Protein AF-A0A8C8GYE6-F1 (afdb_monomer_lite)

InterPro domains:
  IPR001680 WD40 repeat [PF00400] (115-146)
  IPR001680 WD40 repeat [SM00320] (104-146)
  IPR001680 WD40 repeat [SM00320] (149-189)
  IPR001680 WD40 repeat [SM00320] (341-379)
  IPR001680 WD40 repeat [SM00320] (383-423)
  IPR001680 WD40 repeat [SM00320] (426-464)
  IPR001680 WD40 repeat [SM00320] (470-509)
  IPR001680 WD40 repeat [SM00320] (640-679)
  IPR001680 WD40 repeat [SM00320] (685-725)

Organism: Oncorhynchus tshawytscha (NCBI:txid74940)

Structure (mmCIF, N/CA/C/O backbone):
data_AF-A0A8C8GYE6-F1
#
_entry.id   AF-A0A8C8GYE6-F1
#
loop_
_atom_site.group_PDB
_atom_site.id
_atom_site.type_symbol
_atom_site.label_atom_id
_atom_site.label_alt_id
_atom_site.label_comp_id
_atom_site.label_asym_id
_atom_site.label_entity_id
_atom_site.label_seq_id
_atom_site.pdbx_PDB_ins_code
_atom_site.Cartn_x
_atom_site.Cartn_y
_atom_site.Cartn_z
_atom_site.occupancy
_atom_site.B_iso_or_equiv
_atom_site.auth_seq_id
_atom_site.auth_comp_id
_atom_site.auth_asym_id
_atom_site.auth_atom_id
_atom_site.pdbx_PDB_model_num
ATOM 1 N N . MET A 1 1 ? -68.203 -54.594 62.194 1.00 36.44 1 MET A N 1
ATOM 2 C CA . MET A 1 1 ? -66.873 -54.033 61.882 1.00 36.44 1 MET A CA 1
ATOM 3 C C . MET A 1 1 ? -67.044 -52.548 61.633 1.00 36.44 1 MET A C 1
ATOM 5 O O . MET A 1 1 ? -67.995 -52.160 60.972 1.00 36.44 1 MET A O 1
ATOM 9 N N . MET A 1 2 ? -66.207 -51.755 62.292 1.00 41.59 2 MET A N 1
ATOM 10 C CA . MET A 1 2 ? -66.303 -50.305 62.449 1.00 41.59 2 MET A CA 1
ATOM 11 C C . MET A 1 2 ? -66.113 -49.591 61.105 1.00 41.59 2 MET A C 1
ATOM 13 O O . MET A 1 2 ? -64.996 -49.504 60.613 1.00 41.59 2 MET A O 1
ATOM 17 N N . GLY A 1 3 ? -67.200 -49.095 60.520 1.00 38.06 3 GLY A N 1
ATOM 18 C CA . GLY A 1 3 ? -67.191 -48.263 59.314 1.00 38.06 3 GLY A CA 1
ATOM 19 C C . GLY A 1 3 ? -67.885 -46.936 59.586 1.00 38.06 3 GLY A C 1
ATOM 20 O O . GLY A 1 3 ? -68.831 -46.579 58.892 1.00 38.06 3 GLY A O 1
ATOM 21 N N . GLY A 1 4 ? -67.494 -46.263 60.672 1.00 36.59 4 GLY A N 1
ATOM 22 C CA . GLY A 1 4 ? -67.982 -44.926 60.983 1.00 36.59 4 GLY A CA 1
ATOM 23 C C . GLY A 1 4 ? -67.463 -43.950 59.936 1.00 36.59 4 GLY A C 1
ATOM 24 O O . GLY A 1 4 ? -66.288 -43.598 59.956 1.00 36.59 4 GLY A O 1
ATOM 25 N N . VAL A 1 5 ? -68.332 -43.531 59.019 1.00 42.81 5 VAL A N 1
ATOM 26 C CA . VAL A 1 5 ? -68.097 -42.368 58.158 1.00 42.81 5 VAL A CA 1
ATOM 27 C C . VAL A 1 5 ? -68.260 -41.141 59.050 1.00 42.81 5 VAL A C 1
ATOM 29 O O . VAL A 1 5 ? -69.351 -40.601 59.200 1.00 42.81 5 VAL A O 1
ATOM 32 N N . LEU A 1 6 ? -67.172 -40.785 59.729 1.00 44.88 6 LEU A N 1
ATOM 33 C CA . LEU A 1 6 ? -67.054 -39.620 60.603 1.00 44.88 6 LEU A CA 1
ATOM 34 C C . LEU A 1 6 ? -66.476 -38.418 59.836 1.00 44.88 6 LEU A C 1
ATOM 36 O O . LEU A 1 6 ? -65.725 -37.627 60.392 1.00 44.88 6 LEU A O 1
ATOM 40 N N . GLU A 1 7 ? -66.775 -38.308 58.543 1.00 51.22 7 GLU A N 1
ATOM 41 C CA . GLU A 1 7 ? -66.449 -37.129 57.746 1.00 51.22 7 GLU A CA 1
ATOM 42 C C . GLU A 1 7 ? -67.769 -36.475 57.349 1.00 51.22 7 GLU A C 1
ATOM 44 O O . GLU A 1 7 ? -68.511 -36.995 56.512 1.00 51.22 7 GLU A O 1
ATOM 49 N N . LEU A 1 8 ? -68.088 -35.353 57.998 1.00 53.78 8 LEU A N 1
ATOM 50 C CA . LEU A 1 8 ? -69.121 -34.438 57.525 1.00 53.78 8 LEU A CA 1
ATOM 51 C C . LEU A 1 8 ? -68.837 -34.134 56.053 1.00 53.78 8 LEU A C 1
ATOM 53 O O . LEU A 1 8 ? -67.723 -33.744 55.690 1.00 53.78 8 LEU A O 1
ATOM 57 N N . LYS A 1 9 ? -69.818 -34.372 55.174 1.00 59.41 9 LYS A N 1
ATOM 58 C CA . LYS A 1 9 ? -69.629 -34.109 53.746 1.00 59.41 9 LYS A CA 1
ATOM 59 C C . LYS A 1 9 ? -69.342 -32.617 53.593 1.00 59.41 9 LYS A C 1
ATOM 61 O O . LYS A 1 9 ? -69.963 -31.797 54.259 1.00 59.41 9 LYS A O 1
ATOM 66 N N . LYS A 1 10 ? -68.435 -32.243 52.687 1.00 60.72 10 LYS A N 1
ATOM 67 C CA . LYS A 1 10 ? -68.079 -30.832 52.418 1.00 60.72 10 LYS A CA 1
ATOM 68 C C . LYS A 1 10 ? -69.306 -29.942 52.143 1.00 60.72 10 LYS A C 1
ATOM 70 O O . LYS A 1 10 ? -69.274 -28.749 52.414 1.00 60.72 10 LYS A O 1
ATOM 75 N N . GLU A 1 11 ? -70.390 -30.536 51.640 1.00 60.94 11 GLU A N 1
ATOM 76 C CA . GLU A 1 11 ? -71.691 -29.889 51.440 1.00 60.94 11 GLU A CA 1
ATOM 77 C C . GLU A 1 11 ? -72.424 -29.544 52.749 1.00 60.94 11 GLU A C 1
ATOM 79 O O . GLU A 1 11 ? -73.122 -28.536 52.795 1.00 60.94 11 GLU A O 1
ATOM 84 N N . ASP A 1 12 ? -72.258 -30.336 53.811 1.00 62.78 12 ASP A N 1
ATOM 85 C CA . ASP A 1 12 ? -72.922 -30.142 55.106 1.00 62.78 12 ASP A CA 1
ATOM 86 C C . ASP A 1 12 ? -72.291 -28.991 55.896 1.00 62.78 12 ASP A C 1
ATOM 88 O O . ASP A 1 12 ? -73.007 -28.215 56.524 1.00 62.78 12 ASP A O 1
ATOM 92 N N . ILE A 1 13 ? -70.972 -28.803 55.775 1.00 66.31 13 ILE A N 1
ATOM 93 C CA . ILE A 1 13 ? -70.246 -27.666 56.364 1.00 66.31 13 ILE A CA 1
ATOM 94 C C . ILE A 1 13 ? -70.731 -26.339 55.751 1.00 66.31 13 ILE A C 1
ATOM 96 O O . ILE A 1 13 ? -70.726 -25.315 56.418 1.00 66.31 13 ILE A O 1
ATOM 100 N N . LEU A 1 14 ? -71.202 -26.334 54.501 1.00 66.81 14 LEU A N 1
ATOM 101 C CA . LEU A 1 14 ? -71.663 -25.130 53.794 1.00 66.81 14 LEU A CA 1
ATOM 102 C C . LEU A 1 14 ? -73.163 -24.821 53.988 1.00 66.81 14 LEU A C 1
ATOM 104 O O . LEU A 1 14 ? -73.620 -23.752 53.578 1.00 66.81 14 LEU A O 1
ATOM 108 N N . ARG A 1 15 ? -73.947 -25.726 54.591 1.00 72.69 15 ARG A N 1
ATOM 109 C CA . ARG A 1 15 ? -75.400 -25.560 54.778 1.00 72.69 15 ARG A CA 1
ATOM 110 C C . ARG A 1 15 ? -75.716 -24.796 56.059 1.00 72.69 15 ARG A C 1
ATOM 112 O O . ARG A 1 15 ? -75.362 -25.230 57.143 1.00 72.69 15 ARG A O 1
ATOM 119 N N . VAL A 1 16 ? -76.447 -23.689 55.945 1.00 72.44 16 VAL A N 1
ATOM 120 C CA . VAL A 1 16 ? -76.884 -22.876 57.094 1.00 72.44 16 VAL A CA 1
ATOM 121 C C . VAL A 1 16 ? -77.851 -23.672 57.980 1.00 72.44 16 VAL A C 1
ATOM 123 O O . VAL A 1 16 ? -78.812 -24.253 57.474 1.00 72.44 16 VAL A O 1
ATOM 126 N N . VAL A 1 17 ? -77.629 -23.678 59.302 1.00 78.50 17 VAL A N 1
ATOM 127 C CA . VAL A 1 17 ? -78.589 -24.256 60.258 1.00 78.50 17 VAL A CA 1
ATOM 128 C C . VAL A 1 17 ? -79.875 -23.413 60.226 1.00 78.50 17 VAL A C 1
ATOM 130 O O . VAL A 1 17 ? -79.801 -22.210 60.480 1.00 78.50 17 VAL A O 1
ATOM 133 N N . PRO A 1 18 ? -81.049 -23.987 59.910 1.00 75.81 18 PRO A N 1
ATOM 134 C CA . PRO A 1 18 ? -82.295 -23.229 59.843 1.00 75.81 18 PRO A CA 1
ATOM 135 C C . PRO A 1 18 ? -82.690 -22.693 61.224 1.00 75.81 18 PRO A C 1
ATOM 137 O O . PRO A 1 18 ? -82.660 -23.427 62.214 1.00 75.81 18 PRO A O 1
ATOM 140 N N . GLN A 1 19 ? -83.063 -21.411 61.285 1.00 75.62 19 GLN A N 1
ATOM 141 C CA . GLN A 1 19 ? -83.524 -20.769 62.518 1.00 75.62 19 GLN A CA 1
ATOM 142 C C . GLN A 1 19 ? -84.892 -21.325 62.947 1.00 75.62 19 GLN A C 1
ATOM 144 O O . GLN A 1 19 ? -85.797 -21.408 62.116 1.00 75.62 19 GLN A O 1
ATOM 149 N N . PRO A 1 20 ? -85.076 -21.672 64.234 1.00 80.38 20 PRO A N 1
ATOM 150 C CA . PRO A 1 20 ? -86.384 -22.023 64.773 1.00 80.38 20 PRO A CA 1
ATOM 151 C C . PRO A 1 20 ? -87.427 -20.910 64.566 1.00 80.38 20 PRO A C 1
ATOM 153 O O . PRO A 1 20 ? -87.199 -19.757 64.926 1.00 80.38 20 PRO A O 1
ATOM 156 N N . GLU A 1 21 ? -88.601 -21.258 64.030 1.00 73.31 21 GLU A N 1
ATOM 157 C CA . GLU A 1 21 ? -89.641 -20.303 63.602 1.00 73.31 21 GLU A CA 1
ATOM 158 C C . GLU A 1 21 ? -90.135 -19.364 64.719 1.00 73.31 21 GLU A C 1
ATOM 160 O O . GLU A 1 21 ? -90.485 -18.215 64.457 1.00 73.31 21 GLU A O 1
ATOM 165 N N . PHE A 1 22 ? -90.125 -19.808 65.980 1.00 72.81 22 PHE A N 1
ATOM 166 C CA . PHE A 1 22 ? -90.606 -19.012 67.115 1.00 72.81 22 PHE A CA 1
ATOM 167 C C . PHE A 1 22 ? -89.725 -17.792 67.439 1.00 72.81 22 PHE A C 1
ATOM 169 O O . PHE A 1 22 ? -90.223 -16.845 68.044 1.00 72.81 22 PHE A O 1
ATOM 176 N N . ILE A 1 23 ? -88.459 -17.779 67.001 1.00 69.00 23 ILE A N 1
ATOM 177 C CA . ILE A 1 23 ? -87.513 -16.661 67.192 1.00 69.00 23 ILE A CA 1
ATOM 178 C C . ILE A 1 23 ? -87.955 -15.420 66.401 1.00 69.00 23 ILE A C 1
ATOM 180 O O . ILE A 1 23 ? -87.709 -14.292 66.817 1.00 69.00 23 ILE A O 1
ATOM 184 N N . VAL A 1 24 ? -88.634 -15.615 65.266 1.00 69.38 24 VAL A N 1
ATOM 185 C CA . VAL A 1 24 ? -89.051 -14.530 64.361 1.00 69.38 24 VAL A CA 1
ATOM 186 C C . VAL A 1 24 ? -90.317 -13.819 64.859 1.00 69.38 24 VAL A C 1
ATOM 188 O O . VAL A 1 24 ? -90.530 -12.649 64.548 1.00 69.38 24 VAL A O 1
ATOM 191 N N . TYR A 1 25 ? -91.151 -14.501 65.655 1.00 70.94 25 TYR A N 1
ATOM 192 C CA . TYR A 1 25 ? -92.498 -14.030 66.004 1.00 70.94 25 TYR A CA 1
ATOM 193 C C . TYR A 1 25 ? -92.765 -13.875 67.515 1.00 70.94 25 TYR A C 1
ATOM 195 O O . TYR A 1 25 ? -93.810 -13.329 67.872 1.00 70.94 25 TYR A O 1
ATOM 203 N N . LYS A 1 26 ? -91.867 -14.323 68.413 1.00 73.31 26 LYS A N 1
ATOM 204 C CA . LYS A 1 26 ? -92.048 -14.237 69.880 1.00 73.31 26 LYS A CA 1
ATOM 205 C C . LYS A 1 26 ? -90.825 -13.642 70.611 1.00 73.31 26 LYS A C 1
ATOM 207 O O . LYS A 1 26 ? -89.732 -14.187 70.465 1.00 73.31 26 LYS A O 1
ATOM 212 N N . PRO A 1 27 ? -90.995 -12.617 71.476 1.00 71.06 27 PRO A N 1
ATOM 213 C CA . PRO A 1 27 ? -89.916 -12.087 72.321 1.00 71.06 27 PRO A CA 1
ATOM 214 C C . PRO A 1 27 ? -89.436 -13.086 73.389 1.00 71.06 27 PRO A C 1
ATOM 216 O O . PRO A 1 27 ? -90.254 -13.803 73.968 1.00 71.06 27 PRO A O 1
ATOM 219 N N . ASP A 1 28 ? -88.145 -13.050 73.731 1.00 62.22 28 ASP A N 1
ATOM 220 C CA . ASP A 1 28 ? -87.424 -13.990 74.621 1.00 62.22 28 ASP A CA 1
ATOM 221 C C . ASP A 1 28 ? -88.081 -14.255 75.991 1.00 62.22 28 ASP A C 1
ATOM 223 O O . ASP A 1 28 ? -87.897 -15.304 76.609 1.00 62.22 28 ASP A O 1
ATOM 227 N N . ILE A 1 29 ? -88.880 -13.302 76.474 1.00 66.00 29 ILE A N 1
ATOM 228 C CA . ILE A 1 29 ? -89.573 -13.351 77.771 1.00 66.00 29 ILE A CA 1
ATOM 229 C C . ILE A 1 29 ? -90.770 -14.325 77.741 1.00 66.00 29 ILE A C 1
ATOM 231 O O . ILE A 1 29 ? -91.199 -14.807 78.788 1.00 66.00 29 ILE A O 1
ATOM 235 N N . GLN A 1 30 ? -91.302 -14.639 76.555 1.00 68.94 30 GLN A N 1
ATOM 236 C CA . GLN A 1 30 ? -92.484 -15.491 76.355 1.00 68.94 30 GLN A CA 1
ATOM 237 C C . GLN A 1 30 ? -92.141 -16.937 75.968 1.00 68.94 30 GLN A C 1
ATOM 239 O O . GLN A 1 30 ? -93.041 -17.713 75.645 1.00 68.94 30 GLN A O 1
ATOM 244 N N . TRP A 1 31 ? -90.859 -17.307 75.971 1.00 76.25 31 TRP A N 1
ATOM 245 C CA . TRP A 1 31 ? -90.441 -18.655 75.601 1.00 76.25 31 TRP A CA 1
ATOM 246 C C . TRP A 1 31 ? -90.747 -19.653 76.716 1.00 76.25 31 TRP A C 1
ATOM 248 O O . TRP A 1 31 ? -90.363 -19.464 77.877 1.00 76.25 31 TRP A O 1
ATOM 258 N N . THR A 1 32 ? -91.389 -20.755 76.345 1.00 75.50 32 THR A N 1
ATOM 259 C CA . THR A 1 32 ? -91.532 -21.933 77.207 1.00 75.50 32 THR A CA 1
ATOM 260 C C . THR A 1 32 ? -90.163 -22.568 77.489 1.00 75.50 32 THR A C 1
ATOM 262 O O . THR A 1 32 ? -89.206 -22.391 76.733 1.00 75.50 32 THR A O 1
ATOM 265 N N . GLU A 1 33 ? -90.031 -23.323 78.585 1.00 74.44 33 GLU A N 1
ATOM 266 C CA . GLU A 1 33 ? -88.768 -24.011 78.920 1.00 74.44 33 GLU A CA 1
ATOM 267 C C . GLU A 1 33 ? -88.322 -24.999 77.822 1.00 74.44 33 GLU A C 1
ATOM 269 O O . GLU A 1 33 ? -87.126 -25.209 77.612 1.00 74.44 33 GLU A O 1
ATOM 274 N N . GLU A 1 34 ? -89.272 -25.547 77.060 1.00 74.44 34 GLU A N 1
ATOM 275 C CA . GLU A 1 34 ? -89.021 -26.391 75.889 1.00 74.44 34 GLU A CA 1
ATOM 276 C C . GLU A 1 34 ? -88.482 -25.576 74.697 1.00 74.44 34 GLU A C 1
ATOM 278 O O . GLU A 1 34 ? -87.462 -25.952 74.117 1.00 74.44 34 GLU A O 1
ATOM 283 N N . GLU A 1 35 ? -89.071 -24.413 74.383 1.00 77.44 35 GLU A N 1
ATOM 284 C CA . GLU A 1 35 ? -88.584 -23.489 73.339 1.00 77.44 35 GLU A CA 1
ATOM 285 C C . GLU A 1 35 ? -87.183 -22.932 73.671 1.00 77.44 35 GLU A C 1
ATOM 287 O O . GLU A 1 35 ? -86.311 -22.887 72.799 1.00 77.44 35 GLU A O 1
ATOM 292 N N . LYS A 1 36 ? -86.897 -22.612 74.944 1.00 76.31 36 LYS A N 1
ATOM 293 C CA . LYS A 1 36 ? -85.544 -22.223 75.403 1.00 76.31 36 LYS A CA 1
ATOM 294 C C . LYS A 1 36 ? -84.516 -23.337 75.196 1.00 76.31 36 LYS A C 1
ATOM 296 O O . LYS A 1 36 ? -83.353 -23.058 74.894 1.00 76.31 36 LYS A O 1
ATOM 301 N N . LYS A 1 37 ? -84.915 -24.600 75.376 1.00 80.12 37 LYS A N 1
ATOM 302 C CA . LYS A 1 37 ? -84.042 -25.764 75.168 1.00 80.12 37 LYS A CA 1
ATOM 303 C C . LYS A 1 37 ? -83.752 -25.983 73.680 1.00 80.12 37 LYS A C 1
ATOM 305 O O . LYS A 1 37 ? -82.595 -26.204 73.331 1.00 80.12 37 LYS A O 1
ATOM 310 N N . ILE A 1 38 ? -84.763 -25.834 72.819 1.00 79.56 38 ILE A N 1
ATOM 311 C CA . ILE A 1 38 ? -84.625 -25.902 71.353 1.00 79.56 38 ILE A CA 1
ATOM 312 C C . ILE A 1 38 ? -83.711 -24.782 70.840 1.00 79.56 38 ILE A C 1
ATOM 314 O O . ILE A 1 38 ? -82.832 -25.040 70.019 1.00 79.56 38 ILE A O 1
ATOM 318 N N . TYR A 1 39 ? -83.853 -23.560 71.361 1.00 80.25 39 TYR A N 1
ATOM 319 C CA . TYR A 1 39 ? -82.978 -22.439 71.010 1.00 80.25 39 TYR A CA 1
ATOM 320 C C . TYR A 1 39 ? -81.518 -22.691 71.410 1.00 80.25 39 TYR A C 1
ATOM 322 O O . TYR A 1 39 ? -80.623 -22.528 70.586 1.00 80.25 39 TYR A O 1
ATOM 330 N N . LYS A 1 40 ? -81.264 -23.164 72.640 1.00 82.19 40 LYS A N 1
ATOM 331 C CA . LYS A 1 40 ? -79.905 -23.524 73.090 1.00 82.19 40 LYS A CA 1
ATOM 332 C C . LYS A 1 40 ? -79.275 -24.626 72.237 1.00 82.19 40 LYS A C 1
ATOM 334 O O . LYS A 1 40 ? -78.069 -24.614 72.004 1.00 82.19 40 LYS A O 1
ATOM 339 N N . GLU A 1 41 ? -80.070 -25.593 71.784 1.00 82.50 41 GLU A N 1
ATOM 340 C CA . GLU A 1 41 ? -79.588 -26.668 70.915 1.00 82.50 41 GLU A CA 1
ATOM 341 C C . GLU A 1 41 ? -79.303 -26.174 69.487 1.00 82.50 41 GLU A C 1
ATOM 343 O O . GLU A 1 41 ? -78.298 -26.567 68.894 1.00 82.50 41 GLU A O 1
ATOM 348 N N . TYR A 1 42 ? -80.134 -25.269 68.960 1.00 84.19 42 TYR A N 1
ATOM 349 C CA . TYR A 1 42 ? -79.882 -24.553 67.707 1.00 84.19 42 TYR A CA 1
ATOM 350 C C . TYR A 1 42 ? -78.604 -23.706 67.787 1.00 84.19 42 TYR A C 1
ATOM 352 O O . TYR A 1 42 ? -77.747 -23.822 66.917 1.00 84.19 42 TYR A O 1
ATOM 360 N N . GLU A 1 43 ? -78.435 -22.910 68.845 1.00 82.19 43 GLU A N 1
ATOM 361 C CA . GLU A 1 43 ? -77.268 -22.048 69.053 1.00 82.19 43 GLU A CA 1
ATOM 362 C C . GLU A 1 43 ? -75.980 -22.874 69.156 1.00 82.19 43 GLU A C 1
ATOM 364 O O . GLU A 1 43 ? -74.966 -22.537 68.543 1.00 82.19 43 GLU A O 1
ATOM 369 N N . LYS A 1 44 ? -76.036 -24.014 69.856 1.00 86.50 44 LYS A N 1
ATOM 370 C CA . LYS A 1 44 ? -74.926 -24.966 69.928 1.00 86.50 44 LYS A CA 1
ATOM 371 C C . LYS A 1 44 ? -74.577 -25.543 68.550 1.00 86.50 44 LYS A C 1
ATOM 373 O O . LYS A 1 44 ? -73.409 -25.503 68.179 1.00 86.50 44 LYS A O 1
ATOM 378 N N . LYS A 1 45 ? -75.562 -26.014 67.773 1.00 84.56 45 LYS A N 1
ATOM 379 C CA . LYS A 1 45 ? -75.343 -26.554 66.414 1.00 84.56 45 LYS A CA 1
ATOM 380 C C . LYS A 1 45 ? -74.842 -25.489 65.434 1.00 84.56 45 LYS A C 1
ATOM 382 O O . LYS A 1 45 ? -73.964 -25.771 64.626 1.00 84.56 45 LYS A O 1
ATOM 387 N N . ALA A 1 46 ? -75.361 -24.265 65.514 1.00 83.44 46 ALA A N 1
ATOM 388 C CA . ALA A 1 46 ? -74.907 -23.138 64.703 1.00 83.44 46 ALA A CA 1
ATOM 389 C C . ALA A 1 46 ? -73.459 -22.747 65.040 1.00 83.44 46 ALA A C 1
ATOM 391 O O . ALA A 1 46 ? -72.669 -22.470 64.138 1.00 83.44 46 ALA A O 1
ATOM 392 N N . LYS A 1 47 ? -73.091 -22.779 66.327 1.00 85.31 47 LYS A N 1
ATOM 393 C CA . LYS A 1 47 ? -71.721 -22.527 66.781 1.00 85.31 47 LYS A CA 1
ATOM 394 C C . LYS A 1 47 ? -70.756 -23.637 66.353 1.00 85.31 47 LYS A C 1
ATOM 396 O O . LYS A 1 47 ? -69.698 -23.324 65.821 1.00 85.31 47 LYS A O 1
ATOM 401 N N . GLU A 1 48 ? -71.133 -24.905 66.513 1.00 85.25 48 GLU A N 1
ATOM 402 C CA . GLU A 1 48 ? -70.344 -26.062 66.055 1.00 85.25 48 GLU A CA 1
ATOM 403 C C . GLU A 1 48 ? -70.116 -26.019 64.533 1.00 85.25 48 GLU A C 1
ATOM 405 O O . GLU A 1 48 ? -68.976 -26.136 64.082 1.00 85.25 48 GLU A O 1
ATOM 410 N N . LEU A 1 49 ? -71.162 -25.738 63.744 1.00 84.31 49 LEU A N 1
ATOM 411 C CA . LEU A 1 49 ? -71.049 -25.567 62.293 1.00 84.31 49 LEU A CA 1
ATOM 412 C C . LEU A 1 49 ? -70.145 -24.382 61.921 1.00 84.31 49 LEU A C 1
ATOM 414 O O . LEU A 1 49 ? -69.314 -24.500 61.023 1.00 84.31 49 LEU A O 1
ATOM 418 N N . SER A 1 50 ? -70.277 -23.242 62.607 1.00 82.06 50 SER A N 1
ATOM 419 C CA . SER A 1 50 ? -69.422 -22.073 62.370 1.00 82.06 50 SER A CA 1
ATOM 420 C C . SER A 1 50 ? -67.951 -22.366 62.682 1.00 82.06 50 SER A C 1
ATOM 422 O O . SER A 1 50 ? -67.071 -21.906 61.954 1.00 82.06 50 SER A O 1
ATOM 424 N N . GLU A 1 51 ? -67.663 -23.117 63.747 1.00 87.81 51 GLU A N 1
ATOM 425 C CA . GLU A 1 51 ? -66.302 -23.542 64.092 1.00 87.81 51 GLU A CA 1
ATOM 426 C C . GLU A 1 51 ? -65.727 -24.503 63.039 1.00 87.81 51 GLU A C 1
ATOM 428 O O . GLU A 1 51 ? -64.533 -24.452 62.735 1.00 87.81 51 GLU A O 1
ATOM 433 N N . GLU A 1 52 ? -66.559 -25.354 62.444 1.00 85.88 52 GLU A N 1
ATOM 434 C CA . GLU A 1 52 ? -66.156 -26.291 61.396 1.00 85.88 52 GLU A CA 1
ATOM 435 C C . GLU A 1 52 ? -65.971 -25.624 60.026 1.00 85.88 52 GLU A C 1
ATOM 437 O O . GLU A 1 52 ? -64.990 -25.907 59.336 1.00 85.88 52 GLU A O 1
ATOM 442 N N . GLN A 1 53 ? -66.821 -24.654 59.677 1.00 84.19 53 GLN A N 1
ATOM 443 C CA . GLN A 1 53 ? -66.630 -23.763 58.526 1.00 84.19 53 GLN A CA 1
ATOM 444 C C . GLN A 1 53 ? -65.316 -22.986 58.622 1.00 84.19 53 GLN A C 1
ATOM 446 O O . GLN A 1 53 ? -64.591 -22.870 57.634 1.00 84.19 53 GLN A O 1
ATOM 451 N N . GLU A 1 54 ? -64.988 -22.470 59.808 1.00 87.00 54 GLU A N 1
ATOM 452 C CA . GLU A 1 54 ? -63.737 -21.750 60.051 1.00 87.00 54 GLU A CA 1
ATOM 453 C C . GLU A 1 54 ? -62.518 -22.680 59.936 1.00 87.00 54 GLU A C 1
ATOM 455 O O . GLU A 1 54 ? -61.511 -22.306 59.331 1.00 87.00 54 GLU A O 1
ATOM 460 N N . LYS A 1 55 ? -62.603 -23.914 60.454 1.00 89.56 55 LYS A N 1
ATOM 461 C CA . LYS A 1 55 ? -61.554 -24.934 60.267 1.00 89.56 55 LYS A CA 1
ATOM 462 C C . LYS A 1 55 ? -61.369 -25.281 58.789 1.00 89.56 55 LYS A C 1
ATOM 464 O O . LYS A 1 55 ? -60.238 -25.276 58.314 1.00 89.56 55 LYS A O 1
ATOM 469 N N . TYR A 1 56 ? -62.459 -25.518 58.060 1.00 86.62 56 TYR A N 1
ATOM 470 C CA . TYR A 1 56 ? -62.419 -25.844 56.634 1.00 86.62 56 TYR A CA 1
ATOM 471 C C . TYR A 1 56 ? -61.850 -24.694 55.791 1.00 86.62 56 TYR A C 1
ATOM 473 O O . TYR A 1 56 ? -61.005 -24.927 54.925 1.00 86.62 56 TYR A O 1
ATOM 481 N N . ARG A 1 57 ? -62.235 -23.444 56.091 1.00 88.44 57 ARG A N 1
ATOM 482 C CA . ARG A 1 57 ? -61.658 -22.246 55.461 1.00 88.44 57 ARG A CA 1
ATOM 483 C C . ARG A 1 57 ? -60.148 -22.182 55.679 1.00 88.44 57 ARG A C 1
ATOM 485 O O . ARG A 1 57 ? -59.412 -22.032 54.710 1.00 88.44 57 ARG A O 1
ATOM 492 N N . LYS A 1 58 ? -59.682 -22.377 56.917 1.00 92.69 58 LYS A N 1
ATOM 493 C CA . LYS A 1 58 ? -58.245 -22.392 57.243 1.00 92.69 58 LYS A CA 1
ATOM 494 C C . LYS A 1 58 ? -57.487 -23.499 56.511 1.00 92.69 58 LYS A C 1
ATOM 496 O O . LYS A 1 58 ? -56.359 -23.271 56.082 1.00 92.69 58 LYS A O 1
ATOM 501 N N . THR A 1 59 ? -58.083 -24.680 56.342 1.00 90.75 59 THR A N 1
ATOM 502 C CA . THR A 1 59 ? -57.480 -25.766 55.552 1.00 90.75 59 THR A CA 1
ATOM 503 C C . THR A 1 59 ? -57.337 -25.378 54.081 1.00 90.75 59 THR A C 1
ATOM 505 O O . THR A 1 59 ? -56.257 -25.549 53.520 1.00 90.75 59 THR A O 1
ATOM 508 N N . LEU A 1 60 ? -58.380 -24.806 53.469 1.00 89.75 60 LEU A N 1
ATOM 509 C CA . LEU A 1 60 ? -58.328 -24.339 52.079 1.00 89.75 60 LEU A CA 1
ATOM 510 C C . LEU A 1 60 ? -57.331 -23.192 51.883 1.00 89.75 60 LEU A C 1
ATOM 512 O O . LEU A 1 60 ? -56.584 -23.196 50.908 1.00 89.75 60 LEU A O 1
ATOM 516 N N . GLU A 1 61 ? -57.277 -22.234 52.809 1.00 93.12 61 GLU A N 1
ATOM 517 C CA . GLU A 1 61 ? -56.276 -21.162 52.788 1.00 93.12 61 GLU A CA 1
ATOM 518 C C . GLU A 1 61 ? -54.853 -21.725 52.888 1.00 93.12 61 GLU A C 1
ATOM 520 O O . GLU A 1 61 ? -53.964 -21.294 52.154 1.00 93.12 61 GLU A O 1
ATOM 525 N N . ALA A 1 62 ? -54.626 -22.728 53.741 1.00 94.38 62 ALA A N 1
ATOM 526 C CA . ALA A 1 62 ? -53.329 -23.388 53.853 1.00 94.38 62 ALA A CA 1
ATOM 527 C C . ALA A 1 62 ? -52.940 -24.142 52.568 1.00 94.38 62 ALA A C 1
ATOM 529 O O . ALA A 1 62 ? -51.790 -24.051 52.136 1.00 94.38 62 ALA A O 1
ATOM 530 N N . GLU A 1 63 ? -53.875 -24.857 51.934 1.00 95.19 63 GLU A N 1
ATOM 531 C CA . GLU A 1 63 ? -53.639 -25.533 50.650 1.00 95.19 63 GLU A CA 1
ATOM 532 C C . GLU A 1 63 ? -53.371 -24.537 49.518 1.00 95.19 63 GLU A C 1
ATOM 534 O O . GLU A 1 63 ? -52.420 -24.724 48.757 1.00 95.19 63 GLU A O 1
ATOM 539 N N . MET A 1 64 ? -54.152 -23.456 49.436 1.00 94.94 64 MET A N 1
ATOM 540 C CA . MET A 1 64 ? -53.953 -22.384 48.461 1.00 94.94 64 MET A CA 1
ATOM 541 C C . MET A 1 64 ? -52.567 -21.759 48.615 1.00 94.94 64 MET A C 1
ATOM 543 O O . MET A 1 64 ? -51.831 -21.668 47.633 1.00 94.94 64 MET A O 1
ATOM 547 N N . ASN A 1 65 ? -52.185 -21.389 49.840 1.00 94.81 65 ASN A N 1
ATOM 548 C CA . ASN A 1 65 ? -50.871 -20.814 50.120 1.00 94.81 65 ASN A CA 1
ATOM 549 C C . ASN A 1 65 ? -49.752 -21.799 49.755 1.00 94.81 65 ASN A C 1
ATOM 551 O O . ASN A 1 65 ? -48.781 -21.415 49.111 1.00 94.81 65 ASN A O 1
ATOM 555 N N . LYS A 1 66 ? -49.908 -23.088 50.083 1.00 96.88 66 LYS A N 1
ATOM 556 C CA . LYS A 1 66 ? -48.927 -24.128 49.739 1.00 96.88 66 LYS A CA 1
ATOM 557 C C . LYS A 1 66 ? -48.767 -24.300 48.225 1.00 96.88 66 LYS A C 1
ATOM 559 O O . LYS A 1 66 ? -47.642 -24.439 47.745 1.00 96.88 66 LYS A O 1
ATOM 564 N N . LEU A 1 67 ? -49.867 -24.281 47.472 1.00 96.19 67 LEU A N 1
ATOM 565 C CA . LEU A 1 67 ? -49.839 -24.339 46.008 1.00 96.19 67 LEU A CA 1
ATOM 566 C C . LEU A 1 67 ? -49.216 -23.077 45.407 1.00 96.19 67 LEU A C 1
ATOM 568 O O . LEU A 1 67 ? -48.397 -23.189 44.499 1.00 96.19 67 LEU A O 1
ATOM 572 N N . GLN A 1 68 ? -49.544 -21.895 45.932 1.00 96.38 68 GLN A N 1
ATOM 573 C CA . GLN A 1 68 ? -48.930 -20.637 45.502 1.00 96.38 68 GLN A CA 1
ATOM 574 C C . GLN A 1 68 ? -47.415 -20.647 45.717 1.00 96.38 68 GLN A C 1
ATOM 576 O O . GLN A 1 68 ? -46.679 -20.324 44.786 1.00 96.38 68 GLN A O 1
ATOM 581 N N . THR A 1 69 ? -46.936 -21.081 46.888 1.00 96.44 69 THR A N 1
ATOM 582 C CA . THR A 1 69 ? -45.495 -21.227 47.148 1.00 96.44 69 THR A CA 1
ATOM 583 C C . THR A 1 69 ? -44.861 -22.237 46.194 1.00 96.44 69 THR A C 1
ATOM 585 O O . THR A 1 69 ? -43.853 -21.931 45.570 1.00 96.44 69 THR A O 1
ATOM 588 N N . SER A 1 70 ? -45.488 -23.399 45.983 1.00 97.62 70 SER A N 1
ATOM 589 C CA . SER A 1 70 ? -44.964 -24.413 45.058 1.00 97.62 70 SER A CA 1
ATOM 590 C C . SER A 1 70 ? -44.870 -23.921 43.609 1.00 97.62 70 SER A C 1
ATOM 592 O O . SER A 1 70 ? -43.920 -24.273 42.910 1.00 97.62 70 SER A O 1
ATOM 594 N N . ILE A 1 71 ? -45.850 -23.145 43.135 1.00 96.62 71 ILE A N 1
ATOM 595 C CA . ILE A 1 71 ? -45.835 -22.561 41.786 1.00 96.62 71 ILE A CA 1
ATOM 596 C C . ILE A 1 71 ? -44.730 -21.511 41.685 1.00 96.62 71 ILE A C 1
ATOM 598 O O . ILE A 1 71 ? -44.003 -21.493 40.691 1.00 96.62 71 ILE A O 1
ATOM 602 N N . MET A 1 72 ? -44.585 -20.664 42.705 1.00 97.06 72 MET A N 1
ATOM 603 C CA . MET A 1 72 ? -43.541 -19.644 42.758 1.00 97.06 72 MET A CA 1
ATOM 604 C C . MET A 1 72 ? -42.147 -20.280 42.708 1.00 97.06 72 MET A C 1
ATOM 606 O O . MET A 1 72 ? -41.358 -19.925 41.834 1.00 97.06 72 MET A O 1
ATOM 610 N N . ASP A 1 73 ? -41.886 -21.284 43.547 1.00 96.81 73 ASP A N 1
ATOM 611 C CA . ASP A 1 73 ? -40.606 -22.000 43.585 1.00 96.81 73 ASP A CA 1
ATOM 612 C C . ASP A 1 73 ? -40.310 -22.700 42.248 1.00 96.81 73 ASP A C 1
ATOM 614 O O . ASP A 1 73 ? -39.191 -22.643 41.734 1.00 96.81 73 ASP A O 1
ATOM 618 N N . SER A 1 74 ? -41.321 -23.331 41.636 1.00 96.88 74 SER A N 1
ATOM 619 C CA . SER A 1 74 ? -41.166 -23.984 40.330 1.00 96.88 74 SER A CA 1
ATOM 620 C C . SER A 1 74 ? -40.905 -22.985 39.203 1.00 96.88 74 SER A C 1
ATOM 622 O O . SER A 1 74 ? -40.128 -23.285 38.295 1.00 96.88 74 SER A O 1
ATOM 624 N N . THR A 1 75 ? -41.553 -21.819 39.238 1.00 97.06 75 THR A N 1
ATOM 625 C CA . THR A 1 75 ? -41.354 -20.753 38.245 1.00 97.06 75 THR A CA 1
ATOM 626 C C . THR A 1 75 ? -39.947 -20.184 38.374 1.00 97.06 75 THR A C 1
ATOM 628 O O . THR A 1 75 ? -39.219 -20.120 37.387 1.00 97.06 75 THR A O 1
ATOM 631 N N . GLN A 1 76 ? -39.512 -19.898 39.603 1.00 96.88 76 GLN A N 1
ATOM 632 C CA . GLN A 1 76 ? -38.157 -19.431 39.871 1.00 96.88 76 GLN A CA 1
ATOM 633 C C . GLN A 1 76 ? -37.103 -20.450 39.408 1.00 96.88 76 GLN A C 1
ATOM 635 O O . GLN A 1 76 ? -36.142 -20.081 38.734 1.00 96.88 76 GLN A O 1
ATOM 640 N N . GLY A 1 77 ? -37.292 -21.742 39.695 1.00 97.31 77 GLY A N 1
ATOM 641 C CA . GLY A 1 77 ? -36.370 -22.791 39.244 1.00 97.31 77 GLY A CA 1
ATOM 642 C C . GLY A 1 77 ? -36.286 -22.913 37.716 1.00 97.31 77 GLY A C 1
ATOM 643 O O . GLY A 1 77 ? -35.205 -23.155 37.162 1.00 97.31 77 GLY A O 1
ATOM 644 N N . PHE A 1 78 ? -37.407 -22.712 37.019 1.00 97.88 78 PHE A N 1
ATOM 645 C CA . PHE A 1 78 ? -37.434 -22.661 35.559 1.00 97.88 78 PHE A CA 1
ATOM 646 C C . PHE A 1 78 ? -36.666 -21.445 35.027 1.00 97.88 78 PHE A C 1
ATOM 648 O O . PHE A 1 78 ? -35.786 -21.611 34.179 1.00 97.88 78 PHE A O 1
ATOM 655 N N . ASP A 1 79 ? -36.930 -20.255 35.566 1.00 97.69 79 ASP A N 1
ATOM 656 C CA . ASP A 1 79 ? -36.288 -19.007 35.145 1.00 97.69 79 ASP A CA 1
ATOM 657 C C . ASP A 1 79 ? -34.773 -19.028 35.390 1.00 97.69 79 ASP A C 1
ATOM 659 O O . ASP A 1 79 ? -33.986 -18.618 34.530 1.00 97.69 79 ASP A O 1
ATOM 663 N N . GLU A 1 80 ? -34.327 -19.589 36.516 1.00 97.75 80 GLU A N 1
ATOM 664 C CA . GLU A 1 80 ? -32.904 -19.798 36.796 1.00 97.75 80 GLU A CA 1
ATOM 665 C C . GLU A 1 80 ? -32.253 -20.739 35.775 1.00 97.75 80 GLU A C 1
ATOM 667 O O . GLU A 1 80 ? -31.126 -20.507 35.322 1.00 97.75 80 GLU A O 1
ATOM 672 N N . THR A 1 81 ? -32.952 -21.808 35.389 1.00 97.81 81 THR A N 1
ATOM 673 C CA . THR A 1 81 ? -32.460 -22.763 34.387 1.00 97.81 81 THR A CA 1
ATOM 674 C C . THR A 1 81 ? -32.392 -22.119 33.005 1.00 97.81 81 THR A C 1
ATOM 676 O O . THR A 1 81 ? -31.387 -22.272 32.303 1.00 97.81 81 THR A O 1
ATOM 679 N N . LEU A 1 82 ? -33.416 -21.352 32.630 1.00 97.75 82 LEU A N 1
ATOM 680 C CA . LEU A 1 82 ? -33.467 -20.612 31.374 1.00 97.75 82 LEU A CA 1
ATOM 681 C C . LEU A 1 82 ? -32.347 -19.569 31.298 1.00 97.75 82 LEU A C 1
ATOM 683 O O . LEU A 1 82 ? -31.669 -19.470 30.275 1.00 97.75 82 LEU A O 1
ATOM 687 N N . THR A 1 83 ? -32.087 -18.859 32.395 1.00 96.94 83 THR A N 1
ATOM 688 C CA . THR A 1 83 ? -30.997 -17.878 32.492 1.00 96.94 83 THR A CA 1
ATOM 689 C C . THR A 1 83 ? -29.636 -18.548 32.303 1.00 96.94 83 THR A C 1
ATOM 691 O O . THR A 1 83 ? -28.842 -18.115 31.467 1.00 96.94 83 THR A O 1
ATOM 694 N N . LYS A 1 84 ? -29.385 -19.678 32.980 1.00 97.56 84 LYS A N 1
ATOM 695 C CA . LYS A 1 84 ? -28.145 -20.462 32.805 1.00 97.56 84 LYS A CA 1
ATOM 696 C C . LYS A 1 84 ? -27.978 -20.972 31.371 1.00 97.56 84 LYS A C 1
ATOM 698 O O . LYS A 1 84 ? -26.860 -21.000 30.848 1.00 97.56 84 LYS A O 1
ATOM 703 N N . LEU A 1 85 ? -29.070 -21.388 30.727 1.00 97.75 85 LEU A N 1
ATOM 704 C CA . LEU A 1 85 ? -29.058 -21.816 29.327 1.00 97.75 85 LEU A CA 1
ATOM 705 C C . LEU A 1 85 ? -28.715 -20.643 28.400 1.00 97.75 85 LEU A C 1
ATOM 707 O O . LEU A 1 85 ? -27.880 -20.791 27.507 1.00 97.75 85 LEU A O 1
ATOM 711 N N . PHE A 1 86 ? -29.318 -19.477 28.634 1.00 96.69 86 PHE A N 1
ATOM 712 C CA . PHE A 1 86 ? -29.060 -18.267 27.863 1.00 96.69 86 PHE A CA 1
ATOM 713 C C . PHE A 1 86 ? -27.603 -17.812 27.994 1.00 96.69 86 PHE A C 1
ATOM 715 O O . PHE A 1 86 ? -26.943 -17.573 26.985 1.00 96.69 86 PHE A O 1
ATOM 722 N N . GLU A 1 87 ? -27.047 -17.796 29.206 1.00 96.56 87 GLU A N 1
ATOM 723 C CA . GLU A 1 87 ? -25.628 -17.492 29.423 1.00 96.56 87 GLU A CA 1
ATOM 724 C C . GLU A 1 87 ? -24.702 -18.464 28.686 1.00 96.56 87 GLU A C 1
ATOM 726 O O . GLU A 1 87 ? -23.705 -18.049 28.087 1.00 96.56 87 GLU A O 1
ATOM 731 N N . ARG A 1 88 ? -25.019 -19.766 28.711 1.00 97.44 88 ARG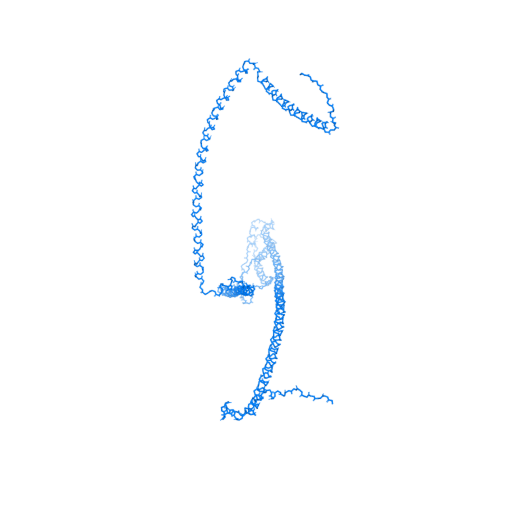 A N 1
ATOM 732 C CA . ARG A 1 88 ? -24.268 -20.776 27.952 1.00 97.44 88 ARG A CA 1
ATOM 733 C C . ARG A 1 88 ? -24.346 -20.516 26.454 1.00 97.44 88 ARG A C 1
ATOM 735 O O . ARG A 1 88 ? -23.306 -20.542 25.804 1.00 97.44 88 ARG A O 1
ATOM 742 N N . LYS A 1 89 ? -25.536 -20.216 25.927 1.00 97.44 89 LYS A N 1
ATOM 743 C CA . LYS A 1 89 ? -25.732 -19.867 24.516 1.00 97.44 89 LYS A CA 1
ATOM 744 C C . LYS A 1 89 ? -24.865 -18.669 24.124 1.00 97.44 89 LYS A C 1
ATOM 746 O O . LYS A 1 89 ? -24.102 -18.777 23.171 1.00 97.44 89 LYS A O 1
ATOM 751 N N . VAL A 1 90 ? -24.922 -17.577 24.888 1.00 97.00 90 VAL A N 1
ATOM 752 C CA . VAL A 1 90 ? -24.137 -16.361 24.614 1.00 97.00 90 VAL A CA 1
ATOM 753 C C . VAL A 1 90 ? -22.635 -16.654 24.635 1.00 97.00 90 VAL A C 1
ATOM 755 O O . VAL A 1 90 ? -21.910 -16.215 23.744 1.00 97.00 90 VAL A O 1
ATOM 758 N N . LYS A 1 91 ? -22.148 -17.435 25.609 1.00 96.88 91 LYS A N 1
ATOM 759 C CA . LYS A 1 91 ? -20.729 -17.831 25.671 1.00 96.88 91 LYS A CA 1
ATOM 760 C C . LYS A 1 91 ? -20.319 -18.692 24.476 1.00 96.88 91 LYS A C 1
ATOM 762 O O . LYS A 1 91 ? -19.247 -18.468 23.921 1.00 96.88 91 LYS A O 1
ATOM 767 N N . SER A 1 92 ? -21.151 -19.649 24.073 1.00 93.81 92 SER A N 1
ATOM 768 C CA . SER A 1 92 ? -20.892 -20.484 22.897 1.00 93.81 92 SER A CA 1
ATOM 769 C C . SER A 1 92 ? -20.872 -19.661 21.609 1.00 93.81 92 SER A C 1
ATOM 771 O O . SER A 1 92 ? -19.920 -19.777 20.844 1.00 93.81 92 SER A O 1
ATOM 773 N N . GLU A 1 93 ? -21.857 -18.786 21.394 1.00 96.62 93 GLU A N 1
ATOM 774 C CA . GLU A 1 93 ? -21.901 -17.884 20.233 1.00 96.62 93 GLU A CA 1
ATOM 775 C C . GLU A 1 93 ? -20.691 -16.946 20.199 1.00 96.62 93 GLU A C 1
ATOM 777 O O . GLU A 1 93 ? -20.084 -16.767 19.148 1.00 96.62 93 GLU A O 1
ATOM 782 N N . MET A 1 94 ? -20.276 -16.402 21.347 1.00 95.44 94 MET A N 1
ATOM 783 C CA . MET A 1 94 ? -19.073 -15.573 21.438 1.00 95.44 94 MET A CA 1
ATOM 784 C C . MET A 1 94 ? -17.825 -16.317 20.944 1.00 95.44 94 MET A C 1
ATOM 786 O O . MET A 1 94 ? -17.041 -15.743 20.191 1.00 95.44 94 MET A O 1
ATOM 790 N N . VAL A 1 95 ? -17.636 -17.577 21.351 1.00 96.25 95 VAL A N 1
ATOM 791 C CA . VAL A 1 95 ? -16.495 -18.393 20.902 1.00 96.25 95 VAL A CA 1
ATOM 792 C C . VAL A 1 95 ? -16.599 -18.693 19.408 1.00 96.25 95 VAL A C 1
ATOM 794 O O . VAL A 1 95 ? -15.605 -18.547 18.703 1.00 96.25 95 VAL A O 1
ATOM 797 N N . ILE A 1 96 ? -17.791 -19.037 18.907 1.00 93.94 96 ILE A N 1
ATOM 798 C CA . ILE A 1 96 ? -18.017 -19.261 17.471 1.00 93.94 96 ILE A CA 1
ATOM 799 C C . ILE A 1 96 ? -17.622 -18.012 16.676 1.00 93.94 96 ILE A C 1
ATOM 801 O O . ILE A 1 96 ? -16.783 -18.107 15.785 1.00 93.94 96 ILE A O 1
ATOM 805 N N . TYR A 1 97 ? -18.123 -16.832 17.047 1.00 94.88 97 TYR A N 1
ATOM 806 C CA . TYR A 1 97 ? -17.795 -15.587 16.348 1.00 94.88 97 TYR A CA 1
ATOM 807 C C . TYR A 1 97 ? -16.310 -15.217 16.437 1.00 94.88 97 TYR A C 1
ATOM 809 O O . TYR A 1 97 ? -15.755 -14.654 15.493 1.00 94.88 97 TYR A O 1
ATOM 817 N N . GLN A 1 98 ? -15.641 -15.526 17.552 1.00 94.69 98 GLN A N 1
ATOM 818 C CA . GLN A 1 98 ? -14.193 -15.339 17.663 1.00 94.69 98 GLN A CA 1
ATOM 819 C C . GLN A 1 98 ? -13.428 -16.238 16.686 1.00 94.69 98 GLN A C 1
ATOM 821 O O . GLN A 1 98 ? -12.487 -15.767 16.045 1.00 94.69 98 GLN A O 1
ATOM 826 N N . GLU A 1 99 ? -13.822 -17.504 16.548 1.00 92.19 99 GLU A N 1
ATOM 827 C CA . GLU A 1 99 ? -13.190 -18.429 15.604 1.00 92.19 99 GLU A CA 1
ATOM 828 C C . GLU A 1 99 ? -13.517 -18.077 14.146 1.00 92.19 99 GLU A C 1
ATOM 830 O O . GLU A 1 99 ? -12.614 -18.044 13.312 1.00 92.19 99 GLU A O 1
ATOM 835 N N . GLU A 1 100 ? -14.757 -17.698 13.834 1.00 92.00 100 GLU A N 1
ATOM 836 C CA . GLU A 1 100 ? -15.139 -17.214 12.500 1.00 92.00 100 GLU A CA 1
ATOM 837 C C . GLU A 1 100 ? -14.341 -15.970 12.090 1.00 92.00 100 GLU A C 1
ATOM 839 O O . GLU A 1 100 ? -13.881 -15.863 10.948 1.00 92.00 100 GLU A O 1
ATOM 844 N N . LEU A 1 101 ? -14.103 -15.047 13.027 1.00 92.06 101 LEU A N 1
ATOM 845 C CA . LEU A 1 101 ? -13.262 -13.877 12.786 1.00 92.06 101 LEU A CA 1
ATOM 846 C C . LEU A 1 101 ? -11.806 -14.273 12.510 1.00 92.06 101 LEU A C 1
ATOM 848 O O . LEU A 1 101 ? -11.189 -13.725 11.595 1.00 92.06 101 LEU A O 1
ATOM 852 N N . LYS A 1 102 ? -11.245 -15.226 13.266 1.00 93.56 102 LYS A N 1
ATOM 853 C CA . LYS A 1 102 ? -9.886 -15.739 13.017 1.00 93.56 102 LYS A CA 1
ATOM 854 C C . LYS A 1 102 ? -9.783 -16.390 11.643 1.00 93.56 102 LYS A C 1
ATOM 856 O O . LYS A 1 102 ? -8.845 -16.081 10.912 1.00 93.56 102 LYS A O 1
ATOM 861 N N . ILE A 1 103 ? -10.750 -17.230 11.274 1.00 90.88 103 ILE A N 1
ATOM 862 C CA . ILE A 1 103 ? -10.813 -17.866 9.952 1.00 90.88 103 ILE A CA 1
ATOM 863 C C . ILE A 1 103 ? -10.864 -16.793 8.862 1.00 90.88 103 ILE A C 1
ATOM 865 O O . ILE A 1 103 ? -10.062 -16.829 7.934 1.00 90.88 103 ILE A O 1
ATOM 869 N N . THR A 1 104 ? -11.736 -15.796 9.008 1.00 90.75 104 THR A N 1
ATOM 870 C CA . THR A 1 104 ? -11.867 -14.693 8.042 1.00 90.75 104 THR A CA 1
ATOM 871 C C . THR A 1 104 ? -10.555 -13.921 7.885 1.00 90.75 104 THR A C 1
ATOM 873 O O . THR A 1 104 ? -10.136 -13.634 6.764 1.00 90.75 104 THR A O 1
ATOM 876 N N . ASN A 1 105 ? -9.864 -13.628 8.989 1.00 91.00 105 ASN A N 1
ATOM 877 C CA . ASN A 1 105 ? -8.571 -12.944 8.957 1.00 91.00 105 ASN A CA 1
ATOM 878 C C . ASN A 1 105 ? -7.483 -13.787 8.276 1.00 91.00 105 ASN A C 1
ATOM 880 O O . ASN A 1 105 ? -6.692 -13.247 7.505 1.00 91.00 105 ASN A O 1
ATOM 884 N N . LEU A 1 106 ? -7.447 -15.099 8.530 1.00 91.94 106 LEU A N 1
ATOM 885 C CA . LEU A 1 106 ? -6.506 -16.010 7.875 1.00 91.94 106 LEU A CA 1
ATOM 886 C C . LEU A 1 106 ? -6.772 -16.101 6.372 1.00 91.94 106 LEU A C 1
ATOM 888 O O . LEU A 1 106 ? -5.840 -15.972 5.585 1.00 91.94 106 LEU A O 1
ATOM 892 N N . VAL A 1 107 ? -8.036 -16.248 5.970 1.00 91.94 107 VAL A N 1
ATOM 893 C CA . VAL A 1 107 ? -8.434 -16.252 4.554 1.00 91.94 107 VAL A CA 1
ATOM 894 C C . VAL A 1 107 ? -8.018 -14.948 3.878 1.00 91.94 107 VAL A C 1
ATOM 896 O O . VAL A 1 107 ? -7.439 -14.978 2.797 1.00 91.94 107 VAL A O 1
ATOM 899 N N . HIS A 1 108 ? -8.241 -13.803 4.527 1.00 87.81 108 HIS A N 1
ATOM 900 C CA . HIS A 1 108 ? -7.809 -12.514 3.997 1.00 87.81 108 HIS A CA 1
ATOM 901 C C . HIS A 1 108 ? -6.284 -12.425 3.842 1.00 87.81 108 HIS A C 1
ATOM 903 O O . HIS A 1 108 ? -5.804 -11.956 2.813 1.00 87.81 108 HIS A O 1
ATOM 909 N N . SER A 1 109 ? -5.522 -12.922 4.821 1.00 89.12 109 SER A N 1
ATOM 910 C CA . SER A 1 109 ? -4.057 -12.972 4.745 1.00 89.12 109 SER A CA 1
ATOM 911 C C . SER A 1 109 ? -3.570 -13.835 3.579 1.00 89.12 109 SER A C 1
ATOM 913 O O . SER A 1 109 ? -2.671 -13.414 2.855 1.00 89.12 109 SER A O 1
ATOM 915 N N . ILE A 1 110 ? -4.176 -15.010 3.376 1.00 89.06 110 ILE A N 1
ATOM 916 C CA . ILE A 1 110 ? -3.837 -15.920 2.271 1.00 89.06 110 ILE A CA 1
ATOM 917 C C . ILE A 1 110 ? -4.150 -15.265 0.922 1.00 89.06 110 ILE A C 1
ATOM 919 O O . ILE A 1 110 ? -3.326 -15.320 0.016 1.00 89.06 110 ILE A O 1
ATOM 923 N N . LEU A 1 111 ? -5.303 -14.602 0.794 1.00 89.50 111 LEU A N 1
ATOM 924 C CA . LEU A 1 111 ? -5.680 -13.904 -0.439 1.00 89.50 111 LEU A CA 1
ATOM 925 C C . LEU A 1 111 ? -4.698 -12.780 -0.792 1.00 89.50 111 LEU A C 1
ATOM 927 O O . LEU A 1 111 ? -4.322 -12.645 -1.954 1.00 89.50 111 LEU A O 1
ATOM 931 N N . ILE A 1 112 ? -4.252 -12.000 0.199 1.00 87.19 112 ILE A N 1
ATOM 932 C CA . ILE A 1 112 ? -3.240 -10.955 -0.014 1.00 87.19 112 ILE A CA 1
ATOM 933 C C . ILE A 1 112 ? -1.924 -11.576 -0.491 1.00 87.19 112 ILE A C 1
ATOM 935 O O . ILE A 1 112 ? -1.322 -11.086 -1.445 1.00 87.19 112 ILE A O 1
ATOM 939 N N . GLU A 1 113 ? -1.469 -12.646 0.161 1.00 87.81 113 GLU A N 1
ATOM 940 C CA . GLU A 1 113 ? -0.235 -13.333 -0.221 1.00 87.81 113 GLU A CA 1
ATOM 941 C C . GLU A 1 113 ? -0.325 -13.897 -1.647 1.00 87.81 113 GLU A C 1
ATOM 943 O O . GLU A 1 113 ? 0.584 -13.697 -2.455 1.00 87.81 113 GLU A O 1
ATOM 948 N N . GLU A 1 114 ? -1.448 -14.522 -1.998 1.00 89.81 114 GLU A N 1
ATOM 949 C CA . GLU A 1 114 ? -1.695 -15.042 -3.342 1.00 89.81 114 GLU A CA 1
ATOM 950 C C . GLU A 1 114 ? -1.705 -13.928 -4.401 1.00 89.81 114 GLU A C 1
ATOM 952 O O . GLU A 1 114 ? -1.115 -14.090 -5.475 1.00 89.81 114 GLU A O 1
ATOM 957 N N . GLU A 1 115 ? -2.316 -12.778 -4.111 1.00 90.69 115 GLU A N 1
ATOM 958 C CA . GLU A 1 115 ? -2.314 -11.617 -5.006 1.00 90.69 115 GLU A CA 1
ATOM 959 C C . GLU A 1 115 ? -0.895 -11.074 -5.230 1.00 90.69 115 GLU A C 1
ATOM 961 O O . GLU A 1 115 ? -0.499 -10.819 -6.375 1.00 90.69 115 GLU A O 1
ATOM 966 N N . VAL A 1 116 ? -0.093 -10.971 -4.166 1.00 89.81 116 VAL A N 1
ATOM 967 C CA . VAL A 1 116 ? 1.315 -10.554 -4.251 1.00 89.81 116 VAL A CA 1
ATOM 968 C C . VAL A 1 116 ? 2.124 -11.539 -5.098 1.00 89.81 116 VAL A C 1
ATOM 970 O O . VAL A 1 116 ? 2.827 -11.110 -6.017 1.00 89.81 116 VAL A O 1
ATOM 973 N N . LEU A 1 117 ? 1.976 -12.846 -4.868 1.00 90.12 117 LEU A N 1
ATOM 974 C CA . LEU A 1 117 ? 2.677 -13.888 -5.627 1.00 90.12 117 LEU A CA 1
ATOM 975 C C . LEU A 1 117 ? 2.264 -13.916 -7.103 1.00 90.12 117 LEU A C 1
ATOM 977 O O . LEU A 1 117 ? 3.105 -14.088 -7.990 1.00 90.12 117 LEU A O 1
ATOM 981 N N . ASN A 1 118 ? 0.974 -13.740 -7.396 1.00 90.81 118 ASN A N 1
ATOM 982 C CA . ASN A 1 118 ? 0.480 -13.607 -8.766 1.00 90.81 118 ASN A CA 1
ATOM 983 C C . ASN A 1 118 ? 1.126 -12.399 -9.452 1.00 90.81 118 ASN A C 1
ATOM 985 O O . ASN A 1 118 ? 1.624 -12.508 -10.578 1.00 90.81 118 ASN A O 1
ATOM 989 N N . ARG A 1 119 ? 1.184 -11.260 -8.757 1.00 89.19 119 ARG A N 1
ATOM 990 C CA . ARG A 1 119 ? 1.765 -10.038 -9.308 1.00 89.19 119 ARG A CA 1
ATOM 991 C C . ARG A 1 119 ? 3.270 -10.150 -9.534 1.00 89.19 119 ARG A C 1
ATOM 993 O O . ARG A 1 119 ? 3.768 -9.683 -10.561 1.00 89.19 119 ARG A O 1
ATOM 1000 N N . GLU A 1 120 ? 3.989 -10.782 -8.616 1.00 89.94 120 GLU A N 1
ATOM 1001 C CA . GLU A 1 120 ? 5.418 -11.063 -8.754 1.00 89.94 120 GLU A CA 1
ATOM 1002 C C . GLU A 1 120 ? 5.694 -11.968 -9.961 1.00 89.94 120 GLU A C 1
ATOM 1004 O O . GLU A 1 120 ? 6.585 -11.671 -10.765 1.00 89.94 120 GLU A O 1
ATOM 1009 N N . ARG A 1 121 ? 4.884 -13.018 -10.154 1.00 93.69 121 ARG A N 1
ATOM 1010 C CA . ARG A 1 121 ? 4.977 -13.907 -11.324 1.00 93.69 121 ARG A CA 1
ATOM 1011 C C . ARG A 1 121 ? 4.770 -13.154 -12.635 1.00 93.69 121 ARG A C 1
ATOM 1013 O O . ARG A 1 121 ? 5.562 -13.317 -13.565 1.00 93.69 121 ARG A O 1
ATOM 1020 N N . GLU A 1 122 ? 3.756 -12.294 -12.717 1.00 91.50 122 GLU A N 1
ATOM 1021 C CA . GLU A 1 122 ? 3.522 -11.469 -13.909 1.00 91.50 122 GLU A CA 1
ATOM 1022 C C . GLU A 1 122 ? 4.696 -10.536 -14.221 1.00 91.50 122 GLU A C 1
ATOM 1024 O O . GLU A 1 122 ? 5.088 -10.389 -15.383 1.00 91.50 122 GLU A O 1
ATOM 1029 N N . LEU A 1 123 ? 5.240 -9.874 -13.197 1.00 88.38 123 LEU A N 1
ATOM 1030 C CA . LEU A 1 123 ? 6.367 -8.957 -13.355 1.00 88.38 123 LEU A CA 1
ATOM 1031 C C . LEU A 1 123 ? 7.632 -9.703 -13.773 1.00 88.38 123 LEU A C 1
ATOM 1033 O O . LEU A 1 123 ? 8.318 -9.248 -14.686 1.00 88.38 123 LEU A O 1
ATOM 1037 N N . SER A 1 124 ? 7.889 -10.867 -13.183 1.00 92.94 124 SER A N 1
ATOM 1038 C CA . SER A 1 124 ? 9.016 -11.734 -13.535 1.00 92.94 124 SER A CA 1
ATOM 1039 C C . SER A 1 124 ? 8.945 -12.183 -14.994 1.00 92.94 124 SER A C 1
ATOM 1041 O O . SER A 1 124 ? 9.928 -12.079 -15.725 1.00 92.94 124 SER A O 1
ATOM 1043 N N . LEU A 1 125 ? 7.760 -12.581 -15.467 1.00 94.88 125 LEU A N 1
ATOM 1044 C CA . LEU A 1 125 ? 7.557 -12.978 -16.860 1.00 94.88 125 LEU A CA 1
ATOM 1045 C C . LEU A 1 125 ? 7.764 -11.807 -17.834 1.00 94.88 125 LEU A C 1
ATOM 1047 O O . LEU A 1 125 ? 8.349 -11.984 -18.903 1.00 94.88 125 LEU A O 1
ATOM 1051 N N . LYS A 1 126 ? 7.314 -10.599 -17.475 1.00 95.00 126 LYS A N 1
ATOM 1052 C CA . LYS A 1 126 ? 7.567 -9.386 -18.275 1.00 95.00 126 LYS A CA 1
ATOM 1053 C C . LYS A 1 126 ? 9.047 -9.011 -18.288 1.00 95.00 126 LYS A C 1
ATOM 1055 O O . LYS A 1 126 ? 9.558 -8.629 -19.338 1.00 95.00 126 LYS A O 1
ATOM 1060 N N . LEU A 1 127 ? 9.728 -9.125 -17.149 1.00 92.19 127 LEU A N 1
ATOM 1061 C CA . LEU A 1 127 ? 11.158 -8.855 -17.033 1.00 92.19 127 LEU A CA 1
ATOM 1062 C C . LEU A 1 127 ? 11.950 -9.802 -17.931 1.00 92.19 127 LEU A C 1
ATOM 1064 O O . LEU A 1 127 ? 12.780 -9.333 -18.705 1.00 92.19 127 LEU A O 1
ATOM 1068 N N . GLU A 1 128 ? 11.645 -11.099 -17.896 1.00 96.56 128 GLU A N 1
ATOM 1069 C CA . GLU A 1 128 ? 12.343 -12.084 -18.721 1.00 96.56 128 GLU A CA 1
ATOM 1070 C C . GLU A 1 128 ? 12.120 -11.837 -20.217 1.00 96.56 128 GLU A C 1
ATOM 1072 O O . GLU A 1 128 ? 13.084 -11.798 -20.978 1.00 96.56 128 GLU A O 1
ATOM 1077 N N . LYS A 1 129 ? 10.879 -11.549 -20.638 1.00 96.00 129 LYS A N 1
ATOM 1078 C CA . LYS A 1 129 ? 10.587 -11.157 -22.029 1.00 96.00 129 LYS A CA 1
ATOM 1079 C C . LYS A 1 129 ? 11.398 -9.938 -22.468 1.00 96.00 129 LYS A C 1
ATOM 1081 O O . LYS A 1 129 ? 12.002 -9.952 -23.536 1.00 96.00 129 LYS A O 1
ATOM 1086 N N . ASN A 1 130 ? 11.452 -8.901 -21.632 1.00 92.75 130 ASN A N 1
ATOM 1087 C CA . ASN A 1 130 ? 12.230 -7.699 -21.929 1.00 92.75 130 ASN A CA 1
ATOM 1088 C C . ASN A 1 130 ? 13.737 -7.981 -21.962 1.00 92.75 130 ASN A C 1
ATOM 1090 O O . ASN A 1 130 ? 14.455 -7.368 -22.749 1.00 92.75 130 ASN A O 1
ATOM 1094 N N . ARG A 1 131 ? 14.227 -8.896 -21.120 1.00 96.62 131 ARG A N 1
ATOM 1095 C CA . ARG A 1 131 ? 15.634 -9.305 -21.088 1.00 96.62 131 ARG A CA 1
ATOM 1096 C C . ARG A 1 131 ? 16.028 -10.025 -22.373 1.00 96.62 131 ARG A C 1
ATOM 1098 O O . ARG A 1 131 ? 17.051 -9.677 -22.953 1.00 96.62 131 ARG A O 1
ATOM 1105 N N . VAL A 1 132 ? 15.204 -10.968 -22.830 1.00 97.31 132 VAL A N 1
ATOM 1106 C CA . VAL A 1 132 ? 15.409 -11.672 -24.103 1.00 97.31 132 VAL A CA 1
ATOM 1107 C C . VAL A 1 132 ? 15.422 -10.675 -25.260 1.00 97.31 132 VAL A C 1
ATOM 1109 O O . VAL A 1 132 ? 16.402 -10.622 -25.994 1.00 97.31 132 VAL A O 1
ATOM 1112 N N . HIS A 1 133 ? 14.419 -9.799 -25.346 1.00 94.69 133 HIS A N 1
ATOM 1113 C CA . HIS A 1 133 ? 14.347 -8.810 -26.421 1.00 94.69 133 HIS A CA 1
ATOM 1114 C C . HIS A 1 133 ? 15.526 -7.822 -26.415 1.00 94.69 133 HIS A C 1
ATOM 1116 O O . HIS A 1 133 ? 16.075 -7.476 -27.458 1.00 94.69 133 HIS A O 1
ATOM 1122 N N . LYS A 1 134 ? 15.979 -7.394 -25.228 1.00 96.56 134 LYS A N 1
ATOM 1123 C CA . LYS A 1 134 ? 17.188 -6.569 -25.093 1.00 96.56 134 LYS A CA 1
ATOM 1124 C C . LYS A 1 134 ? 18.429 -7.296 -25.616 1.00 96.56 134 LYS A C 1
ATOM 1126 O O . LYS A 1 134 ? 19.278 -6.652 -26.226 1.00 96.56 134 LYS A O 1
ATOM 1131 N N . ASN A 1 135 ? 18.555 -8.594 -25.347 1.00 95.44 135 ASN A N 1
ATOM 1132 C CA . ASN A 1 135 ? 19.685 -9.384 -25.829 1.00 95.44 135 ASN A CA 1
ATOM 1133 C C . ASN A 1 135 ? 19.638 -9.543 -27.354 1.00 95.44 135 ASN A C 1
ATOM 1135 O O . ASN A 1 135 ? 20.667 -9.362 -27.991 1.00 95.44 135 ASN A O 1
ATOM 1139 N N . GLU A 1 136 ? 18.460 -9.788 -27.936 1.00 95.88 136 GLU A N 1
ATOM 1140 C CA . GLU A 1 136 ? 18.264 -9.844 -29.395 1.00 95.88 136 GLU A CA 1
ATOM 1141 C C . GLU A 1 136 ? 18.704 -8.539 -30.072 1.00 95.88 136 GLU A C 1
ATOM 1143 O O . GLU A 1 136 ? 19.553 -8.559 -30.961 1.00 95.88 136 GLU A O 1
ATOM 1148 N N . ILE A 1 137 ? 18.214 -7.394 -29.580 1.00 92.75 137 ILE A N 1
ATOM 1149 C CA . ILE A 1 137 ? 18.633 -6.070 -30.068 1.00 92.75 137 ILE A CA 1
ATOM 1150 C C . ILE A 1 137 ? 20.139 -5.858 -29.850 1.00 92.75 137 ILE A C 1
ATOM 1152 O O . ILE A 1 137 ? 20.806 -5.223 -30.663 1.00 92.75 137 ILE A O 1
ATOM 1156 N N . GLY A 1 138 ? 20.691 -6.361 -28.744 1.00 94.38 138 GLY A N 1
ATOM 1157 C CA . GLY A 1 138 ? 22.116 -6.267 -28.433 1.00 94.38 138 GLY A CA 1
ATOM 1158 C C . GLY A 1 138 ? 22.999 -7.003 -29.442 1.00 94.38 138 GLY A C 1
ATOM 1159 O O . GLY A 1 138 ? 23.997 -6.438 -29.892 1.00 94.38 138 GLY A O 1
ATOM 1160 N N . GLU A 1 139 ? 22.620 -8.223 -29.823 1.00 95.12 139 GLU A N 1
ATOM 1161 C CA . GLU A 1 139 ? 23.310 -9.009 -30.853 1.00 95.12 139 GLU A CA 1
ATOM 1162 C C . GLU A 1 139 ? 23.169 -8.366 -32.235 1.00 95.12 139 GLU A C 1
ATOM 1164 O O . GLU A 1 139 ? 24.151 -8.228 -32.965 1.00 95.12 139 GLU A O 1
ATOM 1169 N N . GLU A 1 140 ? 21.975 -7.879 -32.575 1.00 93.38 140 GLU A N 1
ATOM 1170 C CA . GLU A 1 140 ? 21.749 -7.166 -33.831 1.00 93.38 140 GLU A CA 1
ATOM 1171 C C . GLU A 1 140 ? 22.586 -5.881 -33.910 1.00 93.38 140 GLU A C 1
ATOM 1173 O O . GLU A 1 140 ? 23.243 -5.626 -34.920 1.00 93.38 140 GLU A O 1
ATOM 1178 N N . LEU A 1 141 ? 22.647 -5.099 -32.829 1.00 91.75 141 LEU A N 1
ATOM 1179 C CA . LEU A 1 141 ? 23.490 -3.905 -32.743 1.00 91.75 141 LEU A CA 1
ATOM 1180 C C . LEU A 1 141 ? 24.974 -4.252 -32.900 1.00 91.75 141 LEU A C 1
ATOM 1182 O O . LEU A 1 141 ? 25.718 -3.494 -33.524 1.00 91.75 141 LEU A O 1
ATOM 1186 N N . LYS A 1 142 ? 25.421 -5.365 -32.312 1.00 94.81 142 LYS A N 1
ATOM 1187 C CA . LYS A 1 142 ? 26.804 -5.829 -32.429 1.00 94.81 142 LYS A CA 1
ATOM 1188 C C . LYS A 1 142 ? 27.137 -6.168 -33.880 1.00 94.81 142 LYS A C 1
ATOM 1190 O O . LYS A 1 142 ? 28.124 -5.647 -34.390 1.00 94.81 142 LYS A O 1
ATOM 1195 N N . LYS A 1 143 ? 26.274 -6.928 -34.556 1.00 93.75 143 LYS A N 1
ATOM 1196 C CA . LYS A 1 143 ? 26.427 -7.255 -35.978 1.00 93.75 143 LYS A CA 1
ATOM 1197 C C . LYS A 1 143 ? 26.501 -5.995 -36.845 1.00 93.75 143 LYS A C 1
ATOM 1199 O O . LYS A 1 143 ? 27.440 -5.832 -37.610 1.00 93.75 143 LYS A O 1
ATOM 1204 N N . HIS A 1 144 ? 25.585 -5.045 -36.646 1.00 90.88 144 HIS A N 1
ATOM 1205 C CA . HIS A 1 144 ? 25.611 -3.778 -37.384 1.00 90.88 144 HIS A CA 1
ATOM 1206 C C . HIS A 1 144 ? 26.881 -2.957 -37.116 1.00 90.88 144 HIS A C 1
ATOM 1208 O O . HIS A 1 144 ? 27.364 -2.265 -38.009 1.00 90.88 144 HIS A O 1
ATOM 1214 N N . LYS A 1 145 ? 27.438 -3.003 -35.898 1.00 90.38 145 LYS A N 1
ATOM 1215 C CA . LYS A 1 145 ? 28.719 -2.346 -35.592 1.00 90.38 145 LYS A CA 1
ATOM 1216 C C . LYS A 1 145 ? 29.886 -3.005 -36.320 1.00 90.38 145 LYS A C 1
ATOM 1218 O O . LYS A 1 145 ? 30.710 -2.278 -36.864 1.00 90.38 145 LYS A O 1
ATOM 1223 N N . GLU A 1 146 ? 29.933 -4.335 -36.340 1.00 93.06 146 GLU A N 1
ATOM 1224 C CA . GLU A 1 146 ? 30.936 -5.102 -37.088 1.00 93.06 146 GLU A CA 1
ATOM 1225 C C . GLU A 1 146 ? 30.840 -4.794 -38.589 1.00 93.06 146 GLU A C 1
ATOM 1227 O O . GLU A 1 146 ? 31.852 -4.479 -39.213 1.00 93.06 146 GLU A O 1
ATOM 1232 N N . ASP A 1 147 ? 29.627 -4.759 -39.148 1.00 85.50 147 ASP A N 1
ATOM 1233 C CA . ASP A 1 147 ? 29.394 -4.382 -40.545 1.00 85.50 147 ASP A CA 1
ATOM 1234 C C . ASP A 1 147 ? 29.901 -2.958 -40.831 1.00 85.50 147 ASP A C 1
ATOM 1236 O O . ASP A 1 147 ? 30.615 -2.731 -41.808 1.00 85.50 147 ASP A O 1
ATOM 1240 N N . VAL A 1 148 ? 29.590 -1.983 -39.968 1.00 88.25 148 VAL A N 1
ATOM 1241 C CA . VAL A 1 148 ? 30.071 -0.597 -40.112 1.00 88.25 148 VAL A CA 1
ATOM 1242 C C . VAL A 1 148 ? 31.596 -0.517 -40.053 1.00 88.25 148 VAL A C 1
ATOM 1244 O O . VAL A 1 148 ? 32.190 0.242 -40.820 1.00 88.25 148 VAL A O 1
ATOM 1247 N N . GLU A 1 149 ? 32.237 -1.270 -39.161 1.00 90.81 149 GLU A N 1
ATOM 1248 C CA . GLU A 1 149 ? 33.695 -1.300 -39.036 1.00 90.81 149 GLU A CA 1
ATOM 1249 C C . GLU A 1 149 ? 34.350 -1.906 -40.284 1.00 90.81 149 GLU A C 1
ATOM 1251 O O . GLU A 1 149 ? 35.247 -1.286 -40.855 1.00 90.81 149 GLU A O 1
ATOM 1256 N N . MET A 1 150 ? 33.807 -3.014 -40.796 1.00 88.19 150 MET A N 1
ATOM 1257 C CA . MET A 1 150 ? 34.217 -3.627 -42.066 1.00 88.19 150 MET A CA 1
ATOM 1258 C C . MET A 1 150 ? 34.054 -2.670 -43.256 1.00 88.19 150 MET A C 1
ATOM 1260 O O . MET A 1 150 ? 34.957 -2.527 -44.089 1.00 88.19 150 MET A O 1
ATOM 1264 N N . PHE A 1 151 ? 32.916 -1.972 -43.348 1.00 84.44 151 PHE A N 1
ATOM 1265 C CA . PHE A 1 151 ? 32.684 -0.970 -44.392 1.00 84.44 151 PHE A CA 1
ATOM 1266 C C . PHE A 1 151 ? 33.661 0.203 -44.283 1.00 84.44 151 PHE A C 1
ATOM 1268 O O . PHE A 1 151 ? 34.144 0.693 -45.307 1.00 84.44 151 PHE A O 1
ATOM 1275 N N . ARG A 1 152 ? 33.970 0.648 -43.061 1.00 86.81 152 ARG A N 1
ATOM 1276 C CA . ARG A 1 152 ? 34.924 1.732 -42.810 1.00 86.81 152 ARG A CA 1
ATOM 1277 C C . ARG A 1 152 ? 36.339 1.339 -43.211 1.00 86.81 152 ARG A C 1
ATOM 1279 O O . ARG A 1 152 ? 36.985 2.114 -43.907 1.00 86.81 152 ARG A O 1
ATOM 1286 N N . GLU A 1 153 ? 36.789 0.149 -42.826 1.00 89.94 153 GLU A N 1
ATOM 1287 C CA . GLU A 1 153 ? 38.100 -0.376 -43.214 1.00 89.94 153 GLU A CA 1
ATOM 1288 C C . GLU A 1 153 ? 38.213 -0.482 -44.738 1.00 89.94 153 GLU A C 1
ATOM 1290 O O . GLU A 1 153 ? 39.177 0.002 -45.331 1.00 89.94 153 GLU A O 1
ATOM 1295 N N . THR A 1 154 ? 37.181 -1.022 -45.393 1.00 86.56 154 THR A N 1
ATOM 1296 C CA . THR A 1 154 ? 37.132 -1.109 -46.859 1.00 86.56 154 THR A CA 1
ATOM 1297 C C . THR A 1 154 ? 37.221 0.278 -47.502 1.00 86.56 154 THR A C 1
ATOM 1299 O O . THR A 1 154 ? 37.994 0.480 -48.439 1.00 86.56 154 THR A O 1
ATOM 1302 N N . TYR A 1 155 ? 36.472 1.257 -46.990 1.00 84.38 155 TYR A N 1
ATOM 1303 C CA . TYR A 1 155 ? 36.529 2.634 -47.479 1.00 84.38 155 TYR A CA 1
ATOM 1304 C C . TYR A 1 155 ? 37.912 3.263 -47.284 1.00 84.38 155 TYR A C 1
ATOM 1306 O O . TYR A 1 155 ? 38.454 3.855 -48.220 1.00 84.38 155 TYR A O 1
ATOM 1314 N N . ASP A 1 156 ? 38.493 3.131 -46.093 1.00 88.06 156 ASP A N 1
ATOM 1315 C CA . ASP A 1 156 ? 39.801 3.696 -45.767 1.00 88.06 156 ASP A CA 1
ATOM 1316 C C . ASP A 1 156 ? 40.904 3.075 -46.642 1.00 88.06 156 ASP A C 1
ATOM 1318 O O . ASP A 1 156 ? 41.761 3.812 -47.143 1.00 88.06 156 ASP A O 1
ATOM 1322 N N . ASN A 1 157 ? 40.826 1.768 -46.926 1.00 88.56 157 ASN A N 1
ATOM 1323 C CA . ASN A 1 157 ? 41.707 1.068 -47.865 1.00 88.56 157 ASN A CA 1
ATOM 1324 C C . ASN A 1 157 ? 41.583 1.629 -49.287 1.00 88.56 157 ASN A C 1
ATOM 1326 O O . ASN A 1 157 ? 42.585 2.054 -49.859 1.00 88.56 157 ASN A O 1
ATOM 1330 N N . VAL A 1 158 ? 40.366 1.748 -49.830 1.00 86.19 158 VAL A N 1
ATOM 1331 C CA . VAL A 1 158 ? 40.132 2.335 -51.168 1.00 86.19 158 VAL A CA 1
ATOM 1332 C C . VAL A 1 158 ? 40.622 3.786 -51.231 1.00 86.19 158 VAL A C 1
ATOM 1334 O O . VAL A 1 158 ? 41.221 4.228 -52.214 1.00 86.19 158 VAL A O 1
ATOM 1337 N N . VAL A 1 159 ? 40.413 4.563 -50.165 1.00 86.88 159 VAL A N 1
ATOM 1338 C CA . VAL A 1 159 ? 40.915 5.938 -50.076 1.00 86.88 159 VAL A CA 1
ATOM 1339 C C . VAL A 1 159 ? 42.444 5.974 -50.061 1.00 86.88 159 VAL A C 1
ATOM 1341 O O . VAL A 1 159 ? 43.016 6.871 -50.693 1.00 86.88 159 VAL A O 1
ATOM 1344 N N . ALA A 1 160 ? 43.094 5.058 -49.343 1.00 89.19 160 ALA A N 1
ATOM 1345 C CA . ALA A 1 160 ? 44.546 4.947 -49.264 1.00 89.19 160 ALA A CA 1
ATOM 1346 C C . ALA A 1 160 ? 45.159 4.501 -50.599 1.00 89.19 160 ALA A C 1
ATOM 1348 O O . ALA A 1 160 ? 46.088 5.159 -51.070 1.00 89.19 160 ALA A O 1
ATOM 1349 N N . GLU A 1 161 ? 44.607 3.470 -51.239 1.00 87.44 161 GLU A N 1
ATOM 1350 C CA . GLU A 1 161 ? 45.009 2.994 -52.569 1.00 87.44 161 GLU A CA 1
ATOM 1351 C C . GLU A 1 161 ? 44.919 4.106 -53.612 1.00 87.44 161 GLU A C 1
ATOM 1353 O O . GLU A 1 161 ? 45.895 4.391 -54.303 1.00 87.44 161 GLU A O 1
ATOM 1358 N N . ASP A 1 162 ? 43.806 4.838 -53.664 1.00 85.94 162 ASP A N 1
ATOM 1359 C CA . ASP A 1 162 ? 43.656 5.961 -54.588 1.00 85.94 162 ASP A CA 1
ATOM 1360 C C . ASP A 1 162 ? 44.716 7.058 -54.353 1.00 85.94 162 ASP A C 1
ATOM 1362 O O . ASP A 1 162 ? 45.253 7.630 -55.309 1.00 85.94 162 ASP A O 1
ATOM 1366 N N . LYS A 1 163 ? 45.058 7.353 -53.088 1.00 88.75 163 LYS A N 1
ATOM 1367 C CA . LYS A 1 163 ? 46.145 8.294 -52.754 1.00 88.75 163 LYS A CA 1
ATOM 1368 C C . LYS A 1 163 ? 47.512 7.751 -53.178 1.00 88.75 163 LYS A C 1
ATOM 1370 O O . LYS A 1 163 ? 48.365 8.545 -53.582 1.00 88.75 163 LYS A O 1
ATOM 1375 N N . LEU A 1 164 ? 47.737 6.440 -53.077 1.00 88.81 164 LEU A N 1
ATOM 1376 C CA . LEU A 1 164 ? 48.964 5.787 -53.537 1.00 88.81 164 LEU A CA 1
ATOM 1377 C C . LEU A 1 164 ? 49.083 5.845 -55.059 1.00 88.81 164 LEU A C 1
ATOM 1379 O O . LEU A 1 164 ? 50.130 6.274 -55.532 1.00 88.81 164 LEU A O 1
ATOM 1383 N N . LEU A 1 165 ? 48.017 5.543 -55.804 1.00 87.38 165 LEU A N 1
ATOM 1384 C CA . LEU A 1 165 ? 47.968 5.695 -57.265 1.00 87.38 165 LEU A CA 1
ATOM 1385 C C . LEU A 1 165 ? 48.260 7.141 -57.696 1.00 87.38 165 LEU A C 1
ATOM 1387 O O . LEU A 1 165 ? 48.881 7.387 -58.727 1.00 87.38 165 LEU A O 1
ATOM 1391 N N . ASP A 1 166 ? 47.847 8.129 -56.897 1.00 86.00 166 ASP A N 1
ATOM 1392 C CA . ASP A 1 166 ? 48.123 9.537 -57.193 1.00 86.00 166 ASP A CA 1
ATOM 1393 C C . ASP A 1 166 ? 49.587 9.931 -56.959 1.00 86.00 166 ASP A C 1
ATOM 1395 O O . ASP A 1 166 ? 50.198 10.621 -57.775 1.00 86.00 166 ASP A O 1
ATOM 1399 N N . ARG A 1 167 ? 50.170 9.482 -55.839 1.00 88.19 167 ARG A N 1
ATOM 1400 C CA . ARG A 1 167 ? 51.573 9.756 -55.474 1.00 88.19 167 ARG A CA 1
ATOM 1401 C C . ARG A 1 167 ? 52.563 8.918 -56.287 1.00 88.19 167 ARG A C 1
ATOM 1403 O O . ARG A 1 167 ? 53.692 9.353 -56.510 1.00 88.19 167 ARG A O 1
ATOM 1410 N N . GLY A 1 168 ? 52.153 7.715 -56.676 1.00 87.25 168 GLY A N 1
ATOM 1411 C CA . GLY A 1 168 ? 52.932 6.727 -57.416 1.00 87.25 168 GLY A CA 1
ATOM 1412 C C . GLY A 1 168 ? 53.067 7.054 -58.897 1.00 87.25 168 GLY A C 1
ATOM 1413 O O . GLY A 1 168 ? 54.101 6.732 -59.472 1.00 87.25 168 GLY A O 1
ATOM 1414 N N . PHE A 1 169 ? 52.114 7.796 -59.474 1.00 91.12 169 PHE A N 1
ATOM 1415 C CA . PHE A 1 169 ? 52.084 8.103 -60.907 1.00 91.12 169 PHE A CA 1
ATOM 1416 C C . PHE A 1 169 ? 53.435 8.587 -61.455 1.00 91.12 169 PHE A C 1
ATOM 1418 O O . PHE A 1 169 ? 53.959 8.037 -62.410 1.00 91.12 169 PHE A O 1
ATOM 1425 N N . ARG A 1 170 ? 54.073 9.580 -60.820 1.00 87.50 170 ARG A N 1
ATOM 1426 C CA . ARG A 1 170 ? 55.367 10.106 -61.307 1.00 87.50 170 ARG A CA 1
ATOM 1427 C C . ARG A 1 170 ? 56.514 9.096 -61.218 1.00 87.50 170 ARG A C 1
ATOM 1429 O O . ARG A 1 170 ? 57.470 9.214 -61.974 1.00 87.50 170 ARG A O 1
ATOM 1436 N N . LYS A 1 171 ? 56.442 8.138 -60.288 1.00 87.75 171 LYS A N 1
ATOM 1437 C CA . LYS A 1 171 ? 57.450 7.081 -60.127 1.00 87.75 171 LYS A CA 1
ATOM 1438 C C . LYS A 1 171 ? 57.305 5.993 -61.189 1.00 87.75 171 LYS A C 1
ATOM 1440 O O . LYS A 1 171 ? 58.312 5.418 -61.576 1.00 87.75 171 LYS A O 1
ATOM 1445 N N . GLU A 1 172 ? 56.091 5.734 -61.669 1.00 86.00 172 GLU A N 1
ATOM 1446 C CA . GLU A 1 172 ? 55.818 4.733 -62.714 1.00 86.00 172 GLU A CA 1
ATOM 1447 C C . GLU A 1 172 ? 56.342 5.137 -64.102 1.00 86.00 172 GLU A C 1
ATOM 1449 O O . GLU A 1 172 ? 56.566 4.271 -64.940 1.00 86.00 172 GLU A O 1
ATOM 1454 N N . PHE A 1 173 ? 56.587 6.433 -64.328 1.00 90.12 173 PHE A N 1
ATOM 1455 C CA . PHE A 1 173 ? 57.100 6.986 -65.590 1.00 90.12 173 PHE A CA 1
ATOM 1456 C C . PHE A 1 173 ? 58.474 7.656 -65.419 1.00 90.12 173 PHE A C 1
ATOM 1458 O O . PHE A 1 173 ? 58.761 8.670 -66.054 1.00 90.12 173 PHE A O 1
ATOM 1465 N N . PHE A 1 174 ? 59.324 7.131 -64.529 1.00 85.69 174 PHE A N 1
ATOM 1466 C CA . PHE A 1 174 ? 60.662 7.689 -64.264 1.00 85.69 174 PHE A CA 1
ATOM 1467 C C . PHE A 1 174 ? 61.598 7.646 -65.488 1.00 85.69 174 PHE A C 1
ATOM 1469 O O . PHE A 1 174 ? 62.563 8.405 -65.558 1.00 85.69 174 PHE A O 1
ATOM 1476 N N . ASP A 1 175 ? 61.315 6.742 -66.423 1.00 86.81 175 ASP A N 1
ATOM 1477 C CA . ASP A 1 175 ? 61.996 6.511 -67.697 1.00 86.81 175 ASP A CA 1
ATOM 1478 C C . ASP A 1 175 ? 61.605 7.529 -68.787 1.00 86.81 175 ASP A C 1
ATOM 1480 O O . ASP A 1 175 ? 62.222 7.567 -69.850 1.00 86.81 175 ASP A O 1
ATOM 1484 N N . VAL A 1 176 ? 60.613 8.386 -68.523 1.00 87.69 176 VAL A N 1
ATOM 1485 C CA . VAL A 1 176 ? 60.088 9.391 -69.455 1.00 87.69 176 VAL A CA 1
ATOM 1486 C C . VAL A 1 176 ? 60.588 10.796 -69.068 1.00 87.69 176 VAL A C 1
ATOM 1488 O O . VAL A 1 176 ? 60.648 11.127 -67.881 1.00 87.69 176 VAL A O 1
ATOM 1491 N N . PRO A 1 177 ? 60.911 11.686 -70.031 1.00 88.12 177 PRO A N 1
ATOM 1492 C CA . PRO A 1 177 ? 61.311 13.060 -69.724 1.00 88.12 177 PRO A CA 1
ATOM 1493 C C . PRO A 1 177 ? 60.271 13.818 -68.881 1.00 88.12 177 PRO A C 1
ATOM 1495 O O . PRO A 1 177 ? 59.077 13.805 -69.179 1.00 88.12 177 PRO A O 1
ATOM 1498 N N . GLY A 1 178 ? 60.724 14.555 -67.861 1.00 84.81 178 GLY A N 1
ATOM 1499 C CA . GLY A 1 178 ? 59.839 15.157 -66.849 1.00 84.81 178 GLY A CA 1
ATOM 1500 C C . GLY A 1 178 ? 58.727 16.071 -67.388 1.00 84.81 178 GLY A C 1
ATOM 1501 O O . GLY A 1 178 ? 57.609 16.033 -66.882 1.00 84.81 178 GLY A O 1
ATOM 1502 N N . HIS A 1 179 ? 58.986 16.833 -68.458 1.00 85.69 179 HIS A N 1
ATOM 1503 C CA . HIS A 1 179 ? 57.971 17.688 -69.089 1.00 85.69 179 HIS A CA 1
ATOM 1504 C C . HIS A 1 179 ? 56.834 16.881 -69.746 1.00 85.69 179 HIS A C 1
ATOM 1506 O O . HIS A 1 179 ? 55.681 17.312 -69.736 1.00 85.69 179 HIS A O 1
ATOM 1512 N N . VAL A 1 180 ? 57.146 15.690 -70.266 1.00 85.00 180 VAL A N 1
ATOM 1513 C CA . VAL A 1 180 ? 56.164 14.752 -70.825 1.00 85.00 180 VAL A CA 1
ATOM 1514 C C . VAL A 1 180 ? 55.381 14.082 -69.695 1.00 85.00 180 VAL A C 1
ATOM 1516 O O . VAL A 1 180 ? 54.160 13.980 -69.778 1.00 85.00 180 VAL A O 1
ATOM 1519 N N . VAL A 1 181 ? 56.035 13.724 -68.582 1.00 87.19 181 VAL A N 1
ATOM 1520 C CA . VAL A 1 181 ? 55.358 13.206 -67.374 1.00 87.19 181 VAL A CA 1
ATOM 1521 C C . VAL A 1 181 ? 54.358 14.224 -66.808 1.00 87.19 181 VAL A C 1
ATOM 1523 O O . VAL A 1 181 ? 53.254 13.850 -66.411 1.00 87.19 181 VAL A O 1
ATOM 1526 N N . ASP A 1 182 ? 54.689 15.518 -66.814 1.00 87.19 182 ASP A N 1
ATOM 1527 C CA . ASP A 1 182 ? 53.768 16.588 -66.402 1.00 87.19 182 ASP A CA 1
ATOM 1528 C C . ASP A 1 182 ? 52.553 16.716 -67.332 1.00 87.19 182 ASP A C 1
ATOM 1530 O O . ASP A 1 182 ? 51.429 16.938 -66.865 1.00 87.19 182 ASP A O 1
ATOM 1534 N N . GLN A 1 183 ? 52.757 16.561 -68.643 1.00 87.25 183 GLN A N 1
ATOM 1535 C CA . GLN A 1 183 ? 51.676 16.542 -69.628 1.00 87.25 183 GLN A CA 1
ATOM 1536 C C . GLN A 1 183 ? 50.765 15.322 -69.428 1.00 87.25 183 GLN A C 1
ATOM 1538 O O . GLN A 1 183 ? 49.541 15.477 -69.372 1.00 87.25 183 GLN A O 1
ATOM 1543 N N . LEU A 1 184 ? 51.344 14.135 -69.223 1.00 87.50 184 LEU A N 1
ATOM 1544 C CA . LEU A 1 184 ? 50.610 12.907 -68.919 1.00 87.50 184 LEU A CA 1
ATOM 1545 C C . LEU A 1 184 ? 49.841 13.018 -67.597 1.00 87.50 184 LEU A C 1
ATOM 1547 O O . LEU A 1 184 ? 48.676 12.636 -67.538 1.00 87.50 184 LEU A O 1
ATOM 1551 N N . TYR A 1 185 ? 50.406 13.632 -66.555 1.00 88.25 185 TYR A N 1
ATOM 1552 C CA . TYR A 1 185 ? 49.703 13.816 -65.280 1.00 88.25 185 TYR A CA 1
ATOM 1553 C C . TYR A 1 185 ? 48.460 14.717 -65.403 1.00 88.25 185 TYR A C 1
ATOM 1555 O O . TYR A 1 185 ? 47.441 14.478 -64.751 1.00 88.25 185 TYR A O 1
ATOM 1563 N N . LYS A 1 186 ? 48.478 15.729 -66.282 1.00 88.81 186 LYS A N 1
ATOM 1564 C CA . LYS A 1 186 ? 47.272 16.529 -66.578 1.00 88.81 186 LYS A CA 1
ATOM 1565 C C . LYS A 1 186 ? 46.186 15.681 -67.246 1.00 88.81 186 LYS A C 1
ATOM 1567 O O . LYS A 1 186 ? 45.013 15.805 -66.894 1.00 88.81 186 LYS A O 1
ATOM 1572 N N . LEU A 1 187 ? 46.570 14.799 -68.169 1.00 87.44 187 LEU A N 1
ATOM 1573 C CA . LEU A 1 187 ? 45.654 13.852 -68.814 1.00 87.44 187 LEU A CA 1
ATOM 1574 C C . LEU A 1 187 ? 45.151 12.780 -67.834 1.00 87.44 187 LEU A C 1
ATOM 1576 O O . LEU A 1 187 ? 43.990 12.383 -67.914 1.00 87.44 187 LEU A O 1
ATOM 1580 N N . TYR A 1 188 ? 45.981 12.368 -66.875 1.00 87.31 188 TYR A N 1
ATOM 1581 C CA . TYR A 1 188 ? 45.643 11.431 -65.801 1.00 87.31 188 TYR A CA 1
ATOM 1582 C C . TYR A 1 188 ? 44.553 11.966 -64.867 1.00 87.31 188 TYR A C 1
ATOM 1584 O O . TYR A 1 188 ? 43.747 11.196 -64.352 1.00 87.31 188 TYR A O 1
ATOM 1592 N N . LYS A 1 189 ? 44.484 13.288 -64.662 1.00 87.06 189 LYS A N 1
ATOM 1593 C CA . LYS A 1 189 ? 43.448 13.954 -63.850 1.00 87.06 189 LYS A CA 1
ATOM 1594 C C . LYS A 1 189 ? 42.166 14.284 -64.618 1.00 87.06 189 LYS A C 1
ATOM 1596 O O . LYS A 1 189 ? 41.163 14.649 -64.005 1.00 87.06 189 LYS A O 1
ATOM 1601 N N . ARG A 1 190 ? 42.174 14.180 -65.948 1.00 85.81 190 ARG A N 1
ATOM 1602 C CA . ARG A 1 190 ? 41.005 14.473 -66.783 1.00 85.81 190 ARG A CA 1
ATOM 1603 C C . ARG A 1 190 ? 39.980 13.339 -66.670 1.00 85.81 190 ARG A C 1
ATOM 1605 O O . ARG A 1 190 ? 40.341 12.165 -66.681 1.00 85.81 190 ARG A O 1
ATOM 1612 N N . ARG A 1 191 ? 38.694 13.685 -66.551 1.00 86.12 191 ARG A N 1
ATOM 1613 C CA . ARG A 1 191 ? 37.575 12.727 -66.477 1.00 86.12 191 ARG A CA 1
ATOM 1614 C C . ARG A 1 191 ? 36.540 13.015 -67.572 1.00 86.12 191 ARG A C 1
ATOM 1616 O O . ARG A 1 191 ? 36.278 14.195 -67.829 1.00 86.12 191 ARG A O 1
ATOM 1623 N N . PRO A 1 192 ? 35.933 11.985 -68.185 1.00 80.69 192 PRO A N 1
ATOM 1624 C CA . PRO A 1 192 ? 34.791 12.149 -69.075 1.00 80.69 192 PRO A CA 1
ATOM 1625 C C . PRO A 1 192 ? 33.587 12.762 -68.350 1.00 80.69 192 PRO A C 1
ATOM 1627 O O . PRO A 1 192 ? 33.348 12.502 -67.167 1.00 80.69 192 PRO A O 1
ATOM 1630 N N . ARG A 1 193 ? 32.795 13.570 -69.062 1.00 72.50 193 ARG A N 1
ATOM 1631 C CA . ARG A 1 193 ? 31.499 14.058 -68.569 1.00 72.50 193 ARG A CA 1
ATOM 1632 C C . ARG A 1 193 ? 30.413 13.067 -68.987 1.00 72.50 193 ARG A C 1
ATOM 1634 O O . ARG A 1 193 ? 29.898 13.167 -70.091 1.00 72.50 193 ARG A O 1
ATOM 1641 N N . VAL A 1 194 ? 30.070 12.124 -68.112 1.00 65.81 194 VAL A N 1
ATOM 1642 C CA . VAL A 1 194 ? 28.970 11.174 -68.357 1.00 65.81 194 VAL A CA 1
ATOM 1643 C C . VAL A 1 194 ? 27.651 11.796 -67.879 1.00 65.81 194 VAL A C 1
ATOM 1645 O O . VAL A 1 194 ? 27.545 12.232 -66.731 1.00 65.81 194 VAL A O 1
ATOM 1648 N N . GLN A 1 195 ? 26.658 11.893 -68.766 1.00 50.47 195 GLN A N 1
ATOM 1649 C CA . GLN A 1 195 ? 25.339 12.466 -68.480 1.00 50.47 195 GLN A CA 1
ATOM 1650 C C . GLN A 1 195 ? 24.501 11.438 -67.697 1.00 50.47 195 GLN A C 1
ATOM 1652 O O . GLN A 1 195 ? 24.236 10.351 -68.199 1.00 50.47 195 GLN A O 1
ATOM 1657 N N . ARG A 1 196 ? 24.093 11.748 -66.457 1.00 50.53 196 ARG A N 1
ATOM 1658 C CA . ARG A 1 196 ? 23.233 10.848 -65.664 1.00 50.53 196 ARG A CA 1
ATOM 1659 C C . ARG A 1 196 ? 21.803 10.876 -66.218 1.00 50.53 196 ARG A C 1
ATOM 1661 O O . ARG A 1 196 ? 21.162 11.926 -66.174 1.00 50.53 196 ARG A O 1
ATOM 1668 N N . MET A 1 197 ? 21.289 9.743 -66.704 1.00 39.94 197 MET A N 1
ATOM 1669 C CA . MET A 1 197 ? 19.854 9.595 -66.965 1.00 39.94 197 MET A CA 1
ATOM 1670 C C . MET A 1 197 ? 19.093 9.520 -65.638 1.00 39.94 197 MET A C 1
ATOM 1672 O O . MET A 1 197 ? 19.462 8.779 -64.732 1.00 39.94 197 MET A O 1
ATOM 1676 N N . ARG A 1 198 ? 18.043 10.333 -65.519 1.00 32.31 198 ARG A N 1
ATOM 1677 C CA . ARG A 1 198 ? 17.168 10.412 -64.349 1.00 32.31 198 ARG A CA 1
ATOM 1678 C C . ARG A 1 198 ? 16.112 9.313 -64.468 1.00 32.31 198 ARG A C 1
ATOM 1680 O O . ARG A 1 198 ? 15.130 9.492 -65.183 1.00 32.31 198 ARG A O 1
ATOM 1687 N N . THR A 1 199 ? 16.313 8.182 -63.806 1.00 40.09 199 THR A N 1
ATOM 1688 C CA . THR A 1 199 ? 15.277 7.153 -63.659 1.00 40.09 199 THR A CA 1
ATOM 1689 C C . THR A 1 199 ? 14.164 7.691 -62.757 1.00 40.09 199 THR A C 1
ATOM 1691 O O . THR A 1 199 ? 14.425 8.195 -61.665 1.00 40.09 199 THR A O 1
ATOM 1694 N N . GLN A 1 200 ? 12.917 7.653 -63.236 1.00 37.56 200 GLN A N 1
ATOM 1695 C CA . GLN A 1 200 ? 11.746 7.898 -62.392 1.00 37.56 200 GLN A CA 1
ATOM 1696 C C . GLN A 1 200 ? 11.661 6.772 -61.356 1.00 37.56 200 GLN A C 1
ATOM 1698 O O . GLN A 1 200 ? 11.697 5.602 -61.724 1.00 37.56 200 GLN A O 1
ATOM 1703 N N . ALA A 1 201 ? 11.601 7.126 -60.074 1.00 37.06 201 ALA A N 1
ATOM 1704 C CA . ALA A 1 201 ? 11.500 6.165 -58.985 1.00 37.06 201 ALA A CA 1
ATOM 1705 C C . ALA A 1 201 ? 10.038 5.743 -58.777 1.00 37.06 201 ALA A C 1
ATOM 1707 O O . ALA A 1 201 ? 9.165 6.592 -58.580 1.00 37.06 201 ALA A O 1
ATOM 1708 N N . ASP A 1 202 ? 9.787 4.434 -58.791 1.00 35.44 202 ASP A N 1
ATOM 1709 C CA . ASP A 1 202 ? 8.517 3.845 -58.375 1.00 35.44 202 ASP A CA 1
ATOM 1710 C C . ASP A 1 202 ? 8.309 4.005 -56.858 1.00 35.44 202 ASP A C 1
ATOM 1712 O O . ASP A 1 202 ? 9.157 3.673 -56.029 1.00 35.44 202 ASP A O 1
ATOM 1716 N N . ASN A 1 203 ? 7.122 4.492 -56.501 1.00 37.34 203 ASN A N 1
ATOM 1717 C CA . ASN A 1 203 ? 6.716 5.015 -55.190 1.00 37.34 203 ASN A CA 1
ATOM 1718 C C . ASN A 1 203 ? 6.480 3.964 -54.073 1.00 37.34 203 ASN A C 1
ATOM 1720 O O . ASN A 1 203 ? 5.653 4.191 -53.192 1.00 37.34 203 ASN A O 1
ATOM 1724 N N . SER A 1 204 ? 7.140 2.799 -54.078 1.00 41.72 204 SER A N 1
ATOM 1725 C CA . SER A 1 204 ? 6.702 1.664 -53.232 1.00 41.72 204 SER A CA 1
ATOM 1726 C C . SER A 1 204 ? 7.719 1.034 -52.272 1.00 41.72 204 SER A C 1
ATOM 1728 O O . SER A 1 204 ? 7.432 -0.031 -51.724 1.00 41.72 204 SER A O 1
ATOM 1730 N N . THR A 1 205 ? 8.860 1.666 -51.968 1.00 40.78 205 THR A N 1
ATOM 1731 C CA . THR A 1 205 ? 9.828 1.062 -51.024 1.00 40.78 205 THR A CA 1
ATOM 1732 C C . THR A 1 205 ? 9.985 1.871 -49.735 1.00 40.78 205 THR A C 1
ATOM 1734 O O . THR A 1 205 ? 10.429 3.013 -49.740 1.00 40.78 205 THR A O 1
ATOM 1737 N N . SER A 1 206 ? 9.588 1.249 -48.619 1.00 40.47 206 SER A N 1
ATOM 1738 C CA . SER A 1 206 ? 9.701 1.757 -47.245 1.00 40.47 206 SER A CA 1
ATOM 1739 C C . SER A 1 206 ? 11.152 2.129 -46.870 1.00 40.47 206 SER A C 1
ATOM 1741 O O . SER A 1 206 ? 12.057 1.363 -47.207 1.00 40.47 206 SER A O 1
ATOM 1743 N N . PRO A 1 207 ? 11.388 3.216 -46.099 1.00 47.69 207 PRO A N 1
ATOM 1744 C CA . PRO A 1 207 ? 12.728 3.693 -45.713 1.00 47.69 207 PRO A CA 1
ATOM 1745 C C . PRO A 1 207 ? 13.546 2.734 -44.831 1.00 47.69 207 PRO A C 1
ATOM 1747 O O . PRO A 1 207 ? 14.722 2.985 -44.592 1.00 47.69 207 PRO A O 1
ATOM 1750 N N . PHE A 1 208 ? 12.923 1.670 -44.316 1.00 40.72 208 PHE A N 1
ATOM 1751 C CA . PHE A 1 208 ? 13.511 0.744 -43.340 1.00 40.72 208 PHE A CA 1
ATOM 1752 C C . PHE A 1 208 ? 13.789 -0.654 -43.902 1.00 40.72 208 PHE A C 1
ATOM 1754 O O . PHE A 1 208 ? 14.097 -1.570 -43.145 1.00 40.72 208 PHE A O 1
ATOM 1761 N N . LYS A 1 209 ? 13.644 -0.861 -45.215 1.00 41.84 209 LYS A N 1
ATOM 1762 C CA . LYS A 1 209 ? 13.983 -2.150 -45.822 1.00 41.84 209 LYS A CA 1
ATOM 1763 C C . LYS A 1 209 ? 15.503 -2.241 -45.970 1.00 41.84 209 LYS A C 1
ATOM 1765 O O . LYS A 1 209 ? 16.102 -1.319 -46.519 1.00 41.84 209 LYS A O 1
ATOM 1770 N N . GLU A 1 210 ? 16.102 -3.329 -45.478 1.00 37.59 210 GLU A N 1
ATOM 1771 C CA . GLU A 1 210 ? 17.524 -3.643 -45.666 1.00 37.59 210 GLU A CA 1
ATOM 1772 C C . GLU A 1 210 ? 17.922 -3.373 -47.121 1.00 37.59 210 GLU A C 1
ATOM 1774 O O . GLU A 1 210 ? 17.360 -3.954 -48.056 1.00 37.59 210 GLU A O 1
ATOM 1779 N N . ARG A 1 211 ? 18.858 -2.436 -47.311 1.00 45.03 211 ARG A N 1
ATOM 1780 C CA . ARG A 1 211 ? 19.438 -2.152 -48.623 1.00 45.03 211 ARG A CA 1
ATOM 1781 C C . ARG A 1 211 ? 20.095 -3.447 -49.105 1.00 45.03 211 ARG A C 1
ATOM 1783 O O . ARG A 1 211 ? 20.988 -3.938 -48.413 1.00 45.03 211 ARG A O 1
ATOM 1790 N N . PRO A 1 212 ? 19.708 -4.001 -50.266 1.00 39.94 212 PRO A N 1
ATOM 1791 C CA . PRO A 1 212 ? 20.496 -5.059 -50.870 1.00 39.94 212 PRO A CA 1
ATOM 1792 C C . PRO A 1 212 ? 21.916 -4.534 -51.082 1.00 39.94 212 PRO A C 1
ATOM 1794 O O . PRO A 1 212 ? 22.100 -3.378 -51.478 1.00 39.94 212 PRO A O 1
ATOM 1797 N N . LEU A 1 213 ? 22.909 -5.385 -50.823 1.00 44.75 213 LEU A N 1
ATOM 1798 C CA . LEU A 1 213 ? 24.288 -5.154 -51.245 1.00 44.75 213 LEU A CA 1
ATOM 1799 C C . LEU A 1 213 ? 24.310 -4.656 -52.705 1.00 44.75 213 LEU A C 1
ATOM 1801 O O . LEU A 1 213 ? 23.495 -5.103 -53.520 1.00 44.75 213 LEU A O 1
ATOM 1805 N N . PRO A 1 214 ? 25.210 -3.722 -53.046 1.00 47.28 214 PRO A N 1
ATOM 1806 C CA . PRO A 1 214 ? 25.212 -3.071 -54.349 1.00 47.28 214 PRO A CA 1
ATOM 1807 C C . PRO A 1 214 ? 25.349 -4.075 -55.479 1.00 47.28 214 PRO A C 1
ATOM 1809 O O . PRO A 1 214 ? 26.355 -4.769 -55.589 1.00 47.28 214 PRO A O 1
ATOM 1812 N N . GLY A 1 215 ? 24.351 -4.109 -56.353 1.00 62.00 215 GLY A N 1
ATOM 1813 C CA . GLY A 1 215 ? 24.448 -4.810 -57.624 1.00 62.00 215 GLY A CA 1
ATOM 1814 C C . GLY A 1 215 ? 24.351 -3.845 -58.811 1.00 62.00 215 GLY A C 1
ATOM 1815 O O . GLY A 1 215 ? 25.278 -3.071 -59.053 1.00 62.00 215 GLY A O 1
ATOM 1816 N N . PRO A 1 216 ? 23.266 -3.875 -59.599 1.00 51.81 216 PRO A N 1
ATOM 1817 C CA . PRO A 1 216 ? 23.352 -3.606 -61.039 1.00 51.81 216 PRO A CA 1
ATOM 1818 C C . PRO A 1 216 ? 23.654 -2.148 -61.415 1.00 51.81 216 PRO A C 1
ATOM 1820 O O . PRO A 1 216 ? 24.378 -1.899 -62.372 1.00 51.81 216 PRO A O 1
ATOM 1823 N N . VAL A 1 217 ? 23.151 -1.179 -60.642 1.00 54.44 217 VAL A N 1
ATOM 1824 C CA . VAL A 1 217 ? 23.187 0.253 -61.006 1.00 54.44 217 VAL A CA 1
ATOM 1825 C C . VAL A 1 217 ? 24.580 0.872 -60.821 1.00 54.44 217 VAL A C 1
ATOM 1827 O O . VAL A 1 217 ? 25.016 1.687 -61.633 1.00 54.44 217 VAL A O 1
ATOM 1830 N N . ALA A 1 218 ? 25.319 0.457 -59.785 1.00 56.19 218 ALA A N 1
ATOM 1831 C CA . ALA A 1 218 ? 26.700 0.899 -59.569 1.00 56.19 218 ALA A CA 1
ATOM 1832 C C . ALA A 1 218 ? 27.649 0.306 -60.627 1.00 56.19 218 ALA A C 1
ATOM 1834 O O . ALA A 1 218 ? 28.507 1.008 -61.162 1.00 56.19 218 ALA A O 1
ATOM 1835 N N . ALA A 1 219 ? 27.439 -0.965 -60.987 1.00 62.47 219 ALA A N 1
ATOM 1836 C CA . ALA A 1 219 ? 28.179 -1.630 -62.057 1.00 62.47 219 ALA A CA 1
ATOM 1837 C C . ALA A 1 219 ? 27.903 -0.993 -63.432 1.00 62.47 219 ALA A C 1
ATOM 1839 O O . ALA A 1 219 ? 28.825 -0.815 -64.230 1.00 62.47 219 ALA A O 1
ATOM 1840 N N . GLU A 1 220 ? 26.660 -0.586 -63.698 1.00 67.69 220 GLU A N 1
ATOM 1841 C CA . GLU A 1 220 ? 26.270 0.081 -64.943 1.00 67.69 220 GLU A CA 1
ATOM 1842 C C . GLU A 1 220 ? 26.894 1.481 -65.077 1.00 67.69 220 GLU A C 1
ATOM 1844 O O . GLU A 1 220 ? 27.426 1.826 -66.136 1.00 67.69 220 GLU A O 1
ATOM 1849 N N . GLY A 1 221 ? 26.925 2.262 -63.990 1.00 71.44 221 GLY A N 1
ATOM 1850 C CA . GLY A 1 221 ? 27.598 3.565 -63.953 1.00 71.44 221 GLY A CA 1
ATOM 1851 C C . GLY A 1 221 ? 29.113 3.475 -64.175 1.00 71.44 221 GLY A C 1
ATOM 1852 O O . GLY A 1 221 ? 29.681 4.305 -64.894 1.00 71.44 221 GLY A O 1
ATOM 1853 N N . LEU A 1 222 ? 29.768 2.454 -63.609 1.00 75.31 222 LEU A N 1
ATOM 1854 C CA . LEU A 1 222 ? 31.185 2.176 -63.856 1.00 75.31 222 LEU A CA 1
ATOM 1855 C C . LEU A 1 222 ? 31.425 1.770 -65.318 1.00 75.31 222 LEU A C 1
ATOM 1857 O O . LEU A 1 222 ? 32.327 2.311 -65.954 1.00 75.31 222 LEU A O 1
ATOM 1861 N N . CYS A 1 223 ? 30.586 0.897 -65.883 1.00 80.00 223 CYS A N 1
ATOM 1862 C CA . CYS A 1 223 ? 30.687 0.474 -67.283 1.00 80.00 223 CYS A CA 1
ATOM 1863 C C . CYS A 1 223 ? 30.559 1.649 -68.264 1.00 80.00 223 CYS A C 1
ATOM 1865 O O . CYS A 1 223 ? 31.321 1.739 -69.226 1.00 80.00 223 CYS A O 1
ATOM 1867 N N . GLN A 1 224 ? 29.620 2.571 -68.030 1.00 81.12 224 GLN A N 1
ATOM 1868 C CA . GLN A 1 224 ? 29.465 3.773 -68.861 1.00 81.12 224 GLN A CA 1
ATOM 1869 C C . GLN A 1 224 ? 30.682 4.703 -68.757 1.00 81.12 224 GLN A C 1
ATOM 1871 O O . GLN A 1 224 ? 31.139 5.241 -69.765 1.00 81.12 224 GLN A O 1
ATOM 1876 N N . MET A 1 225 ? 31.238 4.863 -67.553 1.00 82.38 225 MET A N 1
ATOM 1877 C CA . MET A 1 225 ? 32.466 5.633 -67.341 1.00 82.38 225 MET A CA 1
ATOM 1878 C C . MET A 1 225 ? 33.670 5.001 -68.053 1.00 82.38 225 MET A C 1
ATOM 1880 O O . MET A 1 225 ? 34.440 5.722 -68.679 1.00 82.38 225 MET A O 1
ATOM 1884 N N . MET A 1 226 ? 33.817 3.674 -67.997 1.00 84.19 226 MET A N 1
ATOM 1885 C CA . MET A 1 226 ? 34.902 2.949 -68.669 1.00 84.19 226 MET A CA 1
ATOM 1886 C C . MET A 1 226 ? 34.826 3.075 -70.195 1.00 84.19 226 MET A C 1
ATOM 1888 O O . MET A 1 226 ? 35.836 3.374 -70.825 1.00 84.19 226 MET A O 1
ATOM 1892 N N . LYS A 1 227 ? 33.631 2.974 -70.789 1.00 85.38 227 LYS A N 1
ATOM 1893 C CA . LYS A 1 227 ? 33.441 3.204 -72.235 1.00 85.38 227 LYS A CA 1
ATOM 1894 C C . LYS A 1 227 ? 33.838 4.620 -72.661 1.00 85.38 227 LYS A C 1
ATOM 1896 O O . LYS A 1 227 ? 34.520 4.801 -73.659 1.00 85.38 227 LYS A O 1
ATOM 1901 N N . ALA A 1 228 ? 33.476 5.633 -71.873 1.00 85.00 228 ALA A N 1
ATOM 1902 C CA . ALA A 1 228 ? 33.878 7.012 -72.155 1.00 85.00 228 ALA A CA 1
ATOM 1903 C C . ALA A 1 228 ? 35.388 7.257 -71.943 1.00 85.00 228 ALA A C 1
ATOM 1905 O O . ALA A 1 228 ? 35.948 8.203 -72.496 1.00 85.00 228 ALA A O 1
ATOM 1906 N N . MET A 1 229 ? 36.057 6.429 -71.132 1.00 86.88 229 MET A N 1
ATOM 1907 C CA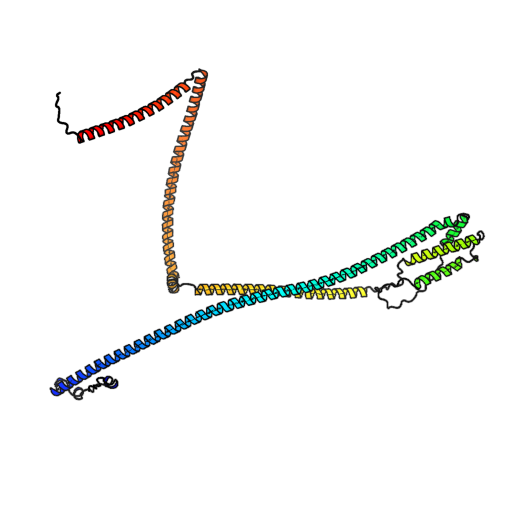 . MET A 1 229 ? 37.516 6.444 -71.011 1.00 86.88 229 MET A CA 1
ATOM 1908 C C . MET A 1 229 ? 38.189 5.873 -72.260 1.00 86.88 229 MET A C 1
ATOM 1910 O O . MET A 1 229 ? 39.153 6.467 -72.723 1.00 86.88 229 MET A O 1
ATOM 1914 N N . GLU A 1 230 ? 37.659 4.803 -72.859 1.00 85.94 230 GLU A N 1
ATOM 1915 C CA . GLU A 1 230 ? 38.208 4.215 -74.095 1.00 85.94 230 GLU A CA 1
ATOM 1916 C C . GLU A 1 230 ? 38.344 5.242 -75.231 1.00 85.94 230 GLU A C 1
ATOM 1918 O O . GLU A 1 230 ? 39.367 5.264 -75.912 1.00 85.94 230 GLU A O 1
ATOM 1923 N N . GLU A 1 231 ? 37.387 6.164 -75.369 1.00 85.19 231 GLU A N 1
ATOM 1924 C CA . GLU A 1 231 ? 37.455 7.268 -76.340 1.00 85.19 231 GLU A CA 1
ATOM 1925 C C . GLU A 1 231 ? 38.602 8.258 -76.055 1.00 85.19 231 GLU A C 1
ATOM 1927 O O . GLU A 1 231 ? 39.218 8.790 -76.977 1.00 85.19 231 GLU A O 1
ATOM 1932 N N . LEU A 1 232 ? 38.923 8.511 -74.779 1.00 82.94 232 LEU A N 1
ATOM 1933 C CA . LEU A 1 232 ? 40.053 9.365 -74.377 1.00 82.94 232 LEU A CA 1
ATOM 1934 C C . LEU A 1 232 ? 41.404 8.639 -74.458 1.00 82.94 232 LEU A C 1
ATOM 1936 O O . LEU A 1 232 ? 42.453 9.290 -74.454 1.00 82.94 232 LEU A O 1
ATOM 1940 N N . ASP A 1 233 ? 41.391 7.309 -74.422 1.00 87.12 233 ASP A N 1
ATOM 1941 C CA . ASP A 1 233 ? 42.548 6.413 -74.540 1.00 87.12 233 ASP A CA 1
ATOM 1942 C C . ASP A 1 233 ? 42.896 6.101 -76.012 1.00 87.12 233 ASP A C 1
ATOM 1944 O O . ASP A 1 233 ? 43.945 5.516 -76.278 1.00 87.12 233 ASP A O 1
ATOM 1948 N N . ALA A 1 234 ? 42.045 6.512 -76.959 1.00 86.88 234 ALA A N 1
ATOM 1949 C CA . ALA A 1 234 ? 42.178 6.214 -78.381 1.00 86.88 234 ALA A CA 1
ATOM 1950 C C . ALA A 1 234 ? 43.518 6.710 -78.982 1.00 86.88 234 ALA A C 1
ATOM 1952 O O . ALA A 1 234 ? 44.035 7.750 -78.550 1.00 86.88 234 ALA A O 1
ATOM 1953 N N . PRO A 1 235 ? 44.100 5.983 -79.959 1.00 79.38 235 PRO A N 1
ATOM 1954 C CA . PRO A 1 235 ? 45.440 6.248 -80.493 1.00 79.38 235 PRO A CA 1
ATOM 1955 C C . PRO A 1 235 ? 45.578 7.620 -81.172 1.00 79.38 235 PRO A C 1
ATOM 1957 O O . PRO A 1 235 ? 46.685 8.140 -81.285 1.00 79.38 235 PRO A O 1
ATOM 1960 N N . GLU A 1 236 ? 44.471 8.254 -81.563 1.00 82.25 236 GLU A N 1
ATOM 1961 C CA . GLU A 1 236 ? 44.442 9.619 -82.102 1.00 82.25 236 GLU A CA 1
ATOM 1962 C C . GLU A 1 236 ? 44.823 10.683 -81.056 1.00 82.25 236 GLU A C 1
ATOM 1964 O O . GLU A 1 236 ? 45.160 11.810 -81.413 1.00 82.25 236 GLU A O 1
ATOM 1969 N N . ASN A 1 237 ? 44.779 10.344 -79.763 1.00 83.44 237 ASN A N 1
ATOM 1970 C CA . ASN A 1 237 ? 45.085 11.255 -78.657 1.00 83.44 237 ASN A CA 1
ATOM 1971 C C . ASN A 1 237 ? 46.538 11.150 -78.149 1.00 83.44 237 ASN A C 1
ATOM 1973 O O . ASN A 1 237 ? 46.875 11.793 -77.147 1.00 83.44 237 ASN A O 1
ATOM 1977 N N . ILE A 1 238 ? 47.389 10.347 -78.800 1.00 85.25 238 ILE A N 1
ATOM 1978 C CA . ILE A 1 238 ? 48.798 10.167 -78.419 1.00 85.25 238 ILE A CA 1
ATOM 1979 C C . ILE A 1 238 ? 49.576 11.467 -78.695 1.00 85.25 238 ILE A C 1
ATOM 1981 O O . ILE A 1 238 ? 49.534 11.978 -79.815 1.00 85.25 238 ILE A O 1
ATOM 1985 N N . PRO A 1 239 ? 50.313 12.024 -77.715 1.00 83.38 239 PRO A N 1
ATOM 1986 C CA . PRO A 1 239 ? 51.200 13.158 -77.964 1.00 83.38 239 PRO A CA 1
ATOM 1987 C C . PRO A 1 239 ? 52.297 12.800 -78.978 1.00 83.38 239 PRO A C 1
ATOM 1989 O O . PRO A 1 239 ? 52.943 11.767 -78.834 1.00 83.38 239 PRO A O 1
ATOM 1992 N N . GLU A 1 240 ? 52.568 13.682 -79.945 1.00 74.75 240 GLU A N 1
ATOM 1993 C CA . GLU A 1 240 ? 53.499 13.454 -81.074 1.00 74.75 240 GLU A CA 1
ATOM 1994 C C . GLU A 1 240 ? 54.940 13.056 -80.673 1.00 74.75 240 GLU A C 1
ATOM 1996 O O . GLU A 1 240 ? 55.707 12.579 -81.504 1.00 74.75 240 GLU A O 1
ATOM 2001 N N . SER A 1 241 ? 55.321 13.239 -79.404 1.00 69.94 241 SER A N 1
ATOM 2002 C CA . SER A 1 241 ? 56.642 12.929 -78.843 1.00 69.94 241 SER A CA 1
ATOM 2003 C C . SER A 1 241 ? 56.696 11.658 -77.980 1.00 69.94 241 SER A C 1
ATOM 2005 O O . SER A 1 241 ? 57.726 11.399 -77.353 1.00 69.94 241 SER A O 1
ATOM 2007 N N . LEU A 1 242 ? 55.607 10.886 -77.902 1.00 81.50 242 LEU A N 1
ATOM 2008 C CA . LEU A 1 242 ? 55.471 9.750 -76.990 1.00 81.50 242 LEU A CA 1
ATOM 2009 C C . LEU A 1 242 ? 55.478 8.408 -77.732 1.00 81.50 242 LEU A C 1
ATOM 2011 O O . LEU A 1 242 ? 54.787 8.237 -78.731 1.00 81.50 242 LEU A O 1
ATOM 2015 N N . ASP A 1 243 ? 56.218 7.438 -77.196 1.00 84.81 243 ASP A N 1
ATOM 2016 C CA . ASP A 1 243 ? 56.189 6.067 -77.700 1.00 84.81 243 ASP A CA 1
ATOM 2017 C C . ASP A 1 243 ? 54.867 5.358 -77.357 1.00 84.81 243 ASP A C 1
ATOM 2019 O O . ASP A 1 243 ? 54.292 5.550 -76.278 1.00 84.81 243 ASP A O 1
ATOM 2023 N N . VAL A 1 244 ? 54.412 4.491 -78.264 1.00 84.81 244 VAL A N 1
ATOM 2024 C CA . VAL A 1 244 ? 53.140 3.762 -78.144 1.00 84.81 244 VAL A CA 1
ATOM 2025 C C . VAL A 1 244 ? 53.125 2.886 -76.887 1.00 84.81 244 VAL A C 1
ATOM 2027 O O . VAL A 1 244 ? 52.121 2.860 -76.176 1.00 84.81 244 VAL A O 1
ATOM 2030 N N . SER A 1 245 ? 54.254 2.260 -76.533 1.00 85.19 245 SER A N 1
ATOM 2031 C CA . SER A 1 245 ? 54.348 1.417 -75.330 1.00 85.19 245 SER A CA 1
ATOM 2032 C C . SER A 1 245 ? 54.156 2.209 -74.026 1.00 85.19 245 SER A C 1
ATOM 2034 O O . SER A 1 245 ? 53.550 1.729 -73.063 1.00 85.19 245 SER A O 1
ATOM 2036 N N . VAL A 1 246 ? 54.611 3.466 -73.998 1.00 86.50 246 VAL A N 1
ATOM 2037 C CA . VAL A 1 246 ? 54.450 4.365 -72.848 1.00 86.50 246 VAL A CA 1
ATOM 2038 C C . VAL A 1 246 ? 53.004 4.856 -72.746 1.00 86.50 246 VAL A C 1
ATOM 2040 O O . VAL A 1 246 ? 52.483 4.987 -71.634 1.00 86.50 246 VAL A O 1
ATOM 2043 N N . TRP A 1 247 ? 52.335 5.084 -73.881 1.00 89.19 247 TRP A N 1
ATOM 2044 C CA . TRP A 1 247 ? 50.914 5.439 -73.920 1.00 89.19 247 TRP A CA 1
ATOM 2045 C C . TRP A 1 247 ? 50.010 4.309 -73.418 1.00 89.19 247 TRP A C 1
ATOM 2047 O O . TRP A 1 247 ? 49.107 4.566 -72.623 1.00 89.19 247 TRP A O 1
ATOM 2057 N N . GLU A 1 248 ? 50.272 3.060 -73.805 1.00 87.06 248 GLU A N 1
ATOM 2058 C CA . GLU A 1 248 ? 49.525 1.894 -73.311 1.00 87.06 248 GLU A CA 1
ATOM 2059 C C . GLU A 1 248 ? 49.652 1.750 -71.787 1.00 87.06 248 GLU A C 1
ATOM 2061 O O . GLU A 1 248 ? 48.649 1.603 -71.082 1.00 87.06 248 GLU A O 1
ATOM 2066 N N . ARG A 1 249 ? 50.870 1.902 -71.248 1.00 90.50 249 ARG A N 1
ATOM 2067 C CA . ARG A 1 249 ? 51.117 1.903 -69.795 1.00 90.50 249 ARG A CA 1
ATOM 2068 C C . ARG A 1 249 ? 50.390 3.055 -69.087 1.00 90.50 249 ARG A C 1
ATOM 2070 O O . ARG A 1 249 ? 49.832 2.863 -68.007 1.00 90.50 249 ARG A O 1
ATOM 2077 N N . PHE A 1 250 ? 50.350 4.240 -69.699 1.00 91.12 250 PHE A N 1
ATOM 2078 C CA . PHE A 1 250 ? 49.596 5.396 -69.199 1.00 91.12 250 PHE A CA 1
ATOM 2079 C C . PHE A 1 250 ? 48.083 5.153 -69.167 1.00 91.12 250 PHE A C 1
ATOM 2081 O O . PHE A 1 250 ? 47.433 5.464 -68.167 1.00 91.12 250 PHE A O 1
ATOM 2088 N N . CYS A 1 251 ? 47.532 4.575 -70.230 1.00 90.06 251 CYS A N 1
ATOM 2089 C CA . CYS A 1 251 ? 46.122 4.216 -70.333 1.00 90.06 251 CYS A CA 1
ATOM 2090 C C . CYS A 1 251 ? 45.710 3.251 -69.212 1.00 90.06 251 CYS A C 1
ATOM 2092 O O . CYS A 1 251 ? 44.722 3.495 -68.516 1.00 90.06 251 CYS A O 1
ATOM 2094 N N . LEU A 1 252 ? 46.522 2.223 -68.948 1.00 88.94 252 LEU A N 1
ATOM 2095 C CA . LEU A 1 252 ? 46.297 1.280 -67.847 1.00 88.94 252 LEU A CA 1
ATOM 2096 C C . LEU A 1 252 ? 46.293 1.970 -66.475 1.00 88.94 252 LEU A C 1
ATOM 2098 O O . LEU A 1 252 ? 45.339 1.809 -65.712 1.00 88.94 252 LEU A O 1
ATOM 2102 N N . ALA A 1 253 ? 47.303 2.797 -66.182 1.00 87.94 253 ALA A N 1
ATOM 2103 C CA . ALA A 1 253 ? 47.367 3.544 -64.924 1.00 87.94 253 ALA A CA 1
ATOM 2104 C C . ALA A 1 253 ? 46.158 4.485 -64.761 1.00 87.94 253 ALA A C 1
ATOM 2106 O O . ALA A 1 253 ? 45.552 4.572 -63.690 1.00 87.94 253 ALA A O 1
ATOM 2107 N N . ARG A 1 254 ? 45.758 5.169 -65.841 1.00 89.00 254 ARG A N 1
ATOM 2108 C CA . ARG A 1 254 ? 44.605 6.077 -65.855 1.00 89.00 254 ARG A CA 1
ATOM 2109 C C . ARG A 1 254 ? 43.287 5.343 -65.609 1.00 89.00 254 ARG A C 1
ATOM 2111 O O . ARG A 1 254 ? 42.470 5.850 -64.842 1.00 89.00 254 ARG A O 1
ATOM 2118 N N . ARG A 1 255 ? 43.074 4.170 -66.207 1.00 88.25 255 ARG A N 1
ATOM 2119 C CA . ARG A 1 255 ? 41.868 3.354 -65.979 1.00 88.25 255 ARG A CA 1
ATOM 2120 C C . ARG A 1 255 ? 41.801 2.842 -64.542 1.00 88.25 255 ARG A C 1
ATOM 2122 O O . ARG A 1 255 ? 40.789 3.080 -63.885 1.00 88.25 255 ARG A O 1
ATOM 2129 N N . ALA A 1 256 ? 42.902 2.304 -64.013 1.00 87.31 256 ALA A N 1
ATOM 2130 C CA . ALA A 1 256 ? 42.993 1.866 -62.616 1.00 87.31 256 ALA A CA 1
ATOM 2131 C C . ALA A 1 256 ? 42.660 3.001 -61.626 1.00 87.31 256 ALA A C 1
ATOM 2133 O O . ALA A 1 256 ? 41.936 2.814 -60.645 1.00 87.31 256 ALA A O 1
ATOM 2134 N N . LYS A 1 257 ? 43.116 4.227 -61.915 1.00 87.94 257 LYS A N 1
ATOM 2135 C CA . LYS A 1 257 ? 42.768 5.418 -61.128 1.00 87.94 257 LYS A CA 1
ATOM 2136 C C . LYS A 1 257 ? 41.282 5.763 -61.185 1.00 87.94 257 LYS A C 1
ATOM 2138 O O . LYS A 1 257 ? 40.695 6.116 -60.165 1.00 87.94 257 LYS A O 1
ATOM 2143 N N . VAL A 1 258 ? 40.669 5.698 -62.365 1.00 86.25 258 VAL A N 1
ATOM 2144 C CA . VAL A 1 258 ? 39.242 6.009 -62.542 1.00 86.25 258 VAL A CA 1
ATOM 2145 C C . VAL A 1 258 ? 38.362 4.974 -61.837 1.00 86.25 258 VAL A C 1
ATOM 2147 O O . VAL A 1 258 ? 37.376 5.361 -61.207 1.00 86.25 258 VAL A O 1
ATOM 2150 N N . GLU A 1 259 ? 38.727 3.692 -61.887 1.00 84.62 259 GLU A N 1
ATOM 2151 C CA . GLU A 1 259 ? 38.048 2.615 -61.154 1.00 84.62 259 GLU A CA 1
ATOM 2152 C C . GLU A 1 259 ? 38.106 2.843 -59.637 1.00 84.62 259 GLU A C 1
ATOM 2154 O O . GLU A 1 259 ? 37.066 2.842 -58.975 1.00 84.62 259 GLU A O 1
ATOM 2159 N N . SER A 1 260 ? 39.290 3.150 -59.094 1.00 83.75 260 SER A N 1
ATOM 2160 C CA . SER A 1 260 ? 39.482 3.440 -57.665 1.00 83.75 260 SER A CA 1
ATOM 2161 C C . SER A 1 260 ? 38.690 4.676 -57.197 1.00 83.75 260 SER A C 1
ATOM 2163 O O . SER A 1 260 ? 38.019 4.653 -56.160 1.00 83.75 260 SER A O 1
ATOM 2165 N N . GLU A 1 261 ? 38.662 5.754 -57.990 1.00 82.81 261 GLU A N 1
ATOM 2166 C CA . GLU A 1 261 ? 37.854 6.944 -57.688 1.00 82.81 261 GLU A CA 1
ATOM 2167 C C . GLU A 1 261 ? 36.344 6.683 -57.753 1.00 82.81 261 GLU A C 1
ATOM 2169 O O . GLU A 1 261 ? 35.581 7.273 -56.979 1.00 82.81 261 GLU A O 1
ATOM 2174 N N . HIS A 1 262 ? 35.894 5.838 -58.684 1.00 79.19 262 HIS A N 1
ATOM 2175 C CA . HIS A 1 262 ? 34.489 5.455 -58.794 1.00 79.19 262 HIS A CA 1
ATOM 2176 C C . HIS A 1 262 ? 34.064 4.600 -57.598 1.00 79.19 262 HIS A C 1
ATOM 2178 O O . HIS A 1 262 ? 33.027 4.873 -56.989 1.00 79.19 262 HIS A O 1
ATOM 2184 N N . LEU A 1 263 ? 34.911 3.650 -57.198 1.00 77.50 263 LEU A N 1
ATOM 2185 C CA . LEU A 1 263 ? 34.708 2.836 -56.006 1.00 77.50 263 LEU A CA 1
ATOM 2186 C C . LEU A 1 263 ? 34.678 3.702 -54.739 1.00 77.50 263 LEU A C 1
ATOM 2188 O O . LEU A 1 263 ? 33.815 3.507 -53.895 1.00 77.50 263 LEU A O 1
ATOM 2192 N N . ARG A 1 264 ? 35.515 4.743 -54.628 1.00 76.44 264 ARG A N 1
ATOM 2193 C CA . ARG A 1 264 ? 35.423 5.722 -53.527 1.00 76.44 264 ARG A CA 1
ATOM 2194 C C . ARG A 1 264 ? 34.085 6.470 -53.519 1.00 76.44 264 ARG A C 1
ATOM 2196 O O . ARG A 1 264 ? 33.500 6.661 -52.455 1.00 76.44 264 ARG A O 1
ATOM 2203 N N . LYS A 1 265 ? 33.610 6.934 -54.681 1.00 70.56 265 LYS A N 1
ATOM 2204 C CA . LYS A 1 265 ? 32.337 7.675 -54.792 1.00 70.56 265 LYS A CA 1
ATOM 2205 C C . LYS A 1 265 ? 31.136 6.827 -54.390 1.00 70.56 265 LYS A C 1
ATOM 2207 O O . LYS A 1 265 ? 30.166 7.392 -53.903 1.00 70.56 265 LYS A O 1
ATOM 2212 N N . TYR A 1 266 ? 31.222 5.510 -54.546 1.00 66.38 266 TYR A N 1
ATOM 2213 C CA . TYR A 1 266 ? 30.199 4.576 -54.088 1.00 66.38 266 TYR A CA 1
ATOM 2214 C C . TYR A 1 266 ? 29.988 4.617 -52.558 1.00 66.38 266 TYR A C 1
ATOM 2216 O O . TYR A 1 266 ? 28.867 4.457 -52.086 1.00 66.38 266 TYR A O 1
ATOM 2224 N N . PHE A 1 267 ? 31.030 4.911 -51.774 1.00 63.22 267 PHE A N 1
ATOM 2225 C CA . PHE A 1 267 ? 30.915 5.060 -50.315 1.00 63.22 267 PHE A CA 1
ATOM 2226 C C . PHE A 1 267 ? 30.373 6.429 -49.867 1.00 63.22 267 PHE A C 1
ATOM 2228 O O . PHE A 1 267 ? 30.094 6.626 -48.684 1.00 63.22 267 PHE A O 1
ATOM 2235 N N . ILE A 1 268 ? 30.215 7.390 -50.782 1.00 58.44 268 ILE A N 1
ATOM 2236 C CA . ILE A 1 268 ? 29.556 8.668 -50.496 1.00 58.44 268 ILE A CA 1
ATOM 2237 C C . ILE A 1 268 ? 28.055 8.446 -50.674 1.00 58.44 268 ILE A C 1
ATOM 2239 O O . ILE A 1 268 ? 27.623 8.024 -51.742 1.00 58.44 268 ILE A O 1
ATOM 2243 N N . ALA A 1 269 ? 27.266 8.725 -49.630 1.00 55.75 269 ALA A N 1
ATOM 2244 C CA . ALA A 1 269 ? 25.825 8.487 -49.629 1.00 55.75 269 ALA A CA 1
ATOM 2245 C C . ALA A 1 269 ? 25.151 9.092 -50.871 1.00 55.75 269 ALA A C 1
ATOM 2247 O O . ALA A 1 269 ? 25.094 10.314 -51.035 1.00 55.75 269 ALA A O 1
ATOM 2248 N N . ASP A 1 270 ? 24.642 8.217 -51.740 1.00 57.34 270 ASP A N 1
ATOM 2249 C CA . ASP A 1 270 ? 23.818 8.622 -52.865 1.00 57.34 270 ASP A CA 1
ATOM 2250 C C . ASP A 1 270 ? 22.412 8.947 -52.351 1.00 57.34 270 ASP A C 1
ATOM 2252 O O . 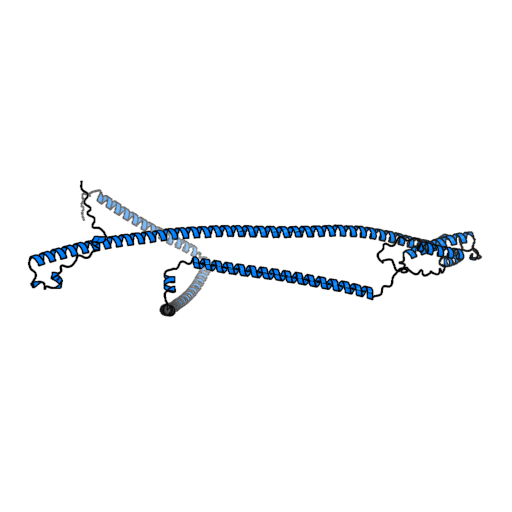ASP A 1 270 ? 21.671 8.071 -51.895 1.00 57.34 270 ASP A O 1
ATOM 2256 N N . TYR A 1 271 ? 22.071 10.233 -52.393 1.00 57.69 271 TYR A N 1
ATOM 2257 C CA . TYR A 1 271 ? 20.755 10.749 -52.031 1.00 57.69 271 TYR A CA 1
ATOM 2258 C C . TYR A 1 271 ? 19.759 10.678 -53.200 1.00 57.69 271 TYR A C 1
ATOM 2260 O O . TYR A 1 271 ? 18.662 11.224 -53.083 1.00 57.69 271 TYR A O 1
ATOM 2268 N N . SER A 1 272 ? 20.104 10.024 -54.314 1.00 58.62 272 SER A N 1
ATOM 2269 C CA . SER A 1 272 ? 19.218 9.888 -55.480 1.00 58.62 272 SER A CA 1
ATOM 2270 C C . SER A 1 272 ? 17.888 9.193 -55.154 1.00 58.62 272 SER A C 1
ATOM 2272 O O . SER A 1 272 ? 16.875 9.551 -55.747 1.00 58.62 272 SER A O 1
ATOM 2274 N N . ASP A 1 273 ? 17.871 8.303 -54.154 1.00 55.94 273 ASP A N 1
ATOM 2275 C CA . ASP A 1 273 ? 16.667 7.588 -53.689 1.00 55.94 273 ASP A CA 1
ATOM 2276 C C . ASP A 1 273 ? 15.970 8.269 -52.492 1.00 55.94 273 ASP A C 1
ATOM 2278 O O . ASP A 1 273 ? 15.085 7.694 -51.857 1.00 55.94 273 ASP A O 1
ATOM 2282 N N . SER A 1 274 ? 16.378 9.489 -52.127 1.00 69.88 274 SER A N 1
ATOM 2283 C CA . SER A 1 274 ? 15.781 10.200 -50.989 1.00 69.88 274 SER A CA 1
ATOM 2284 C C . SER A 1 274 ? 14.410 10.749 -51.361 1.00 69.88 274 SER A C 1
ATOM 2286 O O . SER A 1 274 ? 14.275 11.525 -52.308 1.00 69.88 274 SER A O 1
ATOM 2288 N N . LEU A 1 275 ? 13.397 10.424 -50.559 1.00 66.12 275 LEU A N 1
ATOM 2289 C CA . LEU A 1 275 ? 12.062 10.996 -50.695 1.00 66.12 275 LEU A CA 1
ATOM 2290 C C . LEU A 1 275 ? 11.935 12.251 -49.831 1.00 66.12 275 LEU A C 1
ATOM 2292 O O . LEU A 1 275 ? 12.176 12.236 -48.623 1.00 66.12 275 LEU A O 1
ATOM 2296 N N . LEU A 1 276 ? 11.533 13.349 -50.465 1.00 73.25 276 LEU A N 1
ATOM 2297 C CA . LEU A 1 276 ? 11.290 14.619 -49.794 1.00 73.25 276 LEU A CA 1
ATOM 2298 C C . LEU A 1 276 ? 9.899 14.564 -49.155 1.00 73.25 276 LEU A C 1
ATOM 2300 O O . LEU A 1 276 ? 8.881 14.715 -49.829 1.00 73.25 276 LEU A O 1
ATOM 2304 N N . LEU A 1 277 ? 9.854 14.285 -47.854 1.00 75.75 277 LEU A N 1
ATOM 2305 C CA . LEU A 1 277 ? 8.600 14.226 -47.111 1.00 75.75 277 LEU A CA 1
ATOM 2306 C C . LEU A 1 277 ? 8.130 15.633 -46.750 1.00 75.75 277 LEU A C 1
ATOM 2308 O O . LEU A 1 277 ? 8.880 16.448 -46.210 1.00 75.75 277 LEU A O 1
ATOM 2312 N N . HIS A 1 278 ? 6.858 15.906 -47.031 1.00 82.31 278 HIS A N 1
ATOM 2313 C CA . HIS A 1 278 ? 6.234 17.155 -46.630 1.00 82.31 278 HIS A CA 1
ATOM 2314 C C . HIS A 1 278 ? 6.115 17.212 -45.102 1.00 82.31 278 HIS A C 1
ATOM 2316 O O . HIS A 1 278 ? 5.684 16.249 -44.463 1.00 82.31 278 HIS A O 1
ATOM 2322 N N . LYS A 1 279 ? 6.469 18.364 -44.523 1.00 86.56 279 LYS A N 1
ATOM 2323 C CA . LYS A 1 279 ? 6.516 18.591 -43.070 1.00 86.56 279 LYS A CA 1
ATOM 2324 C C . LYS A 1 279 ? 5.219 18.184 -42.356 1.00 86.56 279 LYS A C 1
ATOM 2326 O O . LYS A 1 279 ? 5.283 17.660 -41.248 1.00 86.56 279 LYS A O 1
ATOM 2331 N N . SER A 1 280 ? 4.071 18.363 -43.016 1.00 88.94 280 SER A N 1
ATOM 2332 C CA . SER A 1 280 ? 2.758 18.039 -42.444 1.00 88.94 280 SER A CA 1
ATOM 2333 C C . SER A 1 280 ? 2.635 16.580 -42.013 1.00 88.94 280 SER A C 1
ATOM 2335 O O . SER A 1 280 ? 2.094 16.324 -40.953 1.00 88.94 280 SER A O 1
ATOM 2337 N N . VAL A 1 281 ? 3.205 15.622 -42.754 1.00 88.88 281 VAL A N 1
ATOM 2338 C CA . VAL A 1 281 ? 3.098 14.188 -42.419 1.00 88.88 281 VAL A CA 1
ATOM 2339 C C . VAL A 1 281 ? 3.733 13.892 -41.058 1.00 88.88 281 VAL A C 1
ATOM 2341 O O . VAL A 1 281 ? 3.209 13.119 -40.259 1.00 88.88 281 VAL A O 1
ATOM 2344 N N . VAL A 1 282 ? 4.862 14.545 -40.775 1.00 87.88 282 VAL A N 1
ATOM 2345 C CA . VAL A 1 282 ? 5.558 14.427 -39.490 1.00 87.88 282 VAL A CA 1
ATOM 2346 C C . VAL A 1 282 ? 4.778 15.150 -38.390 1.00 87.88 282 VAL A C 1
ATOM 2348 O O . VAL A 1 282 ? 4.670 14.648 -37.273 1.00 87.88 282 VAL A O 1
ATOM 2351 N N . GLU A 1 283 ? 4.213 16.319 -38.692 1.00 91.56 283 GLU A N 1
ATOM 2352 C CA . GLU A 1 283 ? 3.398 17.087 -37.744 1.00 91.56 283 GLU A CA 1
ATOM 2353 C C . GLU A 1 283 ? 2.097 16.358 -37.363 1.00 91.56 283 GLU A C 1
ATOM 2355 O O . GLU A 1 283 ? 1.768 16.313 -36.176 1.00 91.56 283 GLU A O 1
ATOM 2360 N N . ASP A 1 284 ? 1.427 15.711 -38.318 1.00 92.62 284 ASP A N 1
ATOM 2361 C CA . ASP A 1 284 ? 0.200 14.928 -38.125 1.00 92.62 284 ASP A CA 1
ATO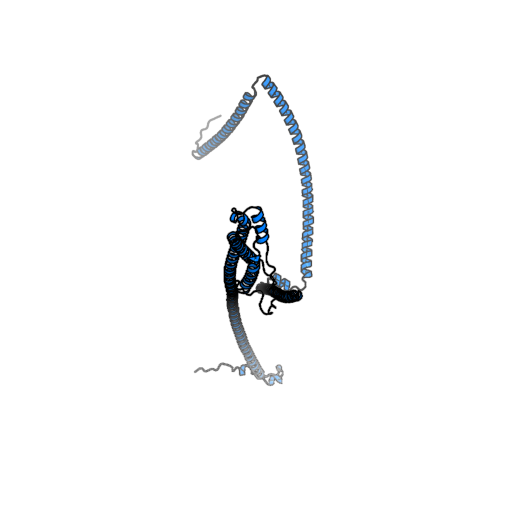M 2362 C C . ASP A 1 284 ? 0.460 13.682 -37.264 1.00 92.62 284 ASP A C 1
ATOM 2364 O O . ASP A 1 284 ? -0.274 13.392 -36.309 1.00 92.62 284 ASP A O 1
ATOM 2368 N N . LEU A 1 285 ? 1.563 12.972 -37.532 1.00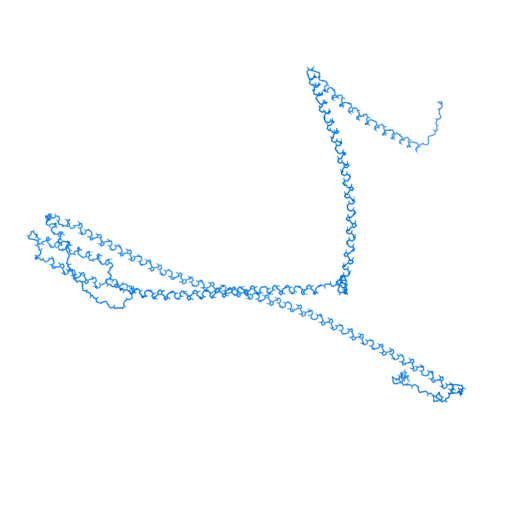 92.56 285 LEU A N 1
ATOM 2369 C CA . LEU A 1 285 ? 1.991 11.840 -36.710 1.00 92.56 285 LEU A CA 1
ATOM 2370 C C . LEU A 1 285 ? 2.311 12.292 -35.278 1.00 92.56 285 LEU A C 1
ATOM 2372 O O . LEU A 1 285 ? 1.860 11.676 -34.312 1.00 92.56 285 LEU A O 1
ATOM 2376 N N . ASN A 1 286 ? 3.021 13.411 -35.127 1.00 92.88 286 ASN A N 1
ATOM 2377 C CA . ASN A 1 286 ? 3.306 14.000 -33.818 1.00 92.88 286 ASN A CA 1
ATOM 2378 C C . ASN A 1 286 ? 2.035 14.472 -33.093 1.00 92.88 286 ASN A C 1
ATOM 2380 O O . ASN A 1 286 ? 2.002 14.481 -31.860 1.00 92.88 286 ASN A O 1
ATOM 2384 N N . GLY A 1 287 ? 0.997 14.886 -33.823 1.00 96.50 287 GLY A N 1
ATOM 2385 C CA . GLY A 1 287 ? -0.330 15.163 -33.270 1.00 96.50 287 GLY A CA 1
ATOM 2386 C C . GLY A 1 287 ? -0.983 13.898 -32.714 1.00 96.50 287 GLY A C 1
ATOM 2387 O O . GLY A 1 287 ? -1.417 13.879 -31.564 1.00 96.50 287 GLY A O 1
ATOM 2388 N N . THR A 1 288 ? -0.950 12.812 -33.486 1.00 95.69 288 THR A N 1
ATOM 2389 C CA . THR A 1 288 ? -1.499 11.506 -33.084 1.00 95.69 288 THR A CA 1
ATOM 2390 C C . THR A 1 288 ? -0.795 10.949 -31.843 1.00 95.69 288 THR A C 1
ATOM 2392 O O . THR A 1 288 ? -1.448 10.503 -30.899 1.00 95.69 288 THR A O 1
ATOM 2395 N N . ILE A 1 289 ? 0.539 11.030 -31.797 1.00 95.00 289 ILE A N 1
ATOM 2396 C CA . ILE A 1 289 ? 1.337 10.597 -30.639 1.00 95.00 289 ILE A CA 1
ATOM 2397 C C . ILE A 1 289 ? 0.957 11.392 -29.385 1.00 95.00 289 ILE A C 1
ATOM 2399 O O . ILE A 1 289 ? 0.806 10.809 -28.310 1.00 95.00 289 ILE A O 1
ATOM 2403 N N . ARG A 1 290 ? 0.771 12.712 -29.512 1.00 96.38 290 ARG A N 1
ATOM 2404 C CA . ARG A 1 290 ? 0.348 13.562 -28.390 1.00 96.38 290 ARG A CA 1
ATOM 2405 C C . ARG A 1 290 ? -1.042 13.192 -27.884 1.00 96.38 290 ARG A C 1
ATOM 2407 O O . ARG A 1 290 ? -1.190 13.013 -26.680 1.00 96.38 290 ARG A O 1
ATOM 2414 N N . ALA A 1 291 ? -2.008 12.982 -28.778 1.00 96.06 291 ALA A N 1
ATOM 2415 C CA . ALA A 1 291 ? -3.364 12.580 -28.400 1.00 96.06 291 ALA A CA 1
ATOM 2416 C C . ALA A 1 291 ? -3.385 11.244 -27.629 1.00 96.06 291 ALA A C 1
ATOM 2418 O O . ALA A 1 291 ? -4.020 11.132 -26.581 1.00 96.06 291 ALA A O 1
ATOM 2419 N N . LEU A 1 292 ? -2.624 10.244 -28.090 1.00 96.06 292 LEU A N 1
ATOM 2420 C CA . LEU A 1 292 ? -2.474 8.970 -27.372 1.00 96.06 292 LEU A CA 1
ATOM 2421 C C . LEU A 1 292 ? -1.792 9.152 -26.005 1.00 96.06 292 LEU A C 1
ATOM 2423 O O . LEU A 1 292 ? -2.148 8.486 -25.029 1.00 96.06 292 LEU A O 1
ATOM 2427 N N . GLY A 1 293 ? -0.823 10.067 -25.918 1.00 96.31 293 GLY A N 1
ATOM 2428 C CA . GLY A 1 293 ? -0.181 10.451 -24.663 1.00 96.31 293 GLY A CA 1
ATOM 2429 C C . GLY A 1 293 ? -1.161 11.067 -23.664 1.00 96.31 293 GLY A C 1
ATOM 2430 O O . GLY A 1 293 ? -1.189 10.655 -22.504 1.00 96.31 293 GLY A O 1
ATOM 2431 N N . GLU A 1 294 ? -2.001 11.999 -24.112 1.00 97.00 294 GLU A N 1
ATOM 2432 C CA . GLU A 1 294 ? -3.044 12.630 -23.295 1.00 97.00 294 GLU A CA 1
ATOM 2433 C C . GLU A 1 294 ? -4.064 11.605 -22.788 1.00 97.00 294 GLU A C 1
ATOM 2435 O O . GLU A 1 294 ? -4.367 11.585 -21.594 1.00 97.00 294 GLU A O 1
ATOM 2440 N N . GLN A 1 295 ? -4.514 10.685 -23.648 1.00 96.81 295 GLN A N 1
ATOM 2441 C CA . GLN A 1 295 ? -5.421 9.605 -23.251 1.00 96.81 295 GLN A CA 1
ATOM 2442 C C . GLN A 1 295 ? -4.805 8.711 -22.164 1.00 96.81 295 GLN A C 1
ATOM 2444 O O . GLN A 1 295 ? -5.456 8.394 -21.167 1.00 96.81 295 GLN A O 1
ATOM 2449 N N . LYS A 1 296 ? -3.528 8.338 -22.309 1.00 96.75 296 LYS A N 1
ATOM 2450 C CA . LYS A 1 296 ? -2.815 7.547 -21.297 1.00 96.75 296 LYS A CA 1
ATOM 2451 C C . LYS A 1 296 ? -2.726 8.287 -19.962 1.00 96.75 296 LYS A C 1
ATOM 2453 O O . LYS A 1 296 ? -2.918 7.672 -18.913 1.00 96.75 296 LYS A O 1
ATOM 2458 N N . ILE A 1 297 ? -2.430 9.586 -19.994 1.00 96.31 297 ILE A N 1
ATOM 2459 C CA . ILE A 1 297 ? -2.364 10.416 -18.787 1.00 96.31 297 ILE A CA 1
ATOM 2460 C C . ILE A 1 297 ? -3.737 10.475 -18.114 1.00 96.31 297 ILE A C 1
ATOM 2462 O O . ILE A 1 297 ? -3.806 10.280 -16.902 1.00 96.31 297 ILE A O 1
ATOM 2466 N N . ALA A 1 298 ? -4.820 10.657 -18.873 1.00 96.44 298 ALA A N 1
ATOM 2467 C CA . ALA A 1 298 ? -6.180 10.657 -18.334 1.00 96.44 298 ALA A CA 1
ATOM 2468 C C . ALA A 1 298 ? -6.500 9.348 -17.588 1.00 96.44 298 ALA A C 1
ATOM 2470 O O . ALA A 1 298 ? -6.857 9.389 -16.410 1.00 96.44 298 ALA A O 1
ATOM 2471 N N . SER A 1 299 ? -6.243 8.184 -18.197 1.00 94.31 299 SER A N 1
ATOM 2472 C CA . SER A 1 299 ? -6.442 6.889 -17.524 1.00 94.31 299 SER A CA 1
ATOM 2473 C C . SER A 1 299 ? -5.542 6.702 -16.294 1.00 94.31 299 SER A C 1
ATOM 2475 O O . SER A 1 299 ? -5.939 6.077 -15.310 1.00 94.31 299 SER A O 1
ATOM 2477 N N . MET A 1 300 ? -4.318 7.243 -16.307 1.00 94.12 300 MET A N 1
ATOM 2478 C CA . MET A 1 300 ? -3.448 7.227 -15.124 1.00 94.12 300 MET A CA 1
ATOM 2479 C C . MET A 1 300 ? -4.001 8.093 -13.986 1.00 94.12 300 MET A C 1
ATOM 2481 O O . MET A 1 300 ? -3.891 7.703 -12.820 1.00 94.12 300 MET A O 1
ATOM 2485 N N . VAL A 1 301 ? -4.593 9.248 -14.302 1.00 95.38 301 VAL A N 1
ATOM 2486 C CA . VAL A 1 301 ? -5.233 10.132 -13.319 1.00 95.38 301 VAL A CA 1
ATOM 2487 C C . VAL A 1 301 ? -6.448 9.449 -12.694 1.00 95.38 301 VAL A C 1
ATOM 2489 O O . VAL A 1 301 ? -6.528 9.404 -11.467 1.00 95.38 301 VAL A O 1
ATOM 2492 N N . GLU A 1 302 ? -7.309 8.825 -13.500 1.00 95.62 302 GLU A N 1
ATOM 2493 C CA . GLU A 1 302 ? -8.461 8.053 -13.012 1.00 95.62 302 GLU A CA 1
ATOM 2494 C C . GLU A 1 302 ? -8.033 6.920 -12.068 1.00 95.62 302 GLU A C 1
ATOM 2496 O O . GLU A 1 302 ? -8.549 6.806 -10.956 1.00 95.62 302 GLU A O 1
ATOM 2501 N N . CYS A 1 303 ? -7.019 6.130 -12.443 1.00 91.31 303 CYS A N 1
ATOM 2502 C CA . CYS A 1 303 ? -6.465 5.079 -11.581 1.00 91.31 303 CYS A CA 1
ATOM 2503 C C . CYS A 1 303 ? -5.936 5.626 -10.243 1.00 91.31 303 CYS A C 1
ATOM 2505 O O . CYS A 1 303 ? -6.104 5.001 -9.191 1.00 91.31 303 CYS A O 1
ATOM 2507 N N . LYS A 1 304 ? -5.264 6.783 -10.270 1.00 96.75 304 LYS A N 1
ATOM 2508 C CA . LYS A 1 304 ? -4.736 7.447 -9.070 1.00 96.75 304 LYS A CA 1
ATOM 2509 C C . LYS A 1 304 ? -5.876 7.923 -8.164 1.00 96.75 304 LYS A C 1
ATOM 2511 O O . LYS A 1 304 ? -5.806 7.711 -6.953 1.00 96.75 304 LYS A O 1
ATOM 2516 N N . ASP A 1 305 ? -6.917 8.528 -8.726 1.00 92.38 305 ASP A N 1
ATOM 2517 C CA . ASP A 1 305 ? -8.066 9.015 -7.958 1.00 92.38 305 ASP A CA 1
ATOM 2518 C C . ASP A 1 305 ? -8.904 7.856 -7.391 1.00 92.38 305 ASP A C 1
ATOM 2520 O O . ASP A 1 305 ? -9.316 7.915 -6.232 1.00 92.38 305 ASP A O 1
ATOM 2524 N N . PHE A 1 306 ? -9.038 6.748 -8.126 1.00 91.50 306 PHE A N 1
ATOM 2525 C CA . PHE A 1 306 ? -9.658 5.520 -7.621 1.00 91.50 306 PHE A CA 1
ATOM 2526 C C . PHE A 1 306 ? -8.908 4.955 -6.405 1.00 91.50 306 PHE A C 1
ATOM 2528 O O . PHE A 1 306 ? -9.514 4.691 -5.367 1.00 91.50 306 PHE A O 1
ATOM 2535 N N . ARG A 1 307 ? -7.571 4.854 -6.476 1.00 91.19 307 ARG A N 1
ATOM 2536 C CA . ARG A 1 307 ? -6.740 4.430 -5.331 1.00 91.19 307 ARG A CA 1
ATOM 2537 C C . ARG A 1 307 ? -6.888 5.355 -4.127 1.00 91.19 307 ARG A C 1
ATOM 2539 O O . ARG A 1 307 ? -6.971 4.879 -2.999 1.00 91.19 307 ARG A O 1
ATOM 2546 N N . LYS A 1 308 ? -6.946 6.670 -4.354 1.00 92.62 308 LYS A N 1
ATOM 2547 C CA . LYS A 1 308 ? -7.202 7.647 -3.288 1.00 92.62 308 LYS A CA 1
ATOM 2548 C C . LYS A 1 308 ? -8.568 7.406 -2.631 1.00 92.62 308 LYS A C 1
ATOM 2550 O O . LYS A 1 308 ? -8.664 7.480 -1.409 1.00 92.62 308 LYS A O 1
ATOM 2555 N N . GLY A 1 309 ? -9.591 7.083 -3.425 1.00 93.19 309 GLY A N 1
ATOM 2556 C CA . GLY A 1 309 ? -10.918 6.700 -2.938 1.00 93.19 309 GLY A CA 1
ATOM 2557 C C . GLY A 1 309 ? -10.892 5.460 -2.042 1.00 93.19 309 GLY A C 1
ATOM 2558 O O . GLY A 1 309 ? -11.474 5.490 -0.961 1.00 93.19 309 GLY A O 1
ATOM 2559 N N . ILE A 1 310 ? -10.158 4.412 -2.433 1.00 91.19 310 ILE A N 1
ATOM 2560 C CA . ILE A 1 310 ? -9.992 3.198 -1.612 1.00 91.19 310 ILE A CA 1
ATOM 2561 C C . ILE A 1 310 ? -9.367 3.537 -0.255 1.00 91.19 310 ILE A C 1
ATOM 2563 O O . ILE A 1 310 ? -9.935 3.191 0.776 1.00 91.19 310 ILE A O 1
ATOM 2567 N N . ILE A 1 311 ? -8.254 4.279 -0.239 1.00 91.06 311 ILE A N 1
ATOM 2568 C CA . ILE A 1 311 ? -7.565 4.659 1.008 1.00 91.06 311 ILE A CA 1
ATOM 2569 C C . ILE A 1 311 ? -8.496 5.458 1.934 1.00 91.06 311 ILE A C 1
ATOM 2571 O O . ILE A 1 311 ? -8.513 5.245 3.147 1.00 91.06 311 ILE A O 1
ATOM 2575 N N . GLN A 1 312 ? -9.295 6.369 1.370 1.00 91.75 312 GLN A N 1
ATOM 2576 C CA . GLN A 1 312 ? -10.281 7.136 2.131 1.00 91.75 312 GLN A CA 1
ATOM 2577 C C . GLN A 1 312 ? -11.344 6.219 2.757 1.00 91.75 312 GLN A C 1
ATOM 2579 O O . GLN A 1 312 ? -11.653 6.358 3.941 1.00 91.75 312 GLN A O 1
ATOM 2584 N N . GLN A 1 313 ? -11.872 5.264 1.989 1.00 93.06 313 GLN A N 1
ATOM 2585 C CA . GLN A 1 313 ? -12.865 4.303 2.474 1.00 93.06 313 GLN A CA 1
ATOM 2586 C C . GLN A 1 313 ? -12.296 3.369 3.551 1.00 93.06 313 GLN A C 1
ATOM 2588 O O . GLN A 1 313 ? -12.948 3.125 4.566 1.00 93.06 313 GLN A O 1
ATOM 2593 N N . GLU A 1 314 ? -11.059 2.898 3.399 1.00 90.44 314 GLU A N 1
ATOM 2594 C CA . GLU A 1 314 ? -10.371 2.101 4.421 1.00 90.44 314 GLU A CA 1
ATOM 2595 C C . GLU A 1 314 ? -10.197 2.874 5.732 1.00 90.44 314 GLU A C 1
ATOM 2597 O O . GLU A 1 314 ? -10.417 2.331 6.823 1.00 90.44 314 GLU A O 1
ATOM 2602 N N . TRP A 1 315 ? -9.832 4.154 5.637 1.00 97.31 315 TRP A N 1
ATOM 2603 C CA . TRP A 1 315 ? -9.712 5.027 6.798 1.00 97.31 315 TRP A CA 1
ATOM 2604 C C . TRP A 1 315 ? -11.064 5.235 7.492 1.00 97.31 315 TRP A C 1
ATOM 2606 O O . TRP A 1 315 ? -11.153 5.095 8.716 1.00 97.31 315 TRP A O 1
ATOM 2616 N N . GLU A 1 316 ? -12.129 5.501 6.730 1.00 93.94 316 GLU A N 1
ATOM 2617 C CA . GLU A 1 316 ? -13.491 5.635 7.262 1.00 93.94 316 GLU A CA 1
ATOM 2618 C C . GLU A 1 316 ? -13.941 4.349 7.955 1.00 93.94 316 GLU A C 1
ATOM 2620 O O . GLU A 1 316 ? -14.407 4.394 9.096 1.00 93.94 316 GLU A O 1
ATOM 2625 N N . HIS A 1 317 ? -13.711 3.194 7.333 1.00 90.62 317 HIS A N 1
ATOM 2626 C CA . HIS A 1 317 ? -14.016 1.898 7.925 1.00 90.62 317 HIS A CA 1
ATOM 2627 C C . HIS A 1 317 ? -13.253 1.674 9.240 1.00 90.62 317 HIS A C 1
ATOM 2629 O O . HIS A 1 317 ? -13.842 1.248 10.239 1.00 90.62 317 HIS A O 1
ATOM 2635 N N . LYS A 1 318 ? -11.957 2.014 9.293 1.00 94.81 318 LYS A N 1
ATOM 2636 C CA . LYS A 1 318 ? -11.152 1.916 10.522 1.00 94.81 318 LYS A CA 1
ATOM 2637 C C . LYS A 1 318 ? -11.690 2.828 11.625 1.00 94.81 318 LYS A C 1
ATOM 2639 O O . LYS A 1 318 ? -11.818 2.376 12.762 1.00 94.81 318 LYS A O 1
ATOM 2644 N N . ARG A 1 319 ? -12.061 4.068 11.294 1.00 93.69 319 ARG A N 1
ATOM 2645 C CA . ARG A 1 319 ? -12.678 5.012 12.238 1.00 93.69 319 ARG A CA 1
ATOM 2646 C C . ARG A 1 319 ? -13.983 4.458 12.810 1.00 93.69 319 ARG A C 1
ATOM 2648 O O . ARG A 1 319 ? -14.146 4.436 14.028 1.00 93.69 319 ARG A O 1
ATOM 2655 N N . MET A 1 320 ? -14.884 3.977 11.952 1.00 92.44 320 MET A N 1
ATOM 2656 C CA . MET A 1 320 ? -16.172 3.413 12.379 1.00 92.44 320 MET A CA 1
ATOM 2657 C C . MET A 1 320 ? -15.978 2.166 13.251 1.00 92.44 320 MET A C 1
ATOM 2659 O O . MET A 1 320 ? -16.680 1.988 14.246 1.00 92.44 320 MET A O 1
ATOM 2663 N N . ARG A 1 321 ? -14.982 1.326 12.936 1.00 95.19 321 ARG A N 1
ATOM 2664 C CA . ARG A 1 321 ? -14.623 0.157 13.752 1.00 95.19 321 ARG A CA 1
ATOM 2665 C C . ARG A 1 321 ? -14.180 0.560 15.162 1.00 95.19 321 ARG A C 1
ATOM 2667 O O . ARG A 1 321 ? -14.663 -0.028 16.124 1.00 95.19 321 ARG A O 1
ATOM 2674 N N . MET A 1 322 ? -13.323 1.576 15.285 1.00 93.25 322 MET A N 1
ATOM 2675 C CA . MET A 1 322 ? -12.872 2.084 16.589 1.00 93.25 322 MET A CA 1
ATOM 2676 C C . MET A 1 322 ? -14.028 2.693 17.393 1.00 93.25 322 MET A C 1
ATOM 2678 O O . MET A 1 322 ? -14.132 2.449 18.589 1.00 93.25 322 MET A O 1
ATOM 2682 N N . GLN A 1 323 ? -14.941 3.423 16.745 1.00 94.25 323 GLN A N 1
ATOM 2683 C CA . GLN A 1 323 ? -16.143 3.948 17.407 1.00 94.25 323 GLN A CA 1
ATOM 2684 C C . GLN A 1 323 ? -17.061 2.829 17.909 1.00 94.25 323 GLN A C 1
ATOM 2686 O O . GLN A 1 323 ? -17.560 2.895 19.029 1.00 94.25 323 GLN A O 1
ATOM 2691 N N . LYS A 1 324 ? -17.260 1.777 17.107 1.00 92.94 324 LYS A N 1
ATOM 2692 C CA . LYS A 1 324 ? -18.017 0.591 17.526 1.00 92.94 324 LYS A CA 1
ATOM 2693 C C . LYS A 1 324 ? -17.372 -0.082 18.739 1.00 92.94 324 LYS A C 1
ATOM 2695 O O . LYS A 1 324 ? -18.078 -0.497 19.653 1.00 92.94 324 LYS A O 1
ATOM 2700 N N . GLU A 1 325 ? -16.049 -0.201 18.747 1.00 94.62 325 GLU A N 1
ATOM 2701 C CA . GLU A 1 325 ? -15.310 -0.787 19.865 1.00 94.62 325 GLU A CA 1
ATOM 2702 C C . GLU A 1 325 ? -15.427 0.057 21.141 1.00 94.62 325 GLU A C 1
ATOM 2704 O O . GLU A 1 325 ? -15.718 -0.497 22.198 1.00 94.62 325 GLU A O 1
ATOM 2709 N N . ASP A 1 326 ? -15.309 1.384 21.036 1.00 94.62 326 ASP A N 1
ATOM 2710 C CA . ASP A 1 326 ? -15.519 2.317 22.152 1.00 94.62 326 ASP A CA 1
ATOM 2711 C C . ASP A 1 326 ? -16.941 2.216 22.727 1.00 94.62 326 ASP A C 1
ATOM 2713 O O . ASP A 1 326 ? -17.120 2.102 23.940 1.00 94.62 326 ASP A O 1
ATOM 2717 N N . LEU A 1 327 ? -17.963 2.168 21.866 1.00 92.56 327 LEU A N 1
ATOM 2718 C CA . LEU A 1 327 ? -19.351 1.969 22.295 1.00 92.56 327 LEU A CA 1
ATOM 2719 C C . LEU A 1 327 ? -19.555 0.610 22.977 1.00 92.56 327 LEU A C 1
ATOM 2721 O O . LEU A 1 327 ? -20.224 0.537 24.007 1.00 92.56 327 LEU A O 1
ATOM 2725 N N . ASN A 1 328 ? -18.949 -0.456 22.452 1.00 92.06 328 ASN A N 1
ATOM 2726 C CA . ASN A 1 328 ? -18.993 -1.778 23.077 1.00 92.06 328 ASN A CA 1
ATOM 2727 C C . ASN A 1 328 ? -18.269 -1.810 24.431 1.00 92.06 328 ASN A C 1
ATOM 2729 O O . ASN A 1 328 ? -18.728 -2.499 25.343 1.00 92.06 328 ASN A O 1
ATOM 2733 N N . ASN A 1 329 ? -17.152 -1.091 24.575 1.00 91.81 329 ASN A N 1
ATOM 2734 C CA . ASN A 1 329 ? -16.453 -0.943 25.852 1.00 91.81 329 ASN A CA 1
ATOM 2735 C C . ASN A 1 329 ? -17.343 -0.213 26.864 1.00 91.81 329 ASN A C 1
ATOM 2737 O O . ASN A 1 329 ? -17.594 -0.755 27.933 1.00 91.81 329 ASN A O 1
ATOM 2741 N N . LYS A 1 330 ? -17.928 0.931 26.488 1.00 92.94 330 LYS A N 1
ATOM 2742 C CA . LYS A 1 330 ? -18.872 1.677 27.339 1.00 92.94 330 LYS A CA 1
ATOM 2743 C C . LYS A 1 330 ? -20.069 0.833 27.765 1.00 92.94 330 LYS A C 1
ATOM 2745 O O . LYS A 1 330 ? -20.469 0.875 28.923 1.00 92.94 330 LYS A O 1
ATOM 2750 N N . ALA A 1 331 ? -20.634 0.045 26.850 1.00 92.00 331 ALA A N 1
ATOM 2751 C CA . ALA A 1 331 ? -21.729 -0.864 27.174 1.00 92.00 331 ALA A CA 1
ATOM 2752 C C . ALA A 1 331 ? -21.303 -1.924 28.203 1.00 92.00 331 ALA A C 1
ATOM 2754 O O . ALA A 1 331 ? -22.039 -2.176 29.157 1.00 92.00 331 ALA A O 1
ATOM 2755 N N . ARG A 1 332 ? -20.103 -2.501 28.048 1.00 92.19 332 ARG A N 1
ATOM 2756 C CA . ARG A 1 332 ? -19.521 -3.417 29.039 1.00 92.19 332 ARG A CA 1
ATOM 2757 C C . ARG A 1 332 ? -19.301 -2.735 30.385 1.00 92.19 332 ARG A C 1
ATOM 2759 O O . ARG A 1 332 ? -19.661 -3.317 31.400 1.00 92.19 332 ARG A O 1
ATOM 2766 N N . ASP A 1 333 ? -18.773 -1.518 30.402 1.00 88.62 333 ASP A N 1
ATOM 2767 C CA . ASP A 1 333 ? -18.526 -0.776 31.641 1.00 88.62 333 ASP A CA 1
ATOM 2768 C C . ASP A 1 333 ? -19.830 -0.497 32.394 1.00 88.62 333 ASP A C 1
ATOM 2770 O O . ASP A 1 333 ? -19.894 -0.700 33.603 1.00 88.62 333 ASP A O 1
ATOM 2774 N N . ILE A 1 334 ? -20.895 -0.119 31.679 1.00 87.31 334 ILE A N 1
ATOM 2775 C CA . ILE A 1 334 ? -22.232 0.065 32.261 1.00 87.31 334 ILE A CA 1
ATOM 2776 C C . ILE A 1 334 ? -22.771 -1.259 32.815 1.00 87.31 334 ILE A C 1
ATOM 2778 O O . ILE A 1 334 ? -23.279 -1.287 33.932 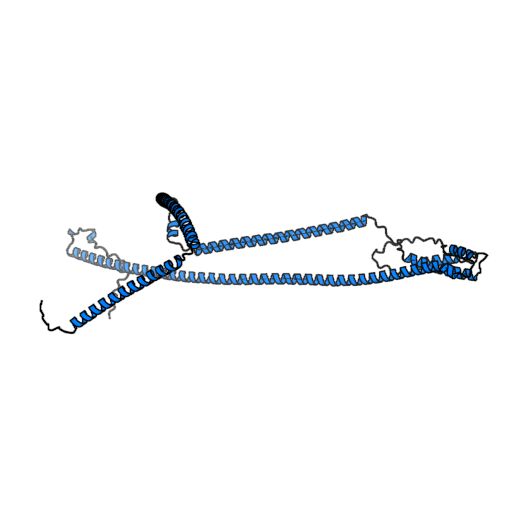1.00 87.31 334 ILE A O 1
ATOM 2782 N N . GLN A 1 335 ? -22.650 -2.360 32.068 1.00 83.69 335 GLN A N 1
ATOM 2783 C CA . GLN A 1 335 ? -23.102 -3.681 32.528 1.00 83.69 335 GLN A CA 1
ATOM 2784 C C . GLN A 1 335 ? -22.326 -4.177 33.756 1.00 83.69 335 GLN A C 1
ATOM 2786 O O . GLN A 1 335 ? -22.893 -4.852 34.612 1.00 83.69 335 GLN A O 1
ATOM 2791 N N . MET A 1 336 ? -21.036 -3.853 33.844 1.00 84.50 336 MET A N 1
ATOM 2792 C CA . MET A 1 336 ? -20.155 -4.255 34.943 1.00 84.50 336 MET A CA 1
ATOM 2793 C C . MET A 1 336 ? -20.190 -3.282 36.130 1.00 84.50 336 MET A C 1
ATOM 2795 O O . MET A 1 336 ? -19.603 -3.580 37.176 1.00 84.50 336 MET A O 1
ATOM 2799 N N . LEU A 1 337 ? -20.863 -2.134 35.993 1.00 84.06 337 LEU A N 1
ATOM 2800 C CA . LEU A 1 337 ? -20.981 -1.132 37.042 1.00 84.06 337 LEU A CA 1
ATOM 2801 C C . LEU A 1 337 ? -21.764 -1.710 38.224 1.00 84.06 337 LEU A C 1
ATOM 2803 O O . LEU A 1 337 ? -22.970 -1.947 38.155 1.00 84.06 337 LEU A O 1
ATOM 2807 N N . ARG A 1 338 ? -21.080 -1.902 39.353 1.00 78.56 338 ARG A N 1
ATOM 2808 C CA . ARG A 1 338 ? -21.748 -2.219 40.615 1.00 78.56 338 ARG A CA 1
ATOM 2809 C C . ARG A 1 338 ? -22.341 -0.944 41.193 1.00 78.56 338 ARG A C 1
ATOM 2811 O O . ARG A 1 338 ? -21.604 -0.021 41.530 1.00 78.56 338 ARG A O 1
ATOM 2818 N N . VAL A 1 339 ? -23.662 -0.916 41.331 1.00 79.19 339 VAL A N 1
ATOM 2819 C CA . VAL A 1 339 ? -24.370 0.193 41.975 1.00 79.19 339 VAL A CA 1
ATOM 2820 C C . VAL A 1 339 ? -23.990 0.216 43.457 1.00 79.19 339 VAL A C 1
ATOM 2822 O O . VAL A 1 339 ? -24.329 -0.699 44.205 1.00 79.19 339 VAL A O 1
ATOM 2825 N N . SER A 1 340 ? -23.231 1.233 43.868 1.00 80.00 340 SER A N 1
ATOM 2826 C CA . SER A 1 340 ? -22.907 1.474 45.274 1.00 80.00 340 SER A CA 1
ATOM 2827 C C . SER A 1 340 ? -24.066 2.183 45.976 1.00 80.00 340 SER A C 1
ATOM 2829 O O . SER A 1 340 ? -24.887 2.840 45.338 1.00 80.00 340 SER A O 1
ATOM 2831 N N . GLN A 1 341 ? -24.115 2.082 47.305 1.00 73.44 341 GLN A N 1
ATOM 2832 C CA . GLN A 1 341 ? -25.137 2.751 48.113 1.00 73.44 341 GLN A CA 1
ATOM 2833 C C . GLN A 1 341 ? -25.096 4.282 47.944 1.00 73.44 341 GLN A C 1
ATOM 2835 O O . GLN A 1 341 ? -26.140 4.908 47.816 1.00 73.44 341 GLN A O 1
ATOM 2840 N N . GLU A 1 342 ? -23.901 4.868 47.813 1.00 72.56 342 GLU A N 1
ATOM 2841 C CA . GLU A 1 342 ? -23.725 6.291 47.487 1.00 72.56 342 GLU A CA 1
ATOM 2842 C C . GLU A 1 342 ? -24.293 6.655 46.105 1.00 72.56 342 GLU A C 1
ATOM 2844 O O . GLU A 1 342 ? -24.917 7.702 45.956 1.00 72.56 342 GLU A O 1
ATOM 2849 N N . LEU A 1 343 ? -24.120 5.790 45.095 1.00 72.31 343 LEU A N 1
ATOM 2850 C CA . LEU A 1 343 ? -24.671 6.005 43.753 1.00 72.31 343 LEU A CA 1
ATOM 2851 C C . LEU A 1 343 ? -26.199 5.844 43.737 1.00 72.31 343 LEU A C 1
ATOM 2853 O O . LEU A 1 343 ? -26.881 6.533 42.988 1.00 72.31 343 LEU A O 1
ATOM 2857 N N . GLN A 1 344 ? -26.748 4.959 44.569 1.00 72.50 344 GLN A N 1
ATOM 2858 C CA . GLN A 1 344 ? -28.191 4.772 44.721 1.00 72.50 344 GLN A CA 1
ATOM 2859 C C . GLN A 1 344 ? -28.851 5.948 45.460 1.00 72.50 344 GLN A C 1
ATOM 2861 O O . GLN A 1 344 ? -29.923 6.400 45.058 1.00 72.50 344 GLN A O 1
ATOM 2866 N N . GLU A 1 345 ? -28.202 6.484 46.496 1.00 72.00 345 GLU A N 1
ATOM 2867 C CA . GLU A 1 345 ? -28.606 7.735 47.155 1.00 72.00 345 GLU A CA 1
ATOM 2868 C C . GLU A 1 345 ? -28.527 8.921 46.185 1.00 72.00 345 GLU A C 1
ATOM 2870 O O . GLU A 1 345 ? -29.473 9.698 46.096 1.00 72.00 345 GLU A O 1
ATOM 2875 N N . TYR A 1 346 ? -27.459 9.005 45.385 1.00 69.50 346 TYR A N 1
ATOM 2876 C CA . TYR A 1 346 ? -27.325 10.004 44.323 1.00 69.50 346 TYR A CA 1
ATOM 2877 C C . TYR A 1 346 ? -28.450 9.873 43.286 1.00 69.50 346 TYR A C 1
ATOM 2879 O O . TYR A 1 346 ? -29.131 10.835 42.991 1.00 69.50 346 TYR A O 1
ATOM 2887 N N . LEU A 1 347 ? -28.752 8.682 42.768 1.00 71.62 347 LEU A N 1
ATOM 2888 C CA . LEU A 1 347 ? -29.809 8.518 41.757 1.00 71.62 347 LEU A CA 1
ATOM 2889 C C . LEU A 1 347 ? -31.242 8.721 42.294 1.00 71.62 347 LEU A C 1
ATOM 2891 O O . LEU A 1 347 ? -32.162 8.878 41.492 1.00 71.62 347 LEU A O 1
ATOM 2895 N N . SER A 1 348 ? -31.450 8.704 43.616 1.00 70.75 348 SER A N 1
ATOM 2896 C CA . SER A 1 348 ? -32.773 8.845 44.249 1.00 70.75 348 SER A CA 1
ATOM 2897 C C . SER A 1 348 ? -33.067 10.244 44.801 1.00 70.75 348 SER A C 1
ATOM 2899 O O . SER A 1 348 ? -34.236 10.588 44.985 1.00 70.75 348 SER A O 1
ATOM 2901 N N . GLU A 1 349 ? -32.051 11.077 45.034 1.00 68.31 349 GLU A N 1
ATOM 2902 C CA . GLU A 1 349 ? -32.237 12.455 45.493 1.00 68.31 349 GLU A CA 1
ATOM 2903 C C . GLU A 1 349 ? -32.648 13.394 44.348 1.00 68.31 349 GLU A C 1
ATOM 2905 O O . GLU A 1 349 ? -31.918 13.622 43.389 1.00 68.31 349 GLU A O 1
ATOM 2910 N N . THR A 1 350 ? -33.818 14.022 44.462 1.00 65.81 350 THR A N 1
ATOM 2911 C CA . THR A 1 350 ? -34.337 14.948 43.440 1.00 65.81 350 THR A CA 1
ATOM 2912 C C . THR A 1 350 ? -33.746 16.363 43.509 1.00 65.81 350 THR A C 1
ATOM 2914 O O . THR A 1 350 ? -33.925 17.127 42.567 1.00 65.81 350 THR A O 1
ATOM 2917 N N . ASP A 1 351 ? -33.053 16.730 44.595 1.00 73.06 351 ASP A N 1
ATOM 2918 C CA . ASP A 1 351 ? -32.567 18.100 44.859 1.00 73.06 351 ASP A CA 1
ATOM 2919 C C . ASP A 1 351 ? -31.052 18.128 45.156 1.00 73.06 351 ASP A C 1
ATOM 2921 O O . ASP A 1 351 ? -30.593 18.419 46.266 1.00 73.06 351 ASP A O 1
ATOM 2925 N N . HIS A 1 352 ? -30.260 17.767 44.143 1.00 67.88 352 HIS A N 1
ATOM 2926 C CA . HIS A 1 352 ? -28.794 17.697 44.222 1.00 67.88 352 HIS A CA 1
ATOM 2927 C C . HIS A 1 352 ? -28.141 19.041 44.548 1.00 67.88 352 HIS A C 1
ATOM 2929 O O . HIS A 1 352 ? -27.173 19.094 45.313 1.00 67.88 352 HIS A O 1
ATOM 2935 N N . ASP A 1 353 ? -28.688 20.128 44.007 1.00 73.88 353 ASP A N 1
ATOM 2936 C CA . ASP A 1 353 ? -28.137 21.475 44.160 1.00 73.88 353 ASP A CA 1
ATOM 2937 C C . ASP A 1 353 ? -28.117 21.909 45.629 1.00 73.88 353 ASP A C 1
ATOM 2939 O O . ASP A 1 353 ? -27.169 22.551 46.094 1.00 73.88 353 ASP A O 1
ATOM 2943 N N . ASN A 1 354 ? -29.115 21.490 46.405 1.00 78.44 354 ASN A N 1
ATOM 2944 C CA . ASN A 1 354 ? -29.225 21.795 47.826 1.00 78.44 354 ASN A CA 1
ATOM 2945 C C . ASN A 1 354 ? -28.214 20.999 48.674 1.00 78.44 354 ASN A C 1
ATOM 2947 O O . ASN A 1 354 ? -27.599 21.548 49.596 1.00 78.44 354 ASN A O 1
ATOM 2951 N N . ARG A 1 355 ? -27.971 19.720 48.345 1.00 74.38 355 ARG A N 1
ATOM 2952 C CA . ARG A 1 355 ? -26.947 18.892 49.014 1.00 74.38 355 ARG A CA 1
ATOM 2953 C C . ARG A 1 355 ? -25.539 19.413 48.729 1.00 74.38 355 ARG A C 1
ATOM 2955 O O . ARG A 1 355 ? -24.761 19.596 49.669 1.00 74.38 355 ARG A O 1
ATOM 2962 N N . ILE A 1 356 ? -25.241 19.720 47.466 1.00 79.69 356 ILE A N 1
ATOM 2963 C CA . ILE A 1 356 ? -23.952 20.289 47.054 1.00 79.69 356 ILE A CA 1
ATOM 2964 C C . ILE A 1 356 ? -23.746 21.653 47.722 1.00 79.69 356 ILE A C 1
ATOM 2966 O O . ILE A 1 356 ? -22.699 21.878 48.327 1.00 79.69 356 ILE A O 1
ATOM 2970 N N . SER A 1 357 ? -24.758 22.526 47.731 1.00 82.31 357 SER A N 1
ATOM 2971 C CA . SER A 1 357 ? -24.673 23.843 48.386 1.00 82.31 357 SER A CA 1
ATOM 2972 C C . SER A 1 357 ? -24.372 23.747 49.885 1.00 82.31 357 SER A C 1
ATOM 2974 O O . SER A 1 357 ? -23.562 24.514 50.410 1.00 82.31 357 SER A O 1
ATOM 2976 N N . LYS A 1 358 ? -24.968 22.778 50.594 1.00 82.06 358 LYS A N 1
ATOM 2977 C CA . LYS A 1 358 ? -24.682 22.539 52.022 1.00 82.06 358 LYS A CA 1
ATOM 2978 C C . LYS A 1 358 ? -23.255 22.040 52.250 1.00 82.06 358 LYS A C 1
ATOM 2980 O O . LYS A 1 358 ? -22.592 22.500 53.185 1.00 82.06 358 LYS A O 1
ATOM 2985 N N . GLN A 1 359 ? -22.768 21.125 51.409 1.00 84.00 359 GLN A N 1
ATOM 2986 C CA . GLN A 1 359 ? -21.394 20.620 51.495 1.00 84.00 359 GLN A CA 1
ATOM 2987 C C . GLN A 1 359 ? -20.367 21.716 51.192 1.00 84.00 359 GLN A C 1
ATOM 2989 O O . GLN A 1 359 ? -19.440 21.905 51.980 1.00 84.00 359 GLN A O 1
ATOM 2994 N N . VAL A 1 360 ? -20.577 22.493 50.126 1.00 84.81 360 VAL A N 1
ATOM 2995 C CA . VAL A 1 360 ? -19.730 23.637 49.756 1.00 84.81 360 VAL A CA 1
ATOM 2996 C C . VAL A 1 360 ? -19.695 24.664 50.887 1.00 84.81 360 VAL A C 1
ATOM 2998 O O . VAL A 1 360 ? -18.614 25.000 51.361 1.00 84.81 360 VAL A O 1
ATOM 3001 N N . SER A 1 361 ? -20.851 25.056 51.435 1.00 91.19 361 SER A N 1
ATOM 3002 C CA . SER A 1 361 ? -20.912 25.990 52.570 1.00 91.19 361 SER A CA 1
ATOM 3003 C C . SER A 1 361 ? -20.160 25.483 53.809 1.00 91.19 361 SER A C 1
ATOM 3005 O O . SER A 1 361 ? -19.560 26.263 54.553 1.00 91.19 361 SER A O 1
ATOM 3007 N N . THR A 1 362 ? -20.181 24.171 54.055 1.00 87.12 362 THR A N 1
ATOM 3008 C CA . THR A 1 362 ? -19.458 23.561 55.182 1.00 87.12 362 THR A CA 1
ATOM 3009 C C . THR A 1 362 ? -17.949 23.597 54.949 1.00 87.12 362 THR A C 1
ATOM 3011 O O . THR A 1 362 ? -17.204 24.011 55.838 1.00 87.12 362 THR A O 1
ATOM 3014 N N . LEU A 1 363 ? -17.502 23.238 53.744 1.00 88.56 363 LEU A N 1
ATOM 3015 C CA . LEU A 1 363 ? -16.089 23.269 53.362 1.00 88.56 363 LEU A CA 1
ATOM 3016 C C . LEU A 1 363 ? -15.522 24.692 53.359 1.00 88.56 363 LEU A C 1
ATOM 3018 O O . LEU A 1 363 ? -14.434 24.909 53.890 1.00 88.56 363 LEU A O 1
ATOM 3022 N N . GLU A 1 364 ? -16.268 25.673 52.855 1.00 90.06 364 GLU A N 1
ATOM 3023 C CA . GLU A 1 364 ? -15.879 27.088 52.887 1.00 90.06 364 GLU A CA 1
ATOM 3024 C C . GLU A 1 364 ? -15.667 27.583 54.326 1.00 90.06 364 GLU A C 1
ATOM 3026 O O . GLU A 1 364 ? -14.655 28.218 54.639 1.00 90.06 364 GLU A O 1
ATOM 3031 N N . LYS A 1 365 ? -16.569 27.233 55.254 1.00 92.06 365 LYS A N 1
ATOM 3032 C CA . LYS A 1 365 ? -16.406 27.562 56.682 1.00 92.06 365 LYS A CA 1
ATOM 3033 C C . LYS A 1 365 ? -15.153 26.914 57.275 1.00 92.06 365 LYS A C 1
ATOM 3035 O O . LYS A 1 365 ? -14.437 27.566 58.037 1.00 92.06 365 LYS A O 1
ATOM 3040 N N . THR A 1 366 ? -14.851 25.670 56.912 1.00 89.94 366 THR A N 1
ATOM 3041 C CA . THR A 1 366 ? -13.635 24.983 57.371 1.00 89.94 366 THR A CA 1
ATOM 3042 C C . THR A 1 366 ? -12.367 25.633 56.817 1.00 89.94 366 THR A C 1
ATOM 3044 O O . THR A 1 366 ? -11.432 25.871 57.584 1.00 89.94 366 THR A O 1
ATOM 3047 N N . ILE A 1 367 ? -12.343 25.988 55.530 1.00 91.56 367 ILE A N 1
ATOM 3048 C CA . ILE A 1 367 ? -11.203 26.658 54.886 1.00 91.56 367 ILE A CA 1
ATOM 3049 C C . ILE A 1 367 ? -10.932 28.008 55.553 1.00 91.56 367 ILE A C 1
ATOM 3051 O O . ILE A 1 367 ? -9.812 28.255 55.997 1.00 91.56 367 ILE A O 1
ATOM 3055 N N . THR A 1 368 ? -11.954 28.848 55.738 1.00 91.75 368 THR A N 1
ATOM 3056 C CA . THR A 1 368 ? -11.761 30.165 56.377 1.00 91.75 368 THR A CA 1
ATOM 3057 C C . THR A 1 368 ? -11.246 30.063 57.819 1.00 91.75 368 THR A C 1
ATOM 3059 O O . THR A 1 368 ? -10.460 30.905 58.271 1.00 91.75 368 THR A O 1
ATOM 3062 N N . LEU A 1 369 ? -11.645 29.026 58.566 1.00 92.06 369 LEU A N 1
ATOM 3063 C CA . LEU A 1 369 ? -11.111 28.756 59.903 1.00 92.06 369 LEU A CA 1
ATOM 3064 C C . LEU A 1 369 ? -9.634 28.335 59.849 1.00 92.06 369 LEU A C 1
ATOM 3066 O O . LEU A 1 369 ? -8.821 28.813 60.653 1.00 92.06 369 LEU A O 1
ATOM 3070 N N . GLN A 1 370 ? -9.277 27.461 58.905 1.00 89.75 370 GLN A N 1
ATOM 3071 C CA . GLN A 1 370 ? -7.900 27.015 58.699 1.00 89.75 370 GLN A CA 1
ATOM 3072 C C . GLN A 1 370 ? -6.988 28.171 58.273 1.00 89.75 370 GLN A C 1
ATOM 3074 O O . GLN A 1 370 ? -5.916 28.335 58.856 1.00 89.75 370 GLN A O 1
ATOM 3079 N N . GLU A 1 371 ? -7.429 29.032 57.355 1.00 90.31 371 GLU A N 1
ATOM 3080 C CA . GLU A 1 371 ? -6.687 30.222 56.919 1.00 90.31 371 GLU A CA 1
ATOM 3081 C C . GLU A 1 371 ? -6.405 31.179 58.079 1.00 90.31 371 GLU A C 1
ATOM 3083 O O . GLU A 1 371 ? -5.257 31.576 58.297 1.00 90.31 371 GLU A O 1
ATOM 3088 N N . LYS A 1 372 ? -7.423 31.495 58.893 1.00 93.62 372 LYS A N 1
ATOM 3089 C CA . LYS A 1 372 ? -7.253 32.343 60.088 1.00 93.62 372 LYS A CA 1
ATOM 3090 C C . LYS A 1 372 ? -6.253 31.745 61.074 1.00 93.62 372 LYS A C 1
ATOM 3092 O O . LYS A 1 372 ? -5.466 32.474 61.683 1.00 93.62 372 LYS A O 1
ATOM 3097 N N . THR A 1 373 ? -6.278 30.427 61.247 1.00 91.00 373 THR A N 1
ATOM 3098 C CA . THR A 1 373 ? -5.354 29.717 62.141 1.00 91.00 373 THR A CA 1
ATOM 3099 C C . THR A 1 373 ? -3.929 29.753 61.594 1.00 91.00 373 THR A C 1
ATOM 3101 O O . THR A 1 373 ? -2.995 30.115 62.313 1.00 91.00 373 THR A O 1
ATOM 3104 N N . HIS A 1 374 ? -3.758 29.473 60.302 1.00 91.62 374 HIS A N 1
ATOM 3105 C CA . HIS A 1 374 ? -2.466 29.536 59.631 1.00 91.62 374 HIS A CA 1
ATOM 3106 C C . HIS A 1 374 ? -1.867 30.946 59.691 1.00 91.62 374 HIS A C 1
ATOM 3108 O O . HIS A 1 374 ? -0.701 31.110 60.050 1.00 91.62 374 HIS A O 1
ATOM 3114 N N . GLN A 1 375 ? -2.670 31.983 59.444 1.00 93.31 375 GLN A N 1
ATOM 3115 C CA . GLN A 1 375 ? -2.218 33.372 59.491 1.00 93.31 375 GLN A CA 1
ATOM 3116 C C . GLN A 1 375 ? -1.691 33.763 60.882 1.00 93.31 375 GLN A C 1
ATOM 3118 O O . GLN A 1 375 ? -0.640 34.403 60.987 1.00 93.31 375 GLN A O 1
ATOM 3123 N N . LYS A 1 376 ? -2.363 33.329 61.958 1.00 93.00 376 LYS A N 1
ATOM 3124 C CA . LYS A 1 376 ? -1.877 33.515 63.337 1.00 93.00 376 LYS A CA 1
ATOM 3125 C C . LYS A 1 376 ? -0.540 32.807 63.565 1.00 93.00 376 LYS A C 1
ATOM 3127 O O . LYS A 1 376 ? 0.379 33.415 64.115 1.00 93.00 376 LYS A O 1
ATOM 3132 N N . ASN A 1 377 ? -0.402 31.568 63.099 1.00 91.75 377 ASN A N 1
ATOM 3133 C CA . ASN A 1 377 ? 0.834 30.796 63.245 1.00 91.75 377 ASN A CA 1
ATOM 3134 C C . ASN A 1 377 ? 2.004 31.452 62.498 1.00 91.75 377 ASN A C 1
ATOM 3136 O O . ASN A 1 377 ? 3.075 31.645 63.076 1.00 91.75 377 ASN A O 1
ATOM 3140 N N . VAL A 1 378 ? 1.784 31.897 61.257 1.00 93.12 378 VAL A N 1
ATOM 3141 C CA . VAL A 1 378 ? 2.792 32.603 60.451 1.00 93.12 378 VAL A CA 1
ATOM 3142 C C . VAL A 1 378 ? 3.261 33.886 61.140 1.00 93.12 378 VAL A C 1
ATOM 3144 O O . VAL A 1 378 ? 4.461 34.169 61.164 1.00 93.12 378 VAL A O 1
ATOM 3147 N N . LEU A 1 379 ? 2.350 34.667 61.728 1.00 93.69 379 LEU A N 1
ATOM 3148 C CA . LEU A 1 379 ? 2.712 35.878 62.472 1.00 93.69 379 LEU A CA 1
ATOM 3149 C C . LEU A 1 379 ? 3.594 35.563 63.686 1.00 93.69 379 LEU A C 1
ATOM 3151 O O . LEU A 1 379 ? 4.568 36.280 63.934 1.00 93.69 379 LEU A O 1
ATOM 3155 N N . THR A 1 380 ? 3.294 34.490 64.415 1.00 92.38 380 THR A N 1
ATOM 3156 C CA . THR A 1 380 ? 4.103 34.032 65.553 1.00 92.38 380 THR A CA 1
ATOM 3157 C C . THR A 1 380 ? 5.496 33.589 65.106 1.00 92.38 380 THR A C 1
ATOM 3159 O O . THR A 1 380 ? 6.490 34.063 65.660 1.00 92.38 380 THR A O 1
ATOM 3162 N N . CYS A 1 381 ? 5.598 32.784 64.044 1.00 90.00 381 CYS A N 1
ATOM 3163 C CA . CYS A 1 381 ? 6.884 32.381 63.467 1.00 90.00 381 CYS A CA 1
ATOM 3164 C C . CYS A 1 381 ? 7.709 33.593 63.009 1.00 90.00 381 CYS A C 1
ATOM 3166 O O . CYS A 1 381 ? 8.894 33.688 63.327 1.00 90.00 381 CYS A O 1
ATOM 3168 N N . LYS A 1 382 ? 7.090 34.576 62.339 1.00 92.88 382 LYS A N 1
ATOM 3169 C CA . LYS A 1 382 ? 7.770 35.819 61.927 1.00 92.88 382 LYS A CA 1
ATOM 3170 C C . LYS A 1 382 ? 8.330 36.604 63.117 1.00 92.88 382 LYS A C 1
ATOM 3172 O O . LYS A 1 382 ? 9.424 37.160 63.015 1.00 92.88 382 LYS A O 1
ATOM 3177 N N . LYS A 1 383 ? 7.607 36.666 64.242 1.00 93.69 383 LYS A N 1
ATOM 3178 C CA . LYS A 1 383 ? 8.099 37.307 65.476 1.00 93.69 383 LYS A CA 1
ATOM 3179 C C . LYS A 1 383 ? 9.305 36.558 66.049 1.00 93.69 383 LYS A C 1
ATOM 3181 O O . LYS A 1 383 ? 10.297 37.203 66.384 1.00 93.69 383 LYS A O 1
ATOM 3186 N N . LEU A 1 384 ? 9.247 35.226 66.088 1.00 93.88 384 LEU A N 1
ATOM 3187 C CA . LEU A 1 384 ? 10.343 34.389 66.582 1.00 93.88 384 LEU A CA 1
ATOM 3188 C C . LEU A 1 384 ? 11.606 34.531 65.719 1.00 93.88 384 LEU A C 1
ATOM 3190 O O . LEU A 1 384 ? 12.687 34.754 66.255 1.00 93.88 384 LEU A O 1
ATOM 3194 N N . ILE A 1 385 ? 11.466 34.507 64.389 1.00 92.00 385 ILE A N 1
ATOM 3195 C CA . ILE A 1 385 ? 12.582 34.718 63.452 1.00 92.00 385 ILE A CA 1
ATOM 3196 C C . ILE A 1 385 ? 13.255 36.074 63.704 1.00 92.00 385 ILE A C 1
ATOM 3198 O O . ILE A 1 385 ? 14.478 36.153 63.798 1.00 92.00 385 ILE A O 1
ATOM 3202 N N . LYS A 1 386 ? 12.475 37.151 63.881 1.00 94.25 386 LYS A N 1
ATOM 3203 C CA . LYS A 1 386 ? 13.029 38.479 64.201 1.00 94.25 386 LYS A CA 1
ATOM 3204 C C . LYS A 1 386 ? 13.815 38.482 65.515 1.00 94.25 386 LYS A C 1
ATOM 3206 O O . LYS A 1 386 ? 14.844 39.151 65.601 1.00 94.25 386 LYS A O 1
ATOM 3211 N N . GLN A 1 387 ? 13.341 37.765 66.532 1.00 94.31 387 GLN A N 1
ATOM 3212 C CA . GLN A 1 387 ? 14.031 37.659 67.816 1.00 94.31 387 GLN A CA 1
ATOM 3213 C C . GLN A 1 387 ? 15.342 36.872 67.695 1.00 94.31 387 GLN A C 1
ATOM 3215 O O . GLN A 1 387 ? 16.371 37.340 68.182 1.00 94.31 387 GLN A O 1
ATOM 3220 N N . LEU A 1 388 ? 15.322 35.727 67.009 1.00 92.31 388 LEU A N 1
ATOM 3221 C CA . LEU A 1 388 ? 16.511 34.904 66.778 1.00 92.31 388 LEU A CA 1
ATOM 3222 C C . LEU A 1 388 ? 17.564 35.646 65.950 1.00 92.31 388 LEU A C 1
ATOM 3224 O O . LEU A 1 388 ? 18.732 35.648 66.323 1.00 92.31 388 LEU A O 1
ATOM 3228 N N . ASN A 1 389 ? 17.162 36.369 64.903 1.00 92.19 389 ASN A N 1
ATOM 3229 C CA . ASN A 1 389 ? 18.090 37.172 64.100 1.00 92.19 389 ASN A CA 1
ATOM 3230 C C . ASN A 1 389 ? 18.771 38.276 64.921 1.00 92.19 389 ASN A C 1
ATOM 3232 O O . ASN A 1 389 ? 19.969 38.508 64.765 1.00 92.19 389 ASN A O 1
ATOM 3236 N N . ARG A 1 390 ? 18.046 38.931 65.841 1.00 93.50 390 ARG A N 1
ATOM 3237 C CA . ARG A 1 390 ? 18.655 39.897 66.775 1.00 93.50 390 ARG A CA 1
ATOM 3238 C C . ARG A 1 390 ? 19.679 39.231 67.690 1.00 93.50 390 ARG A C 1
ATOM 3240 O O . ARG A 1 390 ? 20.750 39.791 67.909 1.00 93.50 390 ARG A O 1
ATOM 3247 N N . GLN A 1 391 ? 19.374 38.043 68.213 1.00 93.38 391 GLN A N 1
ATOM 3248 C CA . GLN A 1 391 ? 20.318 37.293 69.043 1.00 93.38 391 GLN A CA 1
ATOM 3249 C C . GLN A 1 391 ? 21.558 36.862 68.252 1.00 93.38 391 GLN A C 1
ATOM 3251 O O . GLN A 1 391 ? 22.671 37.013 68.754 1.00 93.38 391 GLN A O 1
ATOM 3256 N N . ALA A 1 392 ? 21.382 36.389 67.017 1.00 91.31 392 ALA A N 1
ATOM 3257 C CA . ALA A 1 392 ? 22.476 36.010 66.131 1.00 91.31 392 ALA A CA 1
ATOM 3258 C C . ALA A 1 392 ? 23.398 37.202 65.828 1.00 91.31 392 ALA A C 1
ATOM 3260 O O . ALA A 1 392 ? 24.609 37.080 65.985 1.00 91.31 392 ALA A O 1
ATOM 3261 N N . ALA A 1 393 ? 22.842 38.376 65.509 1.00 93.88 393 ALA A N 1
ATOM 3262 C CA . ALA A 1 393 ? 23.623 39.594 65.277 1.00 93.88 393 ALA A CA 1
ATOM 3263 C C . ALA A 1 393 ? 24.432 40.017 66.517 1.00 93.88 393 ALA A C 1
ATOM 3265 O O . ALA A 1 393 ? 25.621 40.315 66.419 1.00 93.88 393 ALA A O 1
ATOM 3266 N N . MET A 1 394 ? 23.821 39.967 67.707 1.00 93.69 394 MET A N 1
ATOM 3267 C CA . MET A 1 394 ? 24.520 40.248 68.968 1.00 93.69 394 MET A CA 1
ATOM 3268 C C . MET A 1 394 ? 25.657 39.256 69.245 1.00 93.69 394 MET A C 1
ATOM 3270 O O . MET A 1 394 ? 26.682 39.639 69.805 1.00 93.69 394 MET A O 1
ATOM 3274 N N . LYS A 1 395 ? 25.484 37.978 68.890 1.00 92.94 395 LYS A N 1
ATOM 3275 C CA . LYS A 1 395 ? 26.532 36.957 69.026 1.00 92.94 395 LYS A CA 1
ATOM 3276 C C . LYS A 1 395 ? 27.647 37.145 67.996 1.00 92.94 395 LYS A C 1
ATOM 3278 O O . LYS A 1 395 ? 28.803 37.026 68.375 1.00 92.94 395 LYS A O 1
ATOM 3283 N N . ALA A 1 396 ? 27.323 37.514 66.758 1.00 92.06 396 ALA A N 1
ATOM 3284 C CA . ALA A 1 396 ? 28.309 37.807 65.718 1.00 92.06 396 ALA A CA 1
ATOM 3285 C C . ALA A 1 396 ? 29.216 38.989 66.099 1.00 92.06 396 ALA A C 1
ATOM 3287 O O . ALA A 1 396 ? 30.432 38.878 65.988 1.00 92.06 396 ALA A O 1
ATOM 3288 N N . LEU A 1 397 ? 28.646 40.074 66.643 1.00 93.31 397 LEU A N 1
ATOM 3289 C CA . LEU A 1 397 ? 29.428 41.209 67.153 1.00 93.31 397 LEU A CA 1
ATOM 3290 C C . LEU A 1 397 ? 30.373 40.797 68.290 1.00 93.31 397 LEU A C 1
ATOM 3292 O O . LEU A 1 397 ? 31.530 41.203 68.312 1.00 93.31 397 LEU A O 1
ATOM 3296 N N . LYS A 1 398 ? 29.895 39.960 69.221 1.00 93.75 398 LYS A N 1
ATOM 3297 C CA . LYS A 1 398 ? 30.734 39.428 70.306 1.00 93.75 398 LYS A CA 1
ATOM 3298 C C . LYS A 1 398 ? 31.858 38.534 69.783 1.00 93.75 398 LYS A C 1
ATOM 3300 O O . LYS A 1 398 ? 32.965 38.638 70.294 1.00 93.75 398 LYS A O 1
ATOM 3305 N N . ASN A 1 399 ? 31.587 37.687 68.790 1.00 91.12 399 ASN A N 1
ATOM 3306 C CA . ASN A 1 399 ? 32.615 36.850 68.174 1.00 91.12 399 ASN A CA 1
ATOM 3307 C C . ASN A 1 399 ? 33.669 37.701 67.460 1.00 91.12 399 ASN A C 1
ATOM 3309 O O . ASN A 1 399 ? 34.843 37.505 67.725 1.00 91.12 399 ASN A O 1
ATOM 3313 N N . SER A 1 400 ? 33.266 38.709 66.677 1.00 92.25 400 SER A N 1
ATOM 3314 C CA . SER A 1 400 ? 34.206 39.630 66.018 1.00 92.25 400 SER A CA 1
ATOM 3315 C C . SER A 1 400 ? 35.130 40.331 67.019 1.00 92.25 400 SER A C 1
ATOM 3317 O O . SER A 1 400 ? 36.324 40.450 66.776 1.00 92.25 400 SER A O 1
ATOM 3319 N N . ALA A 1 401 ? 34.596 40.758 68.168 1.00 93.44 401 ALA A N 1
ATOM 3320 C CA . ALA A 1 401 ? 35.402 41.366 69.225 1.00 93.44 401 ALA A CA 1
ATOM 3321 C C . ALA A 1 401 ? 36.382 40.368 69.872 1.00 93.44 401 ALA A C 1
ATOM 3323 O O . ALA A 1 401 ? 37.499 40.738 70.224 1.00 93.44 401 ALA A O 1
ATOM 3324 N N . LEU A 1 402 ? 35.977 39.104 70.041 1.00 92.81 402 LEU A N 1
ATOM 3325 C CA . LEU A 1 402 ? 36.863 38.046 70.535 1.00 92.81 402 LEU A CA 1
ATOM 3326 C C . LEU A 1 402 ? 37.941 37.681 69.509 1.00 92.81 402 LEU A C 1
ATOM 3328 O O . LEU A 1 402 ? 39.077 37.443 69.907 1.00 92.81 402 LEU A O 1
ATOM 3332 N N . ASP A 1 403 ? 37.615 37.680 68.217 1.00 91.19 403 ASP A N 1
ATOM 3333 C CA . ASP A 1 403 ? 38.575 37.434 67.140 1.00 91.19 403 ASP A CA 1
ATOM 3334 C C . ASP A 1 403 ? 39.641 38.538 67.103 1.00 91.19 403 ASP A C 1
ATOM 3336 O O . ASP A 1 403 ? 40.829 38.224 67.086 1.00 91.19 403 ASP A O 1
ATOM 3340 N N . GLU A 1 404 ? 39.249 39.814 67.216 1.00 92.44 404 GLU A N 1
ATOM 3341 C CA . GLU A 1 404 ? 40.194 40.939 67.349 1.00 92.44 404 GLU A CA 1
ATOM 3342 C C . GLU A 1 404 ? 41.100 40.797 68.586 1.00 92.44 404 GLU A C 1
ATOM 3344 O O . GLU A 1 404 ? 42.306 41.061 68.537 1.00 92.44 404 GLU A O 1
ATOM 3349 N N . GLN A 1 405 ? 40.543 40.347 69.715 1.00 94.00 405 GLN A N 1
ATOM 3350 C CA . GLN A 1 405 ? 41.331 40.077 70.920 1.00 94.00 405 GLN A CA 1
ATOM 3351 C C . GLN A 1 405 ? 42.306 38.913 70.721 1.00 94.00 405 GLN A C 1
ATOM 3353 O O . GLN A 1 405 ? 43.455 39.004 71.160 1.00 94.00 405 GLN A O 1
ATOM 3358 N N . LEU A 1 406 ? 41.879 37.838 70.057 1.00 90.19 406 LEU A N 1
ATOM 3359 C CA . LEU A 1 406 ? 42.726 36.687 69.755 1.00 90.19 406 LEU A CA 1
ATOM 3360 C C . LEU A 1 406 ? 43.860 37.066 68.807 1.00 90.19 406 LEU A C 1
ATOM 3362 O O . LEU A 1 406 ? 44.996 36.681 69.076 1.00 90.19 406 LEU A O 1
ATOM 3366 N N . THR A 1 407 ? 43.598 37.849 67.758 1.00 89.69 407 THR A N 1
ATOM 3367 C CA . THR A 1 407 ? 44.650 38.314 66.844 1.00 89.69 407 THR A CA 1
ATOM 3368 C C . THR A 1 407 ? 45.671 39.177 67.572 1.00 89.69 407 THR A C 1
ATOM 3370 O O . THR A 1 407 ? 46.871 38.962 67.415 1.00 89.69 407 THR A O 1
ATOM 3373 N N . ASN A 1 408 ? 45.222 40.088 68.441 1.00 90.50 408 ASN A N 1
ATOM 3374 C CA . ASN A 1 408 ? 46.130 40.905 69.248 1.00 90.50 408 ASN A CA 1
ATOM 3375 C C . ASN A 1 408 ? 46.978 40.039 70.189 1.00 90.50 408 ASN A C 1
ATOM 3377 O O . ASN A 1 408 ? 48.193 40.211 70.265 1.00 90.50 408 ASN A O 1
ATOM 3381 N N . MET A 1 409 ? 46.359 39.063 70.860 1.00 90.12 409 MET A N 1
ATOM 3382 C CA . MET A 1 409 ? 47.068 38.140 71.747 1.00 90.12 409 MET A CA 1
ATOM 3383 C C . MET A 1 409 ? 48.073 37.271 70.982 1.00 90.12 409 MET A C 1
ATOM 3385 O O . MET A 1 409 ? 49.180 37.048 71.465 1.00 90.12 409 MET A O 1
ATOM 3389 N N . GLN A 1 410 ? 47.722 36.803 69.782 1.00 88.69 410 GLN A N 1
ATOM 3390 C CA . GLN A 1 410 ? 48.620 36.037 68.917 1.00 88.69 410 GLN A CA 1
ATOM 3391 C C . GLN A 1 410 ? 49.832 36.861 68.484 1.00 88.69 410 GLN A C 1
ATOM 3393 O O . GLN A 1 410 ? 50.945 36.343 68.537 1.00 88.69 410 GLN A O 1
ATOM 3398 N N . VAL A 1 411 ? 49.641 38.135 68.123 1.00 88.81 411 VAL A N 1
ATOM 3399 C CA . VAL A 1 411 ? 50.750 39.055 67.827 1.00 88.81 411 VAL A CA 1
ATOM 3400 C C . VAL A 1 411 ? 51.655 39.201 69.051 1.00 88.81 411 VAL A C 1
ATOM 3402 O O . VAL A 1 411 ? 52.856 38.983 68.936 1.00 88.81 411 VAL A O 1
ATOM 3405 N N . THR A 1 412 ? 51.096 39.441 70.242 1.00 88.25 412 THR A N 1
ATOM 3406 C CA . THR A 1 412 ? 51.890 39.540 71.482 1.00 88.25 412 THR A CA 1
ATOM 3407 C C . THR A 1 412 ? 52.655 38.249 71.800 1.00 88.25 412 THR A C 1
ATOM 3409 O O . THR A 1 412 ? 53.801 38.297 72.248 1.00 88.25 412 THR A O 1
ATOM 3412 N N . VAL A 1 413 ? 52.050 37.077 71.584 1.00 87.56 413 VAL A N 1
ATOM 3413 C CA . VAL A 1 413 ? 52.727 35.783 71.774 1.00 87.56 413 VAL A CA 1
ATOM 3414 C C . VAL A 1 413 ? 53.841 35.594 70.745 1.00 87.56 413 VAL A C 1
ATOM 3416 O O . VAL A 1 413 ? 54.926 35.161 71.124 1.00 87.56 413 VAL A O 1
ATOM 3419 N N . ALA A 1 414 ? 53.615 35.945 69.477 1.00 83.88 414 ALA A N 1
ATOM 3420 C CA . ALA A 1 414 ? 54.628 35.860 68.427 1.00 83.88 414 ALA A CA 1
ATOM 3421 C C . ALA A 1 414 ? 55.815 36.799 68.696 1.00 83.88 414 ALA A C 1
ATOM 3423 O O . ALA A 1 414 ? 56.962 36.372 68.587 1.00 83.88 414 ALA A O 1
ATOM 3424 N N . GLU A 1 415 ? 55.555 38.037 69.125 1.00 84.44 415 GLU A N 1
ATOM 3425 C CA . GLU A 1 415 ? 56.590 38.985 69.559 1.00 84.44 415 GLU A CA 1
ATOM 3426 C C . GLU A 1 415 ? 57.407 38.421 70.729 1.00 84.44 415 GLU A C 1
ATOM 3428 O O . GLU A 1 415 ? 58.638 38.447 70.696 1.00 84.44 415 GLU A O 1
ATOM 3433 N N . ARG A 1 416 ? 56.749 37.847 71.747 1.00 82.06 416 ARG A N 1
ATOM 3434 C CA . ARG A 1 416 ? 57.437 37.200 72.878 1.00 82.06 416 ARG A CA 1
ATOM 3435 C C . ARG A 1 416 ? 58.245 35.979 72.455 1.00 82.06 416 ARG A C 1
ATOM 3437 O O . ARG A 1 416 ? 59.361 35.825 72.940 1.00 82.06 416 ARG A O 1
ATOM 3444 N N . ARG A 1 417 ? 57.717 35.141 71.557 1.00 79.44 417 ARG A N 1
ATOM 3445 C CA . ARG A 1 417 ? 58.446 33.987 71.019 1.00 79.44 417 ARG A CA 1
ATOM 3446 C C . ARG A 1 417 ? 59.699 34.443 70.282 1.00 79.44 417 ARG A C 1
ATOM 3448 O O . ARG A 1 417 ? 60.775 33.952 70.595 1.00 79.44 417 ARG A O 1
ATOM 3455 N N . HIS A 1 418 ? 59.587 35.440 69.406 1.00 79.88 418 HIS A N 1
ATOM 3456 C CA . HIS A 1 418 ? 60.736 36.007 68.701 1.00 79.88 418 HIS A CA 1
ATOM 3457 C C . HIS A 1 418 ? 61.784 36.580 69.675 1.00 79.88 418 HIS A C 1
ATOM 3459 O O . HIS A 1 418 ? 62.984 36.415 69.470 1.00 79.88 418 HIS A O 1
ATOM 3465 N N . ILE A 1 419 ? 61.355 37.223 70.770 1.00 77.88 419 ILE A N 1
ATOM 3466 C CA . ILE A 1 419 ? 62.264 37.678 71.834 1.00 77.88 419 ILE A CA 1
ATOM 3467 C C . ILE A 1 419 ? 62.948 36.487 72.533 1.00 77.88 419 ILE A C 1
ATOM 3469 O O . ILE A 1 419 ? 64.162 36.521 72.717 1.00 77.88 419 ILE A O 1
ATOM 3473 N N . CYS A 1 420 ? 62.219 35.432 72.911 1.00 70.12 420 CYS A N 1
ATOM 3474 C CA . CYS A 1 420 ? 62.794 34.240 73.552 1.00 70.12 420 CYS A CA 1
ATOM 3475 C C . CYS A 1 420 ? 63.767 33.485 72.632 1.00 70.12 420 CYS A C 1
ATOM 3477 O O . CYS A 1 420 ? 64.842 33.088 73.082 1.00 70.12 420 CYS A O 1
ATOM 3479 N N . GLU A 1 421 ? 63.434 33.354 71.346 1.00 70.38 421 GLU A N 1
ATOM 3480 C CA . GLU A 1 421 ? 64.320 32.791 70.321 1.00 70.38 421 GLU A CA 1
ATOM 3481 C C . GLU A 1 421 ? 65.604 33.625 70.183 1.00 70.38 421 GLU A C 1
ATOM 3483 O O . GLU A 1 421 ? 66.699 33.064 70.169 1.00 70.38 421 GLU A O 1
ATOM 3488 N N . ALA A 1 422 ? 65.503 34.960 70.181 1.00 72.25 422 ALA A N 1
ATOM 3489 C CA . ALA A 1 422 ? 66.664 35.854 70.138 1.00 72.25 422 ALA A CA 1
ATOM 3490 C C . ALA A 1 422 ? 67.534 35.803 71.412 1.00 72.25 422 ALA A C 1
ATOM 3492 O O . ALA A 1 422 ? 68.740 36.037 71.338 1.00 72.25 422 ALA A O 1
ATOM 3493 N N . ILE A 1 423 ? 66.948 35.498 72.577 1.00 71.44 423 ILE A N 1
ATOM 3494 C CA . ILE A 1 423 ? 67.657 35.368 73.865 1.00 71.44 423 ILE A CA 1
ATOM 3495 C C . ILE A 1 423 ? 68.267 33.958 74.041 1.00 71.44 423 ILE A C 1
ATOM 3497 O O . ILE A 1 423 ? 69.103 33.752 74.921 1.00 71.44 423 ILE A O 1
ATOM 3501 N N . GLY A 1 424 ? 67.917 32.989 73.185 1.00 59.53 424 GLY A N 1
ATOM 3502 C CA . GLY A 1 424 ? 68.461 31.626 73.226 1.00 59.53 424 GLY A CA 1
ATOM 3503 C C . GLY A 1 424 ? 67.987 30.800 74.428 1.00 59.53 424 GLY A C 1
ATOM 3504 O O . GLY A 1 424 ? 68.600 29.788 74.769 1.00 59.53 424 GLY A O 1
ATOM 3505 N N . THR A 1 425 ? 66.904 31.214 75.091 1.00 59.66 425 THR A N 1
ATOM 3506 C CA . THR A 1 425 ? 66.316 30.508 76.232 1.00 59.66 425 THR A CA 1
ATOM 3507 C C . THR A 1 425 ? 65.178 29.593 75.769 1.00 59.66 425 THR A C 1
ATOM 3509 O O . THR A 1 425 ? 64.026 30.006 75.652 1.00 59.66 425 THR A O 1
ATOM 3512 N N . ASN A 1 426 ? 65.490 28.314 75.531 1.00 58.81 426 ASN A N 1
ATOM 3513 C CA . ASN A 1 426 ? 64.520 27.260 75.188 1.00 58.81 426 ASN A CA 1
ATOM 3514 C C . ASN A 1 426 ? 63.652 26.849 76.401 1.00 58.81 426 ASN A C 1
ATOM 3516 O O . ASN A 1 426 ? 63.707 25.717 76.875 1.00 58.81 426 ASN A O 1
ATOM 3520 N N . HIS A 1 427 ? 62.840 27.770 76.925 1.00 59.81 427 HIS A N 1
ATOM 3521 C CA . HIS A 1 427 ? 61.894 27.488 78.014 1.00 59.81 427 HIS A CA 1
ATOM 3522 C C . HIS A 1 427 ? 60.591 26.806 77.549 1.00 59.81 427 HIS A C 1
ATOM 3524 O O . HIS A 1 427 ? 59.860 26.288 78.391 1.00 59.81 427 HIS A O 1
ATOM 3530 N N . GLU A 1 428 ? 60.276 26.785 76.245 1.00 60.75 428 GLU A N 1
ATOM 3531 C CA . GLU A 1 428 ? 59.033 26.175 75.731 1.00 60.75 428 GLU A CA 1
ATOM 3532 C C . GLU A 1 428 ? 59.030 24.637 75.861 1.00 60.75 428 GLU A C 1
ATOM 3534 O O . GLU A 1 428 ? 58.016 24.071 76.261 1.00 60.75 428 GLU A O 1
ATOM 3539 N N . SER A 1 429 ? 60.163 23.958 75.625 1.00 63.25 429 SER A N 1
ATOM 3540 C CA . SER A 1 429 ? 60.247 22.488 75.750 1.00 63.25 429 SER A CA 1
ATOM 3541 C C . SER A 1 429 ? 60.050 22.016 77.197 1.00 63.25 429 SER A C 1
ATOM 3543 O O . SER A 1 429 ? 59.300 21.077 77.451 1.00 63.25 429 SER A O 1
ATOM 3545 N N . ASP A 1 430 ? 60.665 22.719 78.153 1.00 66.75 430 ASP A N 1
ATOM 3546 C CA . ASP A 1 430 ? 60.551 22.427 79.589 1.00 66.75 430 ASP A CA 1
ATOM 3547 C C . ASP A 1 430 ? 59.121 22.653 80.116 1.00 66.75 430 ASP A C 1
ATOM 3549 O O . ASP A 1 430 ? 58.648 21.949 81.012 1.00 66.75 430 ASP A O 1
ATOM 3553 N N . ALA A 1 431 ? 58.414 23.655 79.582 1.00 71.00 431 ALA A N 1
ATOM 3554 C CA . ALA A 1 431 ? 57.041 23.952 79.979 1.00 71.00 431 ALA A CA 1
ATOM 3555 C C . ALA A 1 431 ? 56.051 22.889 79.472 1.00 71.00 431 ALA A C 1
ATOM 3557 O O . ALA A 1 431 ? 55.153 22.490 80.221 1.00 71.00 431 ALA A O 1
ATOM 3558 N N . GLU A 1 432 ? 56.233 22.407 78.240 1.00 74.88 432 GLU A N 1
ATOM 3559 C CA . GLU A 1 432 ? 55.397 21.367 77.630 1.00 74.88 432 GLU A CA 1
ATOM 3560 C C . GLU A 1 432 ? 55.565 20.020 78.356 1.00 74.88 432 GLU A C 1
ATOM 3562 O O . GLU A 1 432 ? 54.573 19.373 78.706 1.00 74.88 432 GLU A O 1
ATOM 3567 N N . GLU A 1 433 ? 56.803 19.630 78.682 1.00 77.88 433 GLU A N 1
ATOM 3568 C CA . GLU A 1 433 ? 57.077 18.412 79.457 1.00 77.88 433 GLU A CA 1
ATOM 3569 C C . GLU A 1 433 ? 56.456 18.473 80.859 1.00 77.88 433 GLU A C 1
ATOM 3571 O O . GLU A 1 433 ? 55.763 17.538 81.273 1.00 77.88 433 GLU A O 1
ATOM 3576 N N . ARG A 1 434 ? 56.593 19.605 81.566 1.00 80.94 434 ARG A N 1
ATOM 3577 C CA . ARG A 1 434 ? 55.943 19.805 82.874 1.00 80.94 434 ARG A CA 1
ATOM 3578 C C . ARG A 1 434 ? 54.422 19.739 82.787 1.00 80.94 434 ARG A C 1
ATOM 3580 O O . ARG A 1 434 ? 53.775 19.207 83.691 1.00 80.94 434 ARG A O 1
ATOM 3587 N N . TYR A 1 435 ? 53.827 20.280 81.726 1.00 81.38 435 TYR A N 1
ATOM 3588 C CA . TYR A 1 435 ? 52.381 20.220 81.529 1.00 81.38 435 TYR A CA 1
ATOM 3589 C C . TYR A 1 435 ? 51.901 18.775 81.324 1.00 81.38 435 TYR A C 1
ATOM 3591 O O . TYR A 1 435 ? 50.922 18.352 81.952 1.00 81.38 435 TYR A O 1
ATOM 3599 N N . GLN A 1 436 ? 52.628 17.988 80.526 1.00 85.38 436 GLN A N 1
ATOM 3600 C CA . GLN A 1 436 ? 52.348 16.563 80.336 1.00 85.38 436 GLN A CA 1
ATOM 3601 C C . GLN A 1 436 ? 52.513 15.765 81.639 1.00 85.38 436 GLN A C 1
ATOM 3603 O O . GLN A 1 436 ? 51.636 14.960 81.970 1.00 85.38 436 GLN A O 1
ATOM 3608 N N . GLU A 1 437 ? 53.556 16.031 82.433 1.00 86.25 437 GLU A N 1
ATOM 3609 C CA . GLU A 1 437 ? 53.728 15.425 83.763 1.00 86.25 437 GLU A CA 1
ATOM 3610 C C . GLU A 1 437 ? 52.551 15.734 84.700 1.00 86.25 437 GLU A C 1
ATOM 3612 O O . GLU A 1 437 ? 52.051 14.839 85.389 1.00 86.25 437 GLU A O 1
ATOM 3617 N N . ILE A 1 438 ? 52.051 16.975 84.711 1.00 87.94 438 ILE A N 1
ATOM 3618 C CA . ILE A 1 438 ? 50.900 17.368 85.541 1.00 87.94 438 ILE A CA 1
ATOM 3619 C C . ILE A 1 438 ? 49.636 16.602 85.125 1.00 87.94 438 ILE A C 1
ATOM 3621 O O . ILE A 1 438 ? 48.899 16.116 85.992 1.00 87.94 438 ILE A O 1
ATOM 3625 N N . ILE A 1 439 ? 49.386 16.445 83.819 1.00 86.69 439 ILE A N 1
ATOM 3626 C CA . ILE A 1 439 ? 48.238 15.676 83.310 1.00 86.69 439 ILE A CA 1
ATOM 3627 C C . ILE A 1 439 ? 48.351 14.200 83.702 1.00 86.69 439 ILE A C 1
ATOM 3629 O O . ILE A 1 439 ? 47.375 13.614 84.186 1.00 86.69 439 ILE A O 1
ATOM 3633 N N . GLN A 1 440 ? 49.525 13.594 83.516 1.00 88.88 440 GLN A N 1
ATOM 3634 C CA . GLN A 1 440 ? 49.754 12.190 83.864 1.00 88.88 440 GLN A CA 1
ATOM 3635 C C . GLN A 1 440 ? 49.592 11.954 85.369 1.00 88.88 440 GLN A C 1
ATOM 3637 O O . GLN A 1 440 ? 48.889 11.025 85.778 1.00 88.88 440 GLN A O 1
ATOM 3642 N N . ARG A 1 441 ? 50.141 12.845 86.203 1.00 91.06 441 ARG A N 1
ATOM 3643 C CA . ARG A 1 441 ? 49.978 12.792 87.660 1.00 91.06 441 ARG A CA 1
ATOM 3644 C C . ARG A 1 441 ? 48.512 12.901 88.072 1.00 91.06 441 ARG A C 1
ATOM 3646 O O . ARG A 1 441 ? 48.078 12.143 88.937 1.00 91.06 441 ARG A O 1
ATOM 3653 N N . LYS A 1 442 ? 47.729 13.789 87.447 1.00 91.44 442 LYS A N 1
ATOM 3654 C CA . LYS A 1 442 ? 46.291 13.922 87.736 1.00 91.44 442 LYS A CA 1
ATOM 3655 C C . LYS A 1 442 ? 45.528 12.625 87.436 1.00 91.44 442 LYS A C 1
ATOM 3657 O O . LYS A 1 442 ? 44.752 12.185 88.280 1.00 91.44 442 LYS A O 1
ATOM 3662 N N . LYS A 1 443 ? 45.795 11.977 86.293 1.00 90.31 443 LYS A N 1
ATOM 3663 C CA . LYS A 1 443 ? 45.184 10.679 85.940 1.00 90.31 443 LYS A CA 1
ATOM 3664 C C . LYS A 1 443 ? 45.528 9.573 86.942 1.00 90.31 443 LYS A C 1
ATOM 3666 O O . LYS A 1 443 ? 44.637 8.836 87.355 1.00 90.31 443 LYS A O 1
ATOM 3671 N N . LEU A 1 444 ? 46.795 9.467 87.356 1.00 92.12 444 LEU A N 1
ATOM 3672 C CA . LEU A 1 444 ? 47.228 8.459 88.335 1.00 92.12 444 LEU A CA 1
ATOM 3673 C C . LEU A 1 444 ? 46.567 8.659 89.708 1.00 92.12 444 LEU A C 1
ATOM 3675 O O . LEU A 1 444 ? 46.186 7.685 90.353 1.00 92.12 444 LEU A O 1
ATOM 3679 N N . VAL A 1 445 ? 46.385 9.911 90.138 1.00 93.31 445 VAL A N 1
ATOM 3680 C CA . VAL A 1 445 ? 45.704 10.235 91.403 1.00 93.31 445 VAL A CA 1
ATOM 3681 C C . VAL A 1 445 ? 44.216 9.873 91.355 1.00 93.31 445 VAL A C 1
ATOM 3683 O O . VAL A 1 445 ? 43.702 9.318 92.326 1.00 93.31 445 VAL A O 1
ATOM 3686 N N . GLU A 1 446 ? 43.521 10.144 90.246 1.00 89.56 446 GLU A N 1
ATOM 3687 C CA . GLU A 1 446 ? 42.114 9.746 90.086 1.00 89.56 446 GLU A CA 1
ATOM 3688 C C . GLU A 1 446 ? 41.948 8.216 90.094 1.00 89.56 446 GLU A C 1
ATOM 3690 O O . GLU A 1 446 ? 41.044 7.708 90.758 1.00 89.56 446 GLU A O 1
ATOM 3695 N N . LEU A 1 447 ? 42.866 7.475 89.458 1.00 91.94 447 LEU A N 1
ATOM 3696 C CA . LEU A 1 447 ? 42.858 6.007 89.468 1.00 91.94 447 LEU A CA 1
ATOM 3697 C C . LEU A 1 447 ? 43.092 5.433 90.877 1.00 91.94 447 LEU A C 1
ATOM 3699 O O . LEU A 1 447 ? 42.369 4.537 91.310 1.00 91.94 447 LEU A O 1
ATOM 3703 N N . ALA A 1 448 ? 44.067 5.975 91.616 1.00 90.19 448 ALA A N 1
ATOM 3704 C CA . ALA A 1 448 ? 44.354 5.549 92.985 1.00 90.19 448 ALA A CA 1
ATOM 3705 C C . ALA A 1 448 ? 43.179 5.825 93.939 1.00 90.19 448 ALA A C 1
ATOM 3707 O O . ALA A 1 448 ? 42.899 5.014 94.823 1.00 90.19 448 ALA A O 1
ATOM 3708 N N . ARG A 1 449 ? 42.458 6.942 93.749 1.00 91.19 449 ARG A N 1
ATOM 3709 C CA . ARG A 1 449 ? 41.241 7.248 94.516 1.00 91.19 449 ARG A CA 1
ATOM 3710 C C . ARG A 1 449 ? 40.139 6.217 94.245 1.00 91.19 449 ARG A C 1
ATOM 3712 O O . ARG A 1 449 ? 39.576 5.700 95.205 1.00 91.19 449 ARG A O 1
ATOM 3719 N N . ALA A 1 450 ? 39.882 5.879 92.981 1.00 89.81 450 ALA A N 1
ATOM 3720 C CA . ALA A 1 450 ? 38.870 4.882 92.620 1.00 89.81 450 ALA A CA 1
ATOM 3721 C C . ALA A 1 450 ? 39.185 3.490 93.206 1.00 89.81 450 ALA A C 1
ATOM 3723 O O . ALA A 1 450 ? 38.314 2.844 93.786 1.00 89.81 450 ALA A O 1
ATOM 3724 N N . GLN A 1 451 ? 40.449 3.055 93.145 1.00 91.50 451 GLN A N 1
ATOM 3725 C CA . GLN A 1 451 ? 40.878 1.782 93.741 1.00 91.50 451 GLN A CA 1
ATOM 3726 C C . GLN A 1 451 ? 40.745 1.770 95.272 1.00 91.50 451 GLN A C 1
ATOM 3728 O O . GLN A 1 451 ? 40.370 0.753 95.857 1.00 91.50 451 GLN A O 1
ATOM 3733 N N . ALA A 1 452 ? 41.030 2.891 95.943 1.00 90.06 452 ALA A N 1
ATOM 3734 C CA . ALA A 1 452 ? 40.861 2.999 97.391 1.00 90.06 452 ALA A CA 1
ATOM 3735 C C . ALA A 1 452 ? 39.385 2.881 97.816 1.00 90.06 452 ALA A C 1
ATOM 3737 O O . ALA A 1 452 ? 39.096 2.248 98.834 1.00 90.06 452 ALA A O 1
ATOM 3738 N N . GLU A 1 453 ? 38.459 3.439 97.030 1.00 90.31 453 GLU A N 1
ATOM 3739 C CA . GLU A 1 453 ? 37.012 3.308 97.249 1.00 90.31 453 GLU A CA 1
ATOM 3740 C C . GLU A 1 453 ? 36.536 1.855 97.072 1.00 90.31 453 GLU A C 1
ATOM 3742 O O . GLU A 1 453 ? 35.802 1.342 97.924 1.00 90.31 453 GLU A O 1
ATOM 3747 N N . GLU A 1 454 ? 37.011 1.139 96.047 1.00 89.81 454 GLU A N 1
ATOM 3748 C CA . GLU A 1 454 ? 36.711 -0.292 95.874 1.00 89.81 454 GLU A CA 1
ATOM 3749 C C . GLU A 1 454 ? 37.235 -1.135 97.043 1.00 89.81 454 GLU A C 1
ATOM 3751 O O . GLU A 1 454 ? 36.497 -1.951 97.600 1.00 89.81 454 GLU A O 1
ATOM 3756 N N . VAL A 1 455 ? 38.481 -0.915 97.478 1.00 90.81 455 VAL A N 1
ATOM 3757 C CA . VAL A 1 455 ? 39.062 -1.643 98.620 1.00 90.81 455 VAL A CA 1
ATOM 3758 C C . VAL A 1 455 ? 38.299 -1.353 99.914 1.00 90.81 455 VAL A C 1
ATOM 3760 O O . VAL A 1 455 ? 38.078 -2.271 100.707 1.00 90.81 455 VAL A O 1
ATOM 3763 N N . ALA A 1 456 ? 37.878 -0.107 100.144 1.00 89.56 456 ALA A N 1
ATOM 3764 C CA . ALA A 1 456 ? 37.054 0.246 101.298 1.00 89.56 456 ALA A CA 1
ATOM 3765 C C . ALA A 1 456 ? 35.703 -0.487 101.271 1.00 89.56 456 ALA A C 1
ATOM 3767 O O . ALA A 1 456 ? 35.286 -1.045 102.288 1.00 89.56 456 ALA A O 1
ATOM 3768 N N . THR A 1 457 ? 35.072 -0.563 100.098 1.00 88.31 457 THR A N 1
ATOM 3769 C CA . THR A 1 457 ? 33.802 -1.273 99.897 1.00 88.31 457 THR A CA 1
ATOM 3770 C C . THR A 1 457 ? 33.959 -2.778 100.135 1.00 88.31 457 THR A C 1
ATOM 3772 O O . THR A 1 457 ? 33.190 -3.373 100.888 1.00 88.31 457 THR A O 1
ATOM 3775 N N . LEU A 1 458 ? 35.006 -3.396 99.578 1.00 89.19 458 LEU A N 1
ATOM 3776 C CA . LEU A 1 458 ? 35.306 -4.818 99.780 1.00 89.19 458 LEU A CA 1
ATOM 3777 C C . LEU A 1 458 ? 35.630 -5.146 101.245 1.00 89.19 458 LEU A C 1
ATOM 3779 O O . LEU A 1 458 ? 35.188 -6.176 101.750 1.00 89.19 458 LEU A O 1
ATOM 3783 N N . ARG A 1 459 ? 36.357 -4.276 101.963 1.00 86.62 459 ARG A N 1
ATOM 3784 C CA . ARG A 1 459 ? 36.614 -4.449 103.406 1.00 86.62 459 ARG A CA 1
ATOM 3785 C C . ARG A 1 459 ? 35.332 -4.369 104.230 1.00 86.62 459 ARG A C 1
ATOM 3787 O O . ARG A 1 459 ? 35.149 -5.200 105.116 1.00 86.62 459 ARG A O 1
ATOM 3794 N N . ALA A 1 460 ? 34.450 -3.415 103.930 1.00 85.00 460 ALA A N 1
ATOM 3795 C CA . ALA A 1 460 ? 33.150 -3.312 104.591 1.00 85.00 460 ALA A CA 1
ATOM 3796 C C . ALA A 1 460 ? 32.306 -4.580 104.367 1.00 85.00 460 ALA A C 1
ATOM 3798 O O . ALA A 1 460 ? 31.687 -5.084 105.303 1.00 85.00 460 ALA A O 1
ATOM 3799 N N . GLU A 1 461 ? 32.348 -5.147 103.160 1.00 84.69 461 GLU A N 1
ATOM 3800 C CA . GLU A 1 461 ? 31.620 -6.369 102.817 1.00 84.69 461 GLU A CA 1
ATOM 3801 C C . GLU A 1 461 ? 32.196 -7.617 103.512 1.00 84.69 461 GLU A C 1
ATOM 3803 O O . GLU A 1 461 ? 31.445 -8.457 104.014 1.00 84.69 461 GLU A O 1
ATOM 3808 N N . VAL A 1 462 ? 33.526 -7.718 103.629 1.00 85.75 462 VAL A N 1
ATOM 3809 C CA . VAL A 1 462 ? 34.193 -8.776 104.410 1.00 85.75 462 VAL A CA 1
ATOM 3810 C C . VAL A 1 462 ? 33.820 -8.682 105.888 1.00 85.75 462 VAL A C 1
ATOM 3812 O O . VAL A 1 462 ? 33.491 -9.702 106.498 1.00 85.75 462 VAL A O 1
ATOM 3815 N N . GLU A 1 463 ? 33.822 -7.481 106.465 1.00 82.25 463 GLU A N 1
ATOM 3816 C CA . GLU A 1 463 ? 33.465 -7.288 107.873 1.00 82.25 463 GLU A CA 1
ATOM 3817 C C . GLU A 1 463 ? 31.980 -7.599 108.118 1.00 82.25 463 GLU A C 1
ATOM 3819 O O . GLU A 1 463 ? 31.631 -8.277 109.087 1.00 82.25 463 GLU A O 1
ATOM 3824 N N . ARG A 1 464 ? 31.103 -7.231 107.173 1.00 82.06 464 ARG A N 1
ATOM 3825 C CA . ARG A 1 464 ? 29.683 -7.620 107.167 1.00 82.06 464 ARG A CA 1
ATOM 3826 C C . ARG A 1 464 ? 29.504 -9.141 107.154 1.00 82.06 464 ARG A C 1
ATOM 3828 O O . ARG A 1 464 ? 28.676 -9.664 107.897 1.00 82.06 464 ARG A O 1
ATOM 3835 N N . MET A 1 465 ? 30.278 -9.863 106.341 1.00 80.75 465 MET A N 1
ATOM 3836 C CA . MET A 1 465 ? 30.234 -11.332 106.269 1.00 80.75 465 MET A CA 1
ATOM 3837 C C . MET A 1 465 ? 30.820 -12.008 107.518 1.00 80.75 465 MET A C 1
ATOM 3839 O O . MET A 1 465 ? 30.298 -13.042 107.952 1.00 80.75 465 MET A O 1
ATOM 3843 N N . ARG A 1 466 ? 31.843 -11.411 108.148 1.00 79.38 466 ARG A N 1
ATOM 3844 C CA . ARG A 1 466 ? 32.381 -11.858 109.446 1.00 79.38 466 ARG A CA 1
ATOM 3845 C C . ARG A 1 466 ? 31.350 -11.726 110.564 1.00 79.38 466 ARG A C 1
ATOM 3847 O O . ARG A 1 466 ? 31.105 -12.712 111.256 1.00 79.38 466 ARG A O 1
ATOM 3854 N N . MET A 1 467 ? 30.675 -10.577 110.662 1.00 74.06 467 MET A N 1
ATOM 3855 C CA . MET A 1 467 ? 29.587 -10.344 111.628 1.00 74.06 467 MET A CA 1
ATOM 3856 C C . MET A 1 467 ? 28.405 -11.313 111.446 1.00 74.06 467 MET A C 1
ATOM 3858 O O . MET A 1 467 ? 27.664 -11.569 112.391 1.00 74.06 467 MET A O 1
ATOM 3862 N N . LYS A 1 468 ? 28.226 -11.880 110.243 1.00 74.94 468 LYS A N 1
ATOM 3863 C CA . LYS A 1 468 ? 27.158 -12.845 109.931 1.00 74.94 468 LYS A CA 1
ATOM 3864 C C . LYS A 1 468 ? 27.489 -14.298 110.301 1.00 74.94 468 LYS A C 1
ATOM 3866 O O . LYS A 1 468 ? 26.565 -15.091 110.447 1.00 74.94 468 LYS A O 1
ATOM 3871 N N . SER A 1 469 ? 28.772 -14.651 110.414 1.00 70.81 469 SER A N 1
ATOM 3872 C CA . SER A 1 469 ? 29.229 -16.053 110.500 1.00 70.81 469 SER A CA 1
ATOM 3873 C C . SER A 1 469 ? 29.827 -16.436 111.859 1.00 70.81 469 SER A C 1
ATOM 3875 O O . SER A 1 469 ? 29.950 -17.620 112.154 1.00 70.81 469 SER A O 1
ATOM 3877 N N . PHE A 1 470 ? 30.161 -15.460 112.707 1.00 62.78 470 PHE A N 1
ATOM 3878 C CA . PHE A 1 470 ? 30.650 -15.694 114.065 1.00 62.78 470 PHE A CA 1
ATOM 3879 C C . PHE A 1 470 ? 29.895 -14.799 115.057 1.00 62.78 470 PHE A C 1
ATOM 3881 O O . PHE A 1 470 ? 30.017 -13.576 114.968 1.00 62.78 470 PHE A O 1
ATOM 3888 N N . PRO A 1 471 ? 29.153 -15.356 116.035 1.00 59.84 471 PRO A N 1
ATOM 3889 C CA . PRO A 1 471 ? 28.759 -14.600 117.215 1.00 59.84 471 PRO A CA 1
ATOM 3890 C C . PRO A 1 471 ? 30.042 -14.244 117.971 1.00 59.84 471 PRO A C 1
ATOM 3892 O O . PRO A 1 471 ? 30.667 -15.102 118.595 1.00 59.84 471 PRO A O 1
ATOM 3895 N N . ALA A 1 472 ? 30.485 -12.993 117.866 1.00 57.88 472 ALA A N 1
ATOM 3896 C CA . ALA A 1 472 ? 31.624 -12.507 118.628 1.00 57.88 472 ALA A CA 1
ATOM 3897 C C . ALA A 1 472 ? 31.241 -12.461 120.116 1.00 57.88 472 ALA A C 1
ATOM 3899 O O . ALA A 1 472 ? 30.562 -11.543 120.576 1.00 57.88 472 ALA A O 1
ATOM 3900 N N . LEU A 1 473 ? 31.666 -13.477 120.872 1.00 52.03 473 LEU A N 1
ATOM 3901 C CA . LEU A 1 473 ? 31.725 -13.408 122.328 1.00 52.03 473 LEU A CA 1
ATOM 3902 C C . LEU A 1 473 ? 32.762 -12.341 122.707 1.00 52.03 473 LEU A C 1
ATOM 3904 O O . LEU A 1 473 ? 33.926 -12.404 122.319 1.00 52.03 473 LEU A O 1
ATOM 3908 N N . ALA A 1 474 ? 32.268 -11.325 123.407 1.00 54.16 474 ALA A N 1
ATOM 3909 C CA . ALA A 1 474 ? 32.895 -10.038 123.658 1.00 54.16 474 ALA A CA 1
ATOM 3910 C C . ALA A 1 474 ? 34.247 -10.097 124.389 1.00 54.16 474 ALA A C 1
ATOM 3912 O O . ALA A 1 474 ? 34.441 -10.899 125.302 1.00 54.16 474 ALA A O 1
ATOM 3913 N N . GLN A 1 475 ? 35.116 -9.122 124.101 1.00 49.56 475 GLN A N 1
ATOM 3914 C CA . GLN A 1 475 ? 36.090 -8.635 125.076 1.00 49.56 475 GLN A CA 1
ATOM 3915 C C . GLN A 1 475 ? 36.029 -7.112 125.200 1.00 49.56 475 GLN A C 1
ATOM 3917 O O . GLN A 1 475 ? 36.435 -6.356 124.323 1.00 49.56 475 GLN A O 1
ATOM 3922 N N . LEU A 1 476 ? 35.506 -6.710 126.358 1.00 45.09 476 LEU A N 1
ATOM 3923 C CA . LEU A 1 476 ? 35.828 -5.493 127.088 1.00 45.09 476 LEU A CA 1
ATOM 3924 C C . LEU A 1 476 ? 37.321 -5.140 127.009 1.00 45.09 476 LEU A C 1
ATOM 3926 O O . LEU A 1 476 ? 38.160 -6.004 127.261 1.00 45.09 476 LEU A O 1
ATOM 3930 N N . LYS A 1 477 ? 37.618 -3.852 126.811 1.00 38.09 477 LYS A N 1
ATOM 3931 C CA . LYS A 1 477 ? 38.623 -3.047 127.540 1.00 38.09 477 LYS A CA 1
ATOM 3932 C C . LYS A 1 477 ? 38.451 -1.591 127.083 1.00 38.09 477 LYS A C 1
ATOM 3934 O O . LYS A 1 477 ? 38.439 -1.330 125.892 1.00 38.09 477 LYS A O 1
ATOM 3939 N N . HIS A 1 478 ? 37.950 -0.729 127.966 1.00 42.44 478 HIS A N 1
ATOM 3940 C CA . HIS A 1 478 ? 38.704 0.082 128.936 1.00 42.44 478 HIS A CA 1
ATOM 3941 C C . HIS A 1 478 ? 39.337 1.317 128.285 1.00 42.44 478 HIS A C 1
ATOM 3943 O O . HIS A 1 478 ? 40.351 1.185 127.611 1.00 42.44 478 HIS A O 1
ATOM 3949 N N . ASN A 1 479 ? 38.739 2.463 128.640 1.00 39.69 479 ASN A N 1
ATOM 3950 C CA . ASN A 1 479 ? 39.175 3.854 128.482 1.00 39.69 479 ASN A CA 1
ATOM 3951 C C . ASN A 1 479 ? 39.236 4.430 127.068 1.00 39.69 479 ASN A C 1
ATOM 3953 O O . ASN A 1 479 ? 40.061 3.968 126.255 1.00 39.69 479 ASN A O 1
#

Radius of gyration: 74.06 Å; chains: 1; bounding box: 161×95×211 Å

Sequence (479 aa):
MMGGVLELKKEDILRVVPQPEFIVYKPDIQWTEEEKKIYKEYEKKAKELSEEQEKYRKTLEAEMNKLQTSIMDSTQGFDETLTKLFERKVKSEMVIYQEELKITNLVHSILIEEEVLNRERELSLKLEKNRVHKNEIGEELKKHKEDVEMFRETYDNVVAEDKLLDRGFRKEFFDVPGHVVDQLYKLYKRRPRVQRMRTQADNSTSPFKERPLPGPVAAEGLCQMMKAMEELDAPENIPESLDVSVWERFCLARRAKVESEHLRKYFIADYSDSLLLHKSVVEDLNGTIRALGEQKIASMVECKDFRKGIIQQEWEHKRMRMQKEDLNNKARDIQMLRVSQELQEYLSETDHDNRISKQVSTLEKTITLQEKTHQKNVLTCKKLIKQLNRQAAMKALKNSALDEQLTNMQVTVAERRHICEAIGTNHESDAEERYQEIIQRKKLVELARAQAEEVATLRAEVERMRMKSFPALAQLKHN

Secondary structure (DSSP, 8-state):
---------HHHHTSPPPPPTHHHHS-GGG--HHHHHHHHHHHHHHHHHHHHHHHHHHHHHHHHHHHHHHHHHHHHHHHHHHHHHHHHHHHHHHHHHHHHHHHHHHHHHHHHHHHHHHHHHHHHHHHHHHHHHHHHHHHHHHHHHHHHHHHHHHHHHHHHHHHHHHHHHHHHTTTS-HHHHHHHHHHHT----PPPP-PPPPS---TTS----S-HHHHHHHHHHHHHHHHHHSGGG--TTS-HHHHHHHHHHHHHHHHHHHHHHHTS--GGG-----HHHHHHHHHHHHHHHHHHHHHHHHHHHHHHHHHHHHHHHHHHHHHHHHHHHHHHHHHH----HHHHHHHH-S-HHHHHHHHHHHHHHHHHHHHHHHHHHHHHHHHHHHHHHHHHHHHHHHHHHHHHHHHHHHHHHHHHHHHHHHHT--HHHHHHHHHHHHHHHHHHHHHHHHHHHHHHHHHHHHHHHHHHH----------

pLDDT: mean 82.46, std 14.86, range [32.31, 97.88]

Foldseek 3Di:
DDPPPPDDPPVNLVDQQDDDPCVVPDDPVPDDPVNVVVNVVSVVVRVVSVVVNVVVVVVVVVVVVVVVVVVVVVVVVVVVVVVVVVVVVVVVVVVVVVVVVVVVVVVVVVVVVVVVVVVVVVVVVVVVVVVVVVVVVVVVVVVVVVVVVVLVVVLVVLVVVLVCLLVCQCVLVVVPPPVVSVVLNVLLPDFDDDDDDQDDDDPDDDPPPPDPDDDDPLVVVLVSRVVSLVVCLDPVNDDPPDDPVVSVVSSVSSNVSSVSVSVNVVSVDDCSVPDDDDPVVVVVVVVVVVVVVVVVVVVVVVVVVVVVVVVVVVVVVVVVVVVVVVVVVVVVCVVPDDCDPVNVVVVPDPCVVVVVVVVVVVVVVVVVVVVVVVVVVVVVVVVVVVVVVVVVVVVVVVVVVVVVVVVVVVVVVVVVVVVCVVVVPPVVVVVVVVVVVVVVVVVVVVVVVVVVVVVVVVVVVVVVVVVVPDPPPDDDDDD